Protein AF-0000000084932615 (afdb_homodimer)

Sequence (498 aa):
MKTPKVAQALVSPRYFAGPGDPAWVTAALHAGAGWSHGQDPLMPRVILTSPDHKSMLRLEPALNEPWWHLSHRDGRTGAWQASFDGATPVELISAVTDALSHPDYNAAAMAEPYRVLTRAGWDVASTSDFRSPDSRVRGERHNYSGSTDWRITANLYTDDPVWKARFSGATPRVLVAAFLAALADPEPVRRSSEQTHGLSLHRVTLQWQEQPAESVARVLPERIEQLAARRASPPPAPPTPPPPRRHTRMKTPKVAQALVSPRYFAGPGDPAWVTAALHAGAGWSHGQDPLMPRVILTSPDHKSMLRLEPALNEPWWHLSHRDGRTGAWQASFDGATPVELISAVTDALSHPDYNAAAMAEPYRVLTRAGWDVASTSDFRSPDSRVRGERHNYSGSTDWRITANLYTDDPVWKARFSGATPRVLVAAFLAALADPEPVRRSSEQTHGLSLHRVTLQWQEQPAESVARVLPERIEQLAARRASPPPAPPTPPPPRRHTR

Organism: Streptomyces venezuelae (strain ATCC 10712 / CBS 650.69 / DSM 40230 / JCM 4526 / NBRC 13096 / PD 04745) (NCBI:txid953739)

Nearest PDB structures (foldseek):
  7kiw-assembly1_A  TM=3.439E-01  e=6.979E-01  Pseudomonas aeruginosa PAO1
  7au0-assembly1_A  TM=3.526E-01  e=1.311E+00  Pseudomonas aeruginosa PAO1
  7dru-assembly4_D  TM=2.322E-01  e=1.556E+00  Canis lupus familiaris
  4ewf-assembly2_B  TM=1.765E-01  e=1.104E+00  Sphaerobacter thermophilus DSM 20745
  4bjp-assembly1_A-2  TM=3.087E-01  e=3.471E+00  Escherichia coli

Solvent-accessible surface area (backbone atoms only — not comparable to full-atom values): 26703 Å² total; per-residue (Å²): 129,85,74,60,67,40,66,34,28,38,22,29,51,37,81,66,47,40,26,73,58,64,42,70,37,43,43,27,37,31,77,14,61,53,25,45,69,57,87,53,68,54,41,45,36,26,43,35,30,37,77,86,67,37,34,38,40,35,40,42,72,51,85,98,43,58,15,35,38,38,38,37,51,40,97,85,84,42,62,33,40,35,37,29,23,64,45,39,25,35,66,38,55,31,32,28,52,50,47,69,60,35,80,81,52,51,69,80,44,86,54,69,44,56,58,55,32,49,75,63,56,26,48,69,48,97,78,62,30,34,30,38,77,86,64,37,34,40,34,38,61,42,76,51,98,87,36,48,23,42,41,35,38,35,30,80,48,90,93,36,73,61,29,44,36,38,32,37,49,65,43,39,43,49,39,56,22,32,28,42,44,46,62,53,39,74,65,55,40,81,36,46,68,75,58,51,62,85,54,56,68,90,71,37,47,76,49,76,42,77,38,49,44,66,61,62,66,41,50,62,59,49,50,21,50,54,48,29,50,57,64,69,51,66,72,78,72,72,77,74,75,76,78,81,79,79,78,81,128,129,84,75,59,65,41,67,34,28,37,21,29,52,36,80,64,46,40,25,74,60,63,43,69,38,44,43,27,37,33,76,14,60,52,25,44,68,58,88,52,68,54,42,46,37,25,41,34,31,38,76,85,66,38,35,40,41,35,39,41,70,52,87,97,45,58,14,36,38,39,38,37,51,39,98,86,85,42,62,32,40,33,36,28,22,65,46,42,26,35,67,37,54,31,34,27,52,50,47,69,60,35,80,80,55,51,68,80,44,87,56,69,43,57,57,56,33,48,76,62,55,27,48,70,47,94,78,62,30,33,30,38,78,86,64,36,34,41,34,38,60,41,76,51,97,87,36,49,23,42,41,34,38,35,30,80,48,91,94,37,72,62,28,45,36,40,32,38,50,66,43,39,42,49,40,54,22,33,28,43,45,45,62,53,40,78,65,57,41,82,37,47,68,76,56,50,62,85,55,57,68,90,72,36,48,77,48,76,42,79,37,49,43,66,63,63,66,40,50,62,58,50,51,21,49,54,48,29,51,58,65,70,52,66,73,77,71,73,78,73,77,77,77,80,78,79,76,80,126

Foldseek 3Di:
DDQDKAKKKFKPPAQQLWAPDLCLAQVLCCLQLPWDWDDDPPAPKIWTAHPVRQKIWIQHDDPPDFRIKIKGADPPLGIKIKTKHRGGHVLLVNLLVLLVSFPPRDLPDDDDQCPLVVVLPWDADPQRWIAHPVRQKIWHFDDDPNKTKIKIFGAPDVVRTPMIMIITRSGRVSSSSSSSNSSSDGGTDMDHPVSNPPRDCVRMDIDMDMDRPVVVVCPSVVSSVVSNVSVPDPDPDPPDPDPPPPPDD/DDQDKAKKKFKPPAQQLWAADLCLAQVLCCLQLPWDWDDDPPAPKIWTAHPVRFKIWIQHDDPPDFRIKIKGADPPLGIKIKTKHRGGHVLLVNLLVLLVSFPPRDLPDDDDQCPLVVVLPWDADPQRWIAHPVRQKIWHFDDDPNKTKIKIFGAPDDVRTPMIMIITRSGRVSSSSSSSNSSSDGGTDMDHPVSNPPRDCVRMDIDMDMDRPVVVVCPSVVSSVVSNVSVPDPDPDPPDPDPPPPPDD

Radius of gyration: 27.83 Å; Cα contacts (8 Å, |Δi|>4): 966; chains: 2; bounding box: 74×130×86 Å

pLDDT: mean 91.05, std 11.7, range [43.84, 98.94]

Secondary structure (DSSP, 8-state):
----EEEEEEEESGGGS----THHHHHIIIIIH--EE---TTSS-EEEE-TTSSEEEEE---TTS-SEEEEEEETTTEEEEEEE-TTS-HHHHHHHHHHHT-TT--TT----TTHHHHHTT-EE-TTS-EE-TTS-EEEEEEEETTEEEEEEEEESSTT-EEEEEEE-TTS-HHHHHHHHHHHH----EEEETGGGTT--TTT-EEEEEEEEHHHHHHHHHHHHHHHHHHHHS--------PPP-----/----EEEEEEEESGGGS----THHHHHIIIIIH--EE---TTSS-EEEE-TTSSEEEEE---TTS-SEEEEEEETTTEEEEEEE-TTS-HHHHHHHHHHHT-TT--TT----TTHHHHHTT-EE-TTS-EE-TTS-EEEEEEEETTEEEEEEEEESSTT-EEEEEEE-TTS-HHHHHHHHHHHH----EEEETGGGTT--TTT-EEEEEEEEHHHHHHHHHHHHHHHHHHHHS--------PPP-----

Structure (mmCIF, N/CA/C/O backbone):
data_AF-0000000084932615-model_v1
#
loop_
_entity.id
_entity.type
_entity.pdbx_description
1 polymer 'DUF317 domain-containing protein'
#
loop_
_atom_site.group_PDB
_atom_site.id
_atom_site.type_symbol
_atom_site.label_atom_id
_atom_site.label_alt_id
_atom_site.label_comp_id
_atom_site.label_asym_id
_atom_site.label_entity_id
_atom_site.label_seq_id
_atom_site.pdbx_PDB_ins_code
_atom_site.Cartn_x
_atom_site.Cartn_y
_atom_site.Cartn_z
_atom_site.occupancy
_atom_site.B_iso_or_equiv
_atom_site.auth_seq_id
_atom_site.auth_comp_id
_atom_site.auth_asym_id
_atom_site.auth_atom_id
_atom_site.pdbx_PDB_model_num
ATOM 1 N N . MET A 1 1 ? 39.281 -0.411 12.031 1 53.78 1 MET A N 1
ATOM 2 C CA . MET A 1 1 ? 38.281 -0.959 11.117 1 53.78 1 MET A CA 1
ATOM 3 C C . MET A 1 1 ? 37.438 0.154 10.492 1 53.78 1 MET A C 1
ATOM 5 O O . MET A 1 1 ? 36.938 1.027 11.203 1 53.78 1 MET A O 1
ATOM 9 N N . LYS A 1 2 ? 37.531 0.354 9.227 1 70.62 2 LYS A N 1
ATOM 10 C CA . LYS A 1 2 ? 36.906 1.468 8.531 1 70.62 2 LYS A CA 1
ATOM 11 C C . LYS A 1 2 ? 35.375 1.439 8.734 1 70.62 2 LYS A C 1
ATOM 13 O O . LYS A 1 2 ? 34.75 0.383 8.625 1 70.62 2 LYS A O 1
ATOM 18 N N . THR A 1 3 ? 34.844 2.434 9.383 1 83.31 3 THR A N 1
ATOM 19 C CA . THR A 1 3 ? 33.406 2.549 9.609 1 83.31 3 THR A CA 1
ATOM 20 C C . THR A 1 3 ? 32.656 2.51 8.289 1 83.31 3 THR A C 1
ATOM 22 O O . THR A 1 3 ? 32.938 3.299 7.383 1 83.31 3 THR A O 1
ATOM 25 N N . PRO A 1 4 ? 31.891 1.517 8.039 1 92.38 4 PRO A N 1
ATOM 26 C CA . PRO A 1 4 ? 31.156 1.42 6.777 1 92.38 4 PRO A CA 1
ATOM 27 C C . PRO A 1 4 ? 30.344 2.684 6.461 1 92.38 4 PRO A C 1
ATOM 29 O O . PRO A 1 4 ? 29.797 3.305 7.367 1 92.38 4 PRO A O 1
ATOM 32 N N . LYS A 1 5 ? 30.594 3.199 5.305 1 94.75 5 LYS A N 1
ATOM 33 C CA . LYS A 1 5 ? 29.844 4.367 4.836 1 94.75 5 LYS A CA 1
ATOM 34 C C . LYS A 1 5 ? 28.719 3.965 3.883 1 94.75 5 LYS A C 1
ATOM 36 O O . LYS A 1 5 ? 28.844 2.965 3.17 1 94.75 5 LYS A O 1
ATOM 41 N N . VAL A 1 6 ? 27.547 4.715 3.908 1 96.06 6 VAL A N 1
ATOM 42 C CA . VAL A 1 6 ? 26.422 4.477 3.004 1 96.06 6 VAL A CA 1
ATOM 43 C C . VAL A 1 6 ? 26.031 5.777 2.303 1 96.06 6 VAL A C 1
ATOM 45 O O . VAL A 1 6 ? 26.094 6.852 2.902 1 96.06 6 VAL A O 1
ATOM 48 N N . ALA A 1 7 ? 25.641 5.664 1.125 1 96.44 7 ALA A N 1
ATOM 49 C CA . ALA A 1 7 ? 25.25 6.828 0.333 1 96.44 7 ALA A CA 1
ATOM 50 C C . ALA A 1 7 ? 23.859 7.305 0.716 1 96.44 7 ALA A C 1
ATOM 52 O O . ALA A 1 7 ? 22.938 6.496 0.859 1 96.44 7 ALA A O 1
ATOM 53 N N . GLN A 1 8 ? 23.719 8.625 0.949 1 96.69 8 GLN A N 1
ATOM 54 C CA . GLN A 1 8 ? 22.438 9.289 1.194 1 96.69 8 GLN A CA 1
ATOM 55 C C . GLN A 1 8 ? 22.25 10.477 0.257 1 96.69 8 GLN A C 1
ATOM 57 O O . GLN A 1 8 ? 23.203 11.164 -0.086 1 96.69 8 GLN A O 1
ATOM 62 N N . ALA A 1 9 ? 21.062 10.672 -0.111 1 97.44 9 ALA A N 1
ATOM 63 C CA . ALA A 1 9 ? 20.719 11.82 -0.947 1 97.44 9 ALA A CA 1
ATOM 64 C C . ALA A 1 9 ? 19.938 12.867 -0.158 1 97.44 9 ALA A C 1
ATOM 66 O O . ALA A 1 9 ? 19.062 12.516 0.635 1 97.44 9 ALA A O 1
ATOM 67 N N . LEU A 1 10 ? 20.312 14.078 -0.322 1 97.25 10 LEU A N 1
ATOM 68 C CA . LEU A 1 10 ? 19.469 15.203 0.095 1 97.25 10 LEU A CA 1
ATOM 69 C C . LEU A 1 10 ? 18.609 15.703 -1.062 1 97.25 10 LEU A C 1
ATOM 71 O O . LEU A 1 10 ? 19.141 16.141 -2.09 1 97.25 10 LEU A O 1
ATOM 75 N N . VAL A 1 11 ? 17.312 15.594 -0.889 1 97.81 11 VAL A N 1
ATOM 76 C CA . VAL A 1 11 ? 16.406 15.836 -2 1 97.81 11 VAL A CA 1
ATOM 77 C C . VAL A 1 11 ? 15.648 17.141 -1.778 1 97.81 11 VAL A C 1
ATOM 79 O O . VAL A 1 11 ? 15.117 17.391 -0.691 1 97.81 11 VAL A O 1
ATOM 82 N N . SER A 1 12 ? 15.547 18 -2.744 1 96.75 12 SER A N 1
ATOM 83 C CA . SER A 1 12 ? 14.789 19.25 -2.771 1 96.75 12 SER A CA 1
ATOM 84 C C . SER A 1 12 ? 14.094 19.438 -4.117 1 96.75 12 SER A C 1
ATOM 86 O O . SER A 1 12 ? 14.641 19.062 -5.16 1 96.75 12 SER A O 1
ATOM 88 N N . PRO A 1 13 ? 12.984 20.047 -4.082 1 96.38 13 PRO A N 1
ATOM 89 C CA . PRO A 1 13 ? 12.133 20.391 -2.939 1 96.38 13 PRO A CA 1
ATOM 90 C C . PRO A 1 13 ? 11.57 19.156 -2.23 1 96.38 13 PRO A C 1
ATOM 92 O O . PRO A 1 13 ? 11.438 18.094 -2.844 1 96.38 13 PRO A O 1
ATOM 95 N N . ARG A 1 14 ? 11.203 19.312 -0.978 1 96.38 14 ARG A N 1
ATOM 96 C CA . ARG A 1 14 ? 10.82 18.172 -0.153 1 96.38 14 ARG A CA 1
ATOM 97 C C . ARG A 1 14 ? 9.492 17.562 -0.624 1 96.38 14 ARG A C 1
ATOM 99 O O . ARG A 1 14 ? 9.258 16.375 -0.477 1 96.38 14 ARG A O 1
ATOM 106 N N . TYR A 1 15 ? 8.633 18.422 -1.205 1 96.88 15 TYR A N 1
ATOM 107 C CA . TYR A 1 15 ? 7.312 17.922 -1.562 1 96.88 15 TYR A CA 1
ATOM 108 C C . TYR A 1 15 ? 7.391 17.016 -2.783 1 96.88 15 TYR A C 1
ATOM 110 O O . TYR A 1 15 ? 6.398 16.375 -3.164 1 96.88 15 TYR A O 1
ATOM 118 N N . PHE A 1 16 ? 8.562 16.812 -3.406 1 96.5 16 PHE A N 1
ATOM 119 C CA . PHE A 1 16 ? 8.75 15.867 -4.5 1 96.5 16 PHE A CA 1
ATOM 120 C C . PHE A 1 16 ? 9.805 14.82 -4.129 1 96.5 16 PHE A C 1
ATOM 122 O O . PHE A 1 16 ? 10.367 14.164 -5.008 1 96.5 16 PHE A O 1
ATOM 129 N N . ALA A 1 17 ? 10.062 14.656 -2.869 1 97.06 17 ALA A N 1
ATOM 130 C CA . ALA A 1 17 ? 11.156 13.797 -2.424 1 97.06 17 ALA A CA 1
ATOM 131 C C . ALA A 1 17 ? 10.688 12.344 -2.279 1 97.06 17 ALA A C 1
ATOM 133 O O . ALA A 1 17 ? 11.422 11.5 -1.765 1 97.06 17 ALA A O 1
ATOM 134 N N . GLY A 1 18 ? 9.438 11.984 -2.715 1 96.38 18 GLY A N 1
ATOM 135 C CA . GLY A 1 18 ? 8.906 10.648 -2.492 1 96.38 18 GLY A CA 1
ATOM 136 C C . GLY A 1 18 ? 8.367 10.453 -1.09 1 96.38 18 GLY A C 1
ATOM 137 O O . GLY A 1 18 ? 8.477 11.336 -0.242 1 96.38 18 GLY A O 1
ATOM 138 N N . PRO A 1 19 ? 7.793 9.359 -0.824 1 97 19 PRO A N 1
ATOM 139 C CA . PRO A 1 19 ? 7.059 9.156 0.426 1 97 19 PRO A CA 1
ATOM 140 C C . PRO A 1 19 ? 7.977 9.055 1.643 1 97 19 PRO A C 1
ATOM 142 O O . PRO A 1 19 ? 7.586 9.445 2.746 1 97 19 PRO A O 1
ATOM 145 N N . GLY A 1 20 ? 9.227 8.453 1.432 1 96.88 20 GLY A N 1
ATOM 146 C CA . GLY A 1 20 ? 10.094 8.188 2.562 1 96.88 20 GLY A CA 1
ATOM 147 C C . GLY A 1 20 ? 9.672 6.973 3.369 1 96.88 20 GLY A C 1
ATOM 148 O O . GLY A 1 20 ? 8.922 6.125 2.881 1 96.88 20 GLY A O 1
ATOM 149 N N . ASP A 1 21 ? 10.242 6.859 4.559 1 96.69 21 ASP A N 1
ATOM 150 C CA . ASP A 1 21 ? 9.992 5.738 5.465 1 96.69 21 ASP A CA 1
ATOM 151 C C . ASP A 1 21 ? 8.773 6.004 6.344 1 96.69 21 ASP A C 1
ATOM 153 O O . ASP A 1 21 ? 8.789 6.914 7.172 1 96.69 21 ASP A O 1
ATOM 157 N N . PRO A 1 22 ? 7.73 5.145 6.234 1 97.94 22 PRO A N 1
ATOM 158 C CA . PRO A 1 22 ? 6.531 5.375 7.043 1 97.94 22 PRO A CA 1
ATOM 159 C C . PRO A 1 22 ? 6.824 5.395 8.539 1 97.94 22 PRO A C 1
ATOM 161 O O . PRO A 1 22 ? 6.098 6.035 9.305 1 97.94 22 PRO A O 1
ATOM 164 N N . ALA A 1 23 ? 7.863 4.762 8.938 1 97.69 23 ALA A N 1
ATOM 165 C CA . ALA A 1 23 ? 8.211 4.691 10.352 1 97.69 23 ALA A CA 1
ATOM 166 C C . ALA A 1 23 ? 8.492 6.082 10.922 1 97.69 23 ALA A C 1
ATOM 168 O O . ALA A 1 23 ? 8.383 6.301 12.125 1 97.69 23 ALA A O 1
ATOM 169 N N . TRP A 1 24 ? 8.867 6.984 10 1 98.38 24 TRP A N 1
ATOM 170 C CA . TRP A 1 24 ? 9.094 8.367 10.414 1 98.38 24 TRP A CA 1
ATOM 171 C C . TRP A 1 24 ? 7.863 8.93 11.109 1 98.38 24 TRP A C 1
ATOM 173 O O . TRP A 1 24 ? 7.98 9.789 11.992 1 98.38 24 TRP A O 1
ATOM 183 N N . VAL A 1 25 ? 6.688 8.469 10.734 1 98.75 25 VAL A N 1
ATOM 184 C CA . VAL A 1 25 ? 5.43 8.891 11.336 1 98.75 25 VAL A CA 1
ATOM 185 C C . VAL A 1 25 ? 4.996 7.879 12.391 1 98.75 25 VAL A C 1
ATOM 187 O O . VAL A 1 25 ? 4.789 8.234 13.555 1 98.75 25 VAL A O 1
ATOM 190 N N . THR A 1 26 ? 4.91 6.562 12.016 1 98.56 26 THR A N 1
ATOM 191 C CA . THR A 1 26 ? 4.262 5.547 12.844 1 98.56 26 THR A CA 1
ATOM 192 C C . THR A 1 26 ? 5.105 5.234 14.078 1 98.56 26 THR A C 1
ATOM 194 O O . THR A 1 26 ? 4.598 5.258 15.203 1 98.56 26 THR A O 1
ATOM 197 N N . ALA A 1 27 ? 6.355 4.965 13.867 1 97.81 27 ALA A N 1
ATOM 198 C CA . ALA A 1 27 ? 7.215 4.641 15 1 97.81 27 ALA A CA 1
ATOM 199 C C . ALA A 1 27 ? 7.375 5.84 15.938 1 97.81 27 ALA A C 1
ATOM 201 O O . ALA A 1 27 ? 7.395 5.684 17.156 1 97.81 27 ALA A O 1
ATOM 202 N N . ALA A 1 28 ? 7.539 7.039 15.305 1 98 28 ALA A N 1
ATOM 203 C CA . ALA A 1 28 ? 7.672 8.25 16.109 1 98 28 ALA A CA 1
ATOM 204 C C . ALA A 1 28 ? 6.441 8.453 16.984 1 98 28 ALA A C 1
ATOM 206 O O . ALA A 1 28 ? 6.562 8.773 18.172 1 98 28 ALA A O 1
ATOM 207 N N . LEU A 1 29 ? 5.273 8.289 16.438 1 98.12 29 LEU A N 1
ATOM 208 C CA . LEU A 1 29 ? 4.043 8.469 17.203 1 98.12 29 LEU A CA 1
ATOM 209 C C . LEU A 1 29 ? 3.943 7.441 18.328 1 98.12 29 LEU A C 1
ATOM 211 O O . LEU A 1 29 ? 3.584 7.781 19.453 1 98.12 29 LEU A O 1
ATOM 215 N N . HIS A 1 30 ? 4.266 6.203 18.016 1 97.62 30 HIS A N 1
ATOM 216 C CA . HIS A 1 30 ? 4.133 5.133 19 1 97.62 30 HIS A CA 1
ATOM 217 C C . HIS A 1 30 ? 5.152 5.293 20.125 1 97.62 30 HIS A C 1
ATOM 219 O O . HIS A 1 30 ? 4.781 5.426 21.281 1 97.62 30 HIS A O 1
ATOM 225 N N . ALA A 1 31 ? 6.375 5.359 19.766 1 97.19 31 ALA A N 1
ATOM 226 C CA . ALA A 1 31 ? 7.445 5.328 20.75 1 97.19 31 ALA A CA 1
ATOM 227 C C . ALA A 1 31 ? 7.695 6.719 21.328 1 97.19 31 ALA A C 1
ATOM 229 O O . ALA A 1 31 ? 8.102 6.855 22.484 1 97.19 31 ALA A O 1
ATOM 230 N N . GLY A 1 32 ? 7.445 7.742 20.562 1 97.19 32 GLY A N 1
ATOM 231 C CA . GLY A 1 32 ? 7.734 9.102 20.984 1 97.19 32 GLY A CA 1
ATOM 232 C C . GLY A 1 32 ? 6.547 9.789 21.641 1 97.19 32 GLY A C 1
ATOM 233 O O . GLY A 1 32 ? 6.699 10.508 22.625 1 97.19 32 GLY A O 1
ATOM 234 N N . ALA A 1 33 ? 5.379 9.578 21.078 1 97.19 33 ALA A N 1
ATOM 235 C CA . ALA A 1 33 ? 4.219 10.344 21.531 1 97.19 33 ALA A CA 1
ATOM 236 C C . ALA A 1 33 ? 3.23 9.453 22.281 1 97.19 33 ALA A C 1
ATOM 238 O O . ALA A 1 33 ? 2.178 9.914 22.719 1 97.19 33 ALA A O 1
ATOM 239 N N . GLY A 1 34 ? 3.504 8.172 22.344 1 96.75 34 GLY A N 1
ATOM 240 C CA . GLY A 1 34 ? 2.752 7.281 23.203 1 96.75 34 GLY A CA 1
ATOM 241 C C . GLY A 1 34 ? 1.492 6.738 22.562 1 96.75 34 GLY A C 1
ATOM 242 O O . GLY A 1 34 ? 0.607 6.227 23.25 1 96.75 34 GLY A O 1
ATOM 243 N N . TRP A 1 35 ? 1.364 6.859 21.266 1 97.62 35 TRP A N 1
ATOM 244 C CA . TRP A 1 35 ? 0.207 6.293 20.578 1 97.62 35 TRP A CA 1
ATOM 245 C C . TRP A 1 35 ? 0.238 4.77 20.625 1 97.62 35 TRP A C 1
ATOM 247 O O . TRP A 1 35 ? 1.307 4.16 20.531 1 97.62 35 TRP A O 1
ATOM 257 N N . SER A 1 36 ? -0.933 4.16 20.75 1 97.31 36 SER A N 1
ATOM 258 C CA . SER A 1 36 ? -1.027 2.707 20.797 1 97.31 36 SER A CA 1
ATOM 259 C C . SER A 1 36 ? -1.357 2.123 19.438 1 97.31 36 SER A C 1
ATOM 261 O O . SER A 1 36 ? -2.031 2.768 18.625 1 97.31 36 SER A O 1
ATOM 263 N N . HIS A 1 37 ? -0.852 0.988 19.172 1 93.12 37 HIS A N 1
ATOM 264 C CA . HIS A 1 37 ? -1.108 0.377 17.859 1 93.12 37 HIS A CA 1
ATOM 265 C C . HIS A 1 37 ? -2.115 -0.762 17.984 1 93.12 37 HIS A C 1
ATOM 267 O O . HIS A 1 37 ? -2.156 -1.459 19 1 93.12 37 HIS A O 1
ATOM 273 N N . GLY A 1 38 ? -2.939 -0.88 17.016 1 85.44 38 GLY A N 1
ATOM 274 C CA . GLY A 1 38 ? -3.783 -2.059 16.875 1 85.44 38 GLY A CA 1
ATOM 275 C C . GLY A 1 38 ? -3.037 -3.27 16.344 1 85.44 38 GLY A C 1
ATOM 276 O O . GLY A 1 38 ? -1.833 -3.203 16.094 1 85.44 38 GLY A O 1
ATOM 277 N N . GLN A 1 39 ? -3.744 -4.363 16.406 1 79.5 39 GLN A N 1
ATOM 278 C CA . GLN A 1 39 ? -3.098 -5.586 15.945 1 79.5 39 GLN A CA 1
ATOM 279 C C . GLN A 1 39 ? -3.857 -6.199 14.773 1 79.5 39 GLN A C 1
ATOM 281 O O . GLN A 1 39 ? -5 -6.633 14.922 1 79.5 39 GLN A O 1
ATOM 286 N N . ASP A 1 40 ? -3.258 -6.152 13.633 1 85.44 40 ASP A N 1
ATOM 287 C CA . ASP A 1 40 ? -3.756 -6.855 12.453 1 85.44 40 ASP A CA 1
ATOM 288 C C . ASP A 1 40 ? -2.605 -7.41 11.617 1 85.44 40 ASP A C 1
ATOM 290 O O . ASP A 1 40 ? -2.34 -6.918 10.516 1 85.44 40 ASP A O 1
ATOM 294 N N . PRO A 1 41 ? -1.99 -8.438 12.125 1 88.06 41 PRO A N 1
ATOM 295 C CA . PRO A 1 41 ? -0.734 -8.883 11.516 1 88.06 41 PRO A CA 1
ATOM 296 C C . PRO A 1 41 ? -0.926 -9.445 10.109 1 88.06 41 PRO A C 1
ATOM 298 O O . PRO A 1 41 ? 0.05 -9.641 9.383 1 88.06 41 PRO A O 1
ATOM 301 N N . LEU A 1 42 ? -2.127 -9.688 9.688 1 94.06 42 LEU A N 1
ATOM 302 C CA . LEU A 1 42 ? -2.328 -10.352 8.406 1 94.06 42 LEU A CA 1
ATOM 303 C C . LEU A 1 42 ? -2.848 -9.359 7.359 1 94.06 42 LEU A C 1
ATOM 305 O O . LEU A 1 42 ? -3.215 -9.758 6.254 1 94.06 42 LEU A O 1
ATOM 309 N N . MET A 1 43 ? -2.945 -8.148 7.723 1 95.19 43 MET A N 1
ATOM 310 C CA . MET A 1 43 ? -3.285 -7.059 6.812 1 95.19 43 MET A CA 1
ATOM 311 C C . MET A 1 43 ? -2.156 -6.035 6.738 1 95.19 43 MET A C 1
ATOM 313 O O . MET A 1 43 ? -1.539 -5.711 7.754 1 95.19 43 MET A O 1
ATOM 317 N N . PRO A 1 44 ? -1.865 -5.559 5.527 1 95.88 44 PRO A N 1
ATOM 318 C CA . PRO A 1 44 ? -0.798 -4.562 5.391 1 95.88 44 PRO A CA 1
ATOM 319 C C . PRO A 1 44 ? -1.247 -3.158 5.785 1 95.88 44 PRO A C 1
ATOM 321 O O . PRO A 1 44 ? -1.332 -2.271 4.93 1 95.88 44 PRO A O 1
ATOM 324 N N . ARG A 1 45 ? -1.474 -2.963 7.098 1 96.44 45 ARG A N 1
ATOM 325 C CA . ARG A 1 45 ? -1.93 -1.664 7.582 1 96.44 45 ARG A CA 1
ATOM 326 C C . ARG A 1 45 ? -1.394 -1.383 8.977 1 96.44 45 ARG A C 1
ATOM 328 O O . ARG A 1 45 ? -0.946 -2.297 9.672 1 96.44 45 ARG A O 1
ATOM 335 N N . VAL A 1 46 ? -1.355 -0.144 9.32 1 97.31 46 VAL A N 1
ATOM 336 C CA . VAL A 1 46 ? -0.995 0.324 10.656 1 97.31 46 VAL A CA 1
ATOM 337 C C . VAL A 1 46 ? -2.127 1.176 11.227 1 97.31 46 VAL A C 1
ATOM 339 O O . VAL A 1 46 ? -2.613 2.096 10.57 1 97.31 46 VAL A O 1
ATOM 342 N N . ILE A 1 47 ? -2.584 0.819 12.375 1 97.31 47 ILE A N 1
ATOM 343 C CA . ILE A 1 47 ? -3.6 1.6 13.07 1 97.31 47 ILE A CA 1
ATOM 344 C C . ILE A 1 47 ? -3.039 2.105 14.398 1 97.31 47 ILE A C 1
ATOM 346 O O . ILE A 1 47 ? -2.625 1.312 15.25 1 97.31 47 ILE A O 1
ATOM 350 N N . LEU A 1 48 ? -2.998 3.383 14.555 1 98.12 48 LEU A N 1
ATOM 351 C CA . LEU A 1 48 ? -2.531 4 15.789 1 98.12 48 LEU A CA 1
ATOM 352 C C . LEU A 1 48 ? -3.639 4.824 16.438 1 98.12 48 LEU A C 1
ATOM 354 O O . LEU A 1 48 ? -4.395 5.508 15.75 1 98.12 48 LEU A O 1
ATOM 358 N N . THR A 1 49 ? -3.742 4.758 17.688 1 97.94 49 THR A N 1
ATOM 359 C CA . THR A 1 49 ? -4.715 5.512 18.469 1 97.94 49 THR A CA 1
ATOM 360 C C . THR A 1 49 ? -4.008 6.406 19.484 1 97.94 49 THR A C 1
ATOM 362 O O . THR A 1 49 ? -3.072 5.973 20.156 1 97.94 49 THR A O 1
ATOM 365 N N . SER A 1 50 ? -4.434 7.641 19.516 1 97.69 50 SER A N 1
ATOM 366 C CA . SER A 1 50 ? -3.814 8.586 20.438 1 97.69 50 SER A CA 1
ATOM 367 C C . SER A 1 50 ? -4.039 8.18 21.891 1 97.69 50 SER A C 1
ATOM 369 O O . SER A 1 50 ? -4.965 7.422 22.188 1 97.69 50 SER A O 1
ATOM 371 N N . PRO A 1 51 ? -3.166 8.672 22.812 1 95.62 51 PRO A N 1
ATOM 372 C CA . PRO A 1 51 ? -3.295 8.305 24.234 1 95.62 51 PRO A CA 1
ATOM 373 C C . PRO A 1 51 ? -4.652 8.68 24.812 1 95.62 51 PRO A C 1
ATOM 375 O O . PRO A 1 51 ? -5.16 7.984 25.703 1 95.62 51 PRO A O 1
ATOM 378 N N . ASP A 1 52 ? -5.23 9.766 24.391 1 93.88 52 ASP A N 1
ATOM 379 C CA . ASP A 1 52 ? -6.516 10.195 24.922 1 93.88 52 ASP A CA 1
ATOM 380 C C . ASP A 1 52 ? -7.672 9.555 24.156 1 93.88 52 ASP A C 1
ATOM 382 O O . ASP A 1 52 ? -8.844 9.844 24.438 1 93.88 52 ASP A O 1
ATOM 386 N N . HIS A 1 53 ? -7.383 8.75 23.125 1 95.75 53 HIS A N 1
ATOM 387 C CA . HIS A 1 53 ? -8.312 7.941 22.359 1 95.75 53 HIS A CA 1
ATOM 388 C C . HIS A 1 53 ? -9.242 8.812 21.531 1 95.75 53 HIS A C 1
ATOM 390 O O . HIS A 1 53 ? -10.289 8.344 21.062 1 95.75 53 HIS A O 1
ATOM 396 N N . LYS A 1 54 ? -8.852 10.039 21.297 1 96.5 54 LYS A N 1
ATOM 397 C CA . LYS A 1 54 ? -9.703 10.945 20.531 1 96.5 54 LYS A CA 1
ATOM 398 C C . LYS A 1 54 ? -9.266 10.992 19.078 1 96.5 54 LYS A C 1
ATOM 400 O O . LYS A 1 54 ? -10.023 11.461 18.219 1 96.5 54 LYS A O 1
ATOM 405 N N . SER A 1 55 ? -8.039 10.617 18.812 1 97.75 55 SER A N 1
ATOM 406 C CA . SER A 1 55 ? -7.504 10.648 17.453 1 97.75 55 SER A CA 1
ATOM 407 C C . SER A 1 55 ? -7.027 9.273 17.016 1 97.75 55 SER A C 1
ATOM 409 O O . SER A 1 55 ? -6.562 8.477 17.828 1 97.75 55 SER A O 1
ATOM 411 N N . MET A 1 56 ? -7.191 8.977 15.766 1 98.12 56 MET A N 1
ATOM 412 C CA . MET A 1 56 ? -6.742 7.727 15.156 1 98.12 56 MET A CA 1
ATOM 413 C C . MET A 1 56 ? -6.016 7.992 13.844 1 98.12 56 MET A C 1
ATOM 415 O O . MET A 1 56 ? -6.461 8.812 13.039 1 98.12 56 MET A O 1
ATOM 419 N N . LEU A 1 57 ? -4.871 7.406 13.672 1 98.69 57 LEU A N 1
ATOM 420 C CA . LEU A 1 57 ? -4.141 7.406 12.406 1 98.69 57 LEU A CA 1
ATOM 421 C C . LEU A 1 57 ? -4.145 6.02 11.781 1 98.69 57 LEU A C 1
ATOM 423 O O . LEU A 1 57 ? -3.74 5.043 12.414 1 98.69 57 LEU A O 1
ATOM 427 N N . ARG A 1 58 ? -4.625 5.934 10.578 1 98.12 58 ARG A N 1
ATOM 428 C CA . ARG A 1 58 ? -4.602 4.688 9.82 1 98.12 58 ARG A CA 1
ATOM 429 C C . ARG A 1 58 ? -3.713 4.812 8.586 1 98.12 58 ARG A C 1
ATOM 431 O O . ARG A 1 58 ? -3.883 5.73 7.781 1 98.12 58 ARG A O 1
ATOM 438 N N . LEU A 1 59 ? -2.701 4.047 8.492 1 98.31 59 LEU A N 1
ATOM 439 C CA . LEU A 1 59 ? -1.939 3.828 7.27 1 98.31 59 LEU A CA 1
ATOM 440 C C . LEU A 1 59 ? -2.396 2.555 6.566 1 98.31 59 LEU A C 1
ATOM 442 O O . LEU A 1 59 ? -2.107 1.447 7.023 1 98.31 59 LEU A O 1
ATOM 446 N N . GLU A 1 60 ? -3.137 2.725 5.488 1 97.25 60 GLU A N 1
ATOM 447 C CA . GLU A 1 60 ? -3.756 1.632 4.742 1 97.25 60 GLU A CA 1
ATOM 448 C C . GLU A 1 60 ? -3.498 1.771 3.246 1 97.25 60 GLU A C 1
ATOM 450 O O . GLU A 1 60 ? -4.359 2.242 2.502 1 97.25 60 GLU A O 1
ATOM 455 N N . PRO A 1 61 ? -2.318 1.245 2.812 1 97.12 61 PRO A N 1
ATOM 456 C CA . PRO A 1 61 ? -2.012 1.355 1.385 1 97.12 61 PRO A CA 1
ATOM 457 C C . PRO A 1 61 ? -3.105 0.764 0.498 1 97.12 61 PRO A C 1
ATOM 459 O O . PRO A 1 61 ? -3.643 -0.303 0.804 1 97.12 61 PRO A O 1
ATOM 462 N N . ALA A 1 62 ? -3.477 1.501 -0.539 1 94.25 62 ALA A N 1
ATOM 463 C CA . ALA A 1 62 ? -4.508 1.132 -1.506 1 94.25 62 ALA A CA 1
ATOM 464 C C . ALA A 1 62 ? -4.227 1.75 -2.871 1 94.25 62 ALA A C 1
ATOM 466 O O . ALA A 1 62 ? -3.518 2.754 -2.971 1 94.25 62 ALA A O 1
ATOM 467 N N . LEU A 1 63 ? -4.734 1.098 -3.908 1 91.62 63 LEU A N 1
ATOM 468 C CA . LEU A 1 63 ? -4.539 1.629 -5.254 1 91.62 63 LEU A CA 1
ATOM 469 C C . LEU A 1 63 ? -5.48 2.799 -5.516 1 91.62 63 LEU A C 1
ATOM 471 O O . LEU A 1 63 ? -6.684 2.701 -5.266 1 91.62 63 LEU A O 1
ATOM 475 N N . ASN A 1 64 ? -5 3.883 -5.93 1 88.31 64 ASN A N 1
ATOM 476 C CA . ASN A 1 64 ? -5.746 5.055 -6.375 1 88.31 64 ASN A CA 1
ATOM 477 C C . ASN A 1 64 ? -6.562 5.664 -5.238 1 88.31 64 ASN A C 1
ATOM 479 O O . ASN A 1 64 ? -7.645 6.211 -5.469 1 88.31 64 ASN A O 1
ATOM 483 N N . GLU A 1 65 ? -6.254 5.438 -4.004 1 94.5 65 GLU A N 1
ATOM 484 C CA . GLU A 1 65 ? -6.875 5.984 -2.801 1 94.5 65 GLU A CA 1
ATOM 485 C C . GLU A 1 65 ? -5.824 6.527 -1.836 1 94.5 65 GLU A C 1
ATOM 487 O O . GLU A 1 65 ? -4.66 6.125 -1.889 1 94.5 65 GLU A O 1
ATOM 492 N N . PRO A 1 66 ? -6.246 7.504 -0.96 1 97.56 66 PRO A N 1
ATOM 493 C CA . PRO A 1 66 ? -5.293 7.93 0.065 1 97.56 66 PRO A CA 1
ATOM 494 C C . PRO A 1 66 ? -4.824 6.781 0.954 1 97.56 66 PRO A C 1
ATOM 496 O O . PRO A 1 66 ? -5.602 5.871 1.251 1 97.56 66 PRO A O 1
ATOM 499 N N . TRP A 1 67 ? -3.584 6.871 1.326 1 98.62 67 TRP A N 1
ATOM 500 C CA . TRP A 1 67 ? -3.021 5.84 2.193 1 98.62 67 TRP A CA 1
ATOM 501 C C . TRP A 1 67 ? -3.17 6.223 3.662 1 98.62 67 TRP A C 1
ATOM 503 O O . TRP A 1 67 ? -3.391 5.359 4.516 1 98.62 67 TRP A O 1
ATOM 513 N N . TRP A 1 68 ? -2.992 7.488 3.941 1 98.88 68 TRP A N 1
ATOM 514 C CA . TRP A 1 68 ? -2.99 7.977 5.316 1 98.88 68 TRP A CA 1
ATOM 515 C C . TRP A 1 68 ? -4.32 8.633 5.664 1 98.88 68 TRP A C 1
ATOM 517 O O . TRP A 1 68 ? -4.805 9.492 4.93 1 98.88 68 TRP A O 1
ATOM 527 N N . HIS A 1 69 ? -4.902 8.203 6.785 1 98.75 69 HIS A N 1
ATOM 528 C CA . HIS A 1 69 ? -6.145 8.781 7.289 1 98.75 69 HIS A CA 1
ATOM 529 C C . HIS A 1 69 ? -6.012 9.188 8.75 1 98.75 69 HIS A C 1
ATOM 531 O O . HIS A 1 69 ? -5.738 8.352 9.609 1 98.75 69 HIS A O 1
ATOM 537 N N . LEU A 1 70 ? -6.09 10.414 8.992 1 98.81 70 LEU A N 1
ATOM 538 C CA . LEU A 1 70 ? -6.102 10.961 10.352 1 98.81 70 LEU A CA 1
ATOM 539 C C . LEU A 1 70 ? -7.5 11.438 10.727 1 98.81 70 LEU A C 1
ATOM 541 O O . LEU A 1 70 ? -8.117 12.211 9.992 1 98.81 70 LEU A O 1
ATOM 545 N N . SER A 1 71 ? -7.984 10.922 11.812 1 98.19 71 SER A N 1
ATOM 546 C CA . SER A 1 71 ? -9.32 11.32 12.242 1 98.19 71 SER A CA 1
ATOM 547 C C . SER A 1 71 ? -9.328 11.727 13.711 1 98.19 71 SER A C 1
ATOM 549 O O . SER A 1 71 ? -8.484 11.273 14.492 1 98.19 71 SER A O 1
ATOM 551 N N . HIS A 1 72 ? -10.133 12.594 14.016 1 97.31 72 HIS A N 1
ATOM 552 C CA . HIS A 1 72 ? -10.344 13.078 15.367 1 97.31 72 HIS A CA 1
ATOM 553 C C . HIS A 1 72 ? -11.828 13.195 15.688 1 97.31 72 HIS A C 1
ATOM 555 O O . HIS A 1 72 ? -12.617 13.641 14.852 1 97.31 72 HIS A O 1
ATOM 561 N N . ARG A 1 73 ? -12.148 12.68 16.781 1 95.94 73 ARG A N 1
ATOM 562 C CA . ARG A 1 73 ? -13.5 12.82 17.312 1 95.94 73 ARG A CA 1
ATOM 563 C C . ARG A 1 73 ? -13.477 13.164 18.797 1 95.94 73 ARG A C 1
ATOM 565 O O . ARG A 1 73 ? -12.859 12.445 19.594 1 95.94 73 ARG A O 1
ATOM 572 N N . ASP A 1 74 ? -14.055 14.242 19.047 1 88.5 74 ASP A N 1
ATOM 573 C CA . ASP A 1 74 ? -14.195 14.711 20.422 1 88.5 74 ASP A CA 1
ATOM 574 C C . ASP A 1 74 ? -15.609 15.234 20.672 1 88.5 74 ASP A C 1
ATOM 576 O O . ASP A 1 74 ? -16.125 16.062 19.922 1 88.5 74 ASP A O 1
ATOM 580 N N . GLY A 1 75 ? -16.344 14.688 21.594 1 79.31 75 GLY A N 1
ATOM 581 C CA . GLY A 1 75 ? -17.688 15.109 21.938 1 79.31 75 GLY A CA 1
ATOM 582 C C . GLY A 1 75 ? -17.812 16.609 22.125 1 79.31 75 GLY A C 1
ATOM 583 O O . GLY A 1 75 ? -18.859 17.203 21.828 1 79.31 75 GLY A O 1
ATOM 584 N N . ARG A 1 76 ? -16.938 17.359 22.453 1 74.25 76 ARG A N 1
ATOM 585 C CA . ARG A 1 76 ? -16.984 18.781 22.781 1 74.25 76 ARG A CA 1
ATOM 586 C C . ARG A 1 76 ? -16.609 19.641 21.578 1 74.25 76 ARG A C 1
ATOM 588 O O . ARG A 1 76 ? -17.297 20.625 21.281 1 74.25 76 ARG A O 1
ATOM 595 N N . THR A 1 77 ? -15.586 19.297 20.859 1 71 77 THR A N 1
ATOM 596 C CA . THR A 1 77 ? -15.016 20.141 19.812 1 71 77 THR A CA 1
ATOM 597 C C . THR A 1 77 ? -15.43 19.656 18.438 1 71 77 THR A C 1
ATOM 599 O O . THR A 1 77 ? -15.242 20.344 17.438 1 71 77 THR A O 1
ATOM 602 N N . GLY A 1 78 ? -16.062 18.484 18.406 1 86.06 78 GLY A N 1
ATOM 603 C CA . GLY A 1 78 ? -16.531 18.016 17.125 1 86.06 78 GLY A CA 1
ATOM 604 C C . GLY A 1 78 ? -15.602 17.016 16.484 1 86.06 78 GLY A C 1
ATOM 605 O O . GLY A 1 78 ? -14.859 16.312 17.172 1 86.06 78 GLY A O 1
ATOM 606 N N . ALA A 1 79 ? -15.797 16.828 15.141 1 94.19 79 ALA A N 1
ATOM 607 C CA . ALA A 1 79 ? -15.039 15.805 14.414 1 94.19 79 ALA A CA 1
ATOM 608 C C . ALA A 1 79 ? -14.375 16.406 13.172 1 94.19 79 ALA A C 1
ATOM 610 O O . ALA A 1 79 ? -14.914 17.312 12.547 1 94.19 79 ALA A O 1
ATOM 611 N N . TRP A 1 80 ? -13.18 15.977 12.906 1 95.81 80 TRP A N 1
ATOM 612 C CA . TRP A 1 80 ? -12.5 16.344 11.672 1 95.81 80 TRP A CA 1
ATOM 613 C C . TRP A 1 80 ? -11.664 15.188 11.133 1 95.81 80 TRP A C 1
ATOM 615 O O . TRP A 1 80 ? -11.461 14.195 11.836 1 95.81 80 TRP A O 1
ATOM 625 N N . GLN A 1 81 ? -11.266 15.289 9.867 1 97.75 81 GLN A N 1
ATOM 626 C CA . GLN A 1 81 ? -10.445 14.266 9.234 1 97.75 81 GLN A CA 1
ATOM 627 C C . GLN A 1 81 ? -9.461 14.891 8.242 1 97.75 81 GLN A C 1
ATOM 629 O O . GLN A 1 81 ? -9.703 15.977 7.719 1 97.75 81 GLN A O 1
ATOM 634 N N . ALA A 1 82 ? -8.422 14.234 8.062 1 98.38 82 ALA A N 1
ATOM 635 C CA . ALA A 1 82 ? -7.418 14.539 7.043 1 98.38 82 ALA A CA 1
ATOM 636 C C . ALA A 1 82 ? -6.934 13.273 6.355 1 98.38 82 ALA A C 1
ATOM 638 O O . ALA A 1 82 ? -6.957 12.188 6.949 1 98.38 82 ALA A O 1
ATOM 639 N N . SER A 1 83 ? -6.566 13.375 5.102 1 98.81 83 SER A N 1
ATOM 640 C CA . SER A 1 83 ? -6.051 12.227 4.363 1 98.81 83 SER A CA 1
ATOM 641 C C . SER A 1 83 ? -4.898 12.633 3.449 1 98.81 83 SER A C 1
ATOM 643 O O . SER A 1 83 ? -4.84 13.766 2.982 1 98.81 83 SER A O 1
ATOM 645 N N . PHE A 1 84 ? -3.982 11.758 3.229 1 98.81 84 PHE A N 1
ATOM 646 C CA . PHE A 1 84 ? -2.797 11.961 2.406 1 98.81 84 PHE A CA 1
ATOM 647 C C . PHE A 1 84 ? -2.545 10.766 1.501 1 98.81 84 PHE A C 1
ATOM 649 O O . PHE A 1 84 ? -2.682 9.617 1.932 1 98.81 84 PHE A O 1
ATOM 656 N N . ASP A 1 85 ? -2.203 11.039 0.273 1 98.44 85 ASP A N 1
ATOM 657 C CA . ASP A 1 85 ? -1.864 9.969 -0.661 1 98.44 85 ASP A CA 1
ATOM 658 C C . ASP A 1 85 ? -0.562 9.281 -0.26 1 98.44 85 ASP A C 1
ATOM 660 O O . ASP A 1 85 ? 0.191 9.797 0.568 1 98.44 85 ASP A O 1
ATOM 664 N N . GLY A 1 86 ? -0.343 8.18 -0.878 1 97.75 86 GLY A N 1
ATOM 665 C CA . GLY A 1 86 ? 0.818 7.359 -0.56 1 97.75 86 GLY A CA 1
ATOM 666 C C . GLY A 1 86 ? 2.133 8.039 -0.899 1 97.75 86 GLY A C 1
ATOM 667 O O . GLY A 1 86 ? 3.15 7.793 -0.246 1 97.75 86 GLY A O 1
ATOM 668 N N . ALA A 1 87 ? 2.107 8.875 -1.901 1 97.06 87 ALA A N 1
ATOM 669 C CA . ALA A 1 87 ? 3.334 9.508 -2.375 1 97.06 87 ALA A CA 1
ATOM 670 C C . ALA A 1 87 ? 3.641 10.773 -1.581 1 97.06 87 ALA A C 1
ATOM 672 O O . ALA A 1 87 ? 4.656 11.438 -1.818 1 97.06 87 ALA A O 1
ATOM 673 N N . THR A 1 88 ? 2.762 11.133 -0.612 1 98.38 88 THR A N 1
ATOM 674 C CA . THR A 1 88 ? 3.004 12.297 0.227 1 98.38 88 THR A CA 1
ATOM 675 C C . THR A 1 88 ? 4.223 12.078 1.119 1 98.38 88 THR A C 1
ATOM 677 O O . THR A 1 88 ? 4.297 11.086 1.841 1 98.38 88 THR A O 1
ATOM 680 N N . PRO A 1 89 ? 5.16 12.992 1.048 1 98.5 89 PRO A N 1
ATOM 681 C CA . PRO A 1 89 ? 6.328 12.82 1.912 1 98.5 89 PRO A CA 1
ATOM 682 C C . PRO A 1 89 ? 5.961 12.719 3.391 1 98.5 89 PRO A C 1
ATOM 684 O O . PRO A 1 89 ? 5.117 13.484 3.875 1 98.5 89 PRO A O 1
ATOM 687 N N . VAL A 1 90 ? 6.566 11.82 4.098 1 98.69 90 VAL A N 1
ATOM 688 C CA . VAL A 1 90 ? 6.254 11.555 5.496 1 98.69 90 VAL A CA 1
ATOM 689 C C . VAL A 1 90 ? 6.582 12.781 6.344 1 98.69 90 VAL A C 1
ATOM 691 O O . VAL A 1 90 ? 5.973 13.008 7.391 1 98.69 90 VAL A O 1
ATOM 694 N N . GLU A 1 91 ? 7.492 13.648 5.891 1 98.69 91 GLU A N 1
ATOM 695 C CA . GLU A 1 91 ? 7.852 14.867 6.621 1 98.69 91 GLU A CA 1
ATOM 696 C C . GLU A 1 91 ? 6.676 15.828 6.703 1 98.69 91 GLU A C 1
ATOM 698 O O . GLU A 1 91 ? 6.523 16.547 7.691 1 98.69 91 GLU A O 1
ATOM 703 N N . LEU A 1 92 ? 5.859 15.836 5.641 1 98.81 92 LEU A N 1
ATOM 704 C CA . LEU A 1 92 ? 4.668 16.688 5.66 1 98.81 92 LEU A CA 1
ATOM 705 C C . LEU A 1 92 ? 3.621 16.125 6.617 1 98.81 92 LEU A C 1
ATOM 707 O O . LEU A 1 92 ? 3.025 16.875 7.395 1 98.81 92 LEU A O 1
ATOM 711 N N . ILE A 1 93 ? 3.457 14.828 6.59 1 98.94 93 ILE A N 1
ATOM 712 C CA . ILE A 1 93 ? 2.48 14.148 7.43 1 98.94 93 ILE A CA 1
ATOM 713 C C . ILE A 1 93 ? 2.906 14.242 8.898 1 98.94 93 ILE A C 1
ATOM 715 O O . ILE A 1 93 ? 2.086 14.531 9.766 1 98.94 93 ILE A O 1
ATOM 719 N N . SER A 1 94 ? 4.215 14.023 9.156 1 98.75 94 SER A N 1
ATOM 720 C CA . SER A 1 94 ? 4.711 14.047 10.523 1 98.75 94 SER A CA 1
ATOM 721 C C . SER A 1 94 ? 4.586 15.43 11.141 1 98.75 94 SER A C 1
ATOM 723 O O . SER A 1 94 ? 4.375 15.57 12.344 1 98.75 94 SER A O 1
ATOM 725 N N . ALA A 1 95 ? 4.688 16.469 10.289 1 98.56 95 ALA A N 1
ATOM 726 C CA . ALA A 1 95 ? 4.488 17.812 10.812 1 98.56 95 ALA A CA 1
ATOM 727 C C . ALA A 1 95 ? 3.105 17.969 11.445 1 98.56 95 ALA A C 1
ATOM 729 O O . ALA A 1 95 ? 2.963 18.562 12.508 1 98.56 95 ALA A O 1
ATOM 730 N N . VAL A 1 96 ? 2.129 17.406 10.812 1 98.69 96 VAL A N 1
ATOM 731 C CA . VAL A 1 96 ? 0.753 17.453 11.297 1 98.69 96 VAL A CA 1
ATOM 732 C C . VAL A 1 96 ? 0.618 16.625 12.57 1 98.69 96 VAL A C 1
ATOM 734 O O . VAL A 1 96 ? 0.092 17.109 13.578 1 98.69 96 VAL A O 1
ATOM 737 N N . THR A 1 97 ? 1.158 15.43 12.57 1 98.69 97 THR A N 1
ATOM 738 C CA . THR A 1 97 ? 0.982 14.531 13.711 1 98.69 97 THR A CA 1
ATOM 739 C C . THR A 1 97 ? 1.805 15.008 14.898 1 98.69 97 THR A C 1
ATOM 741 O O . THR A 1 97 ? 1.389 14.852 16.047 1 98.69 97 THR A O 1
ATOM 744 N N . ASP A 1 98 ? 2.941 15.562 14.641 1 98 98 ASP A N 1
ATOM 745 C CA . ASP A 1 98 ? 3.744 16.141 15.719 1 98 98 ASP A CA 1
ATOM 746 C C . ASP A 1 98 ? 3.01 17.297 16.391 1 98 98 ASP A C 1
ATOM 748 O O . ASP A 1 98 ? 3.031 17.406 17.625 1 98 98 ASP A O 1
ATOM 752 N N . ALA A 1 99 ? 2.418 18.156 15.555 1 97.19 99 ALA A N 1
ATOM 753 C CA . ALA A 1 99 ? 1.646 19.266 16.109 1 97.19 99 ALA A CA 1
ATOM 754 C C . ALA A 1 99 ? 0.483 18.75 16.953 1 97.19 99 ALA A C 1
ATOM 756 O O . ALA A 1 99 ? 0.24 19.25 18.062 1 97.19 99 ALA A O 1
ATOM 757 N N . LEU A 1 100 ? -0.218 17.75 16.453 1 97.06 100 LEU A N 1
ATOM 758 C CA . LEU A 1 100 ? -1.372 17.156 17.125 1 97.06 100 LEU A CA 1
ATOM 759 C C . LEU A 1 100 ? -0.962 16.531 18.453 1 97.06 100 LEU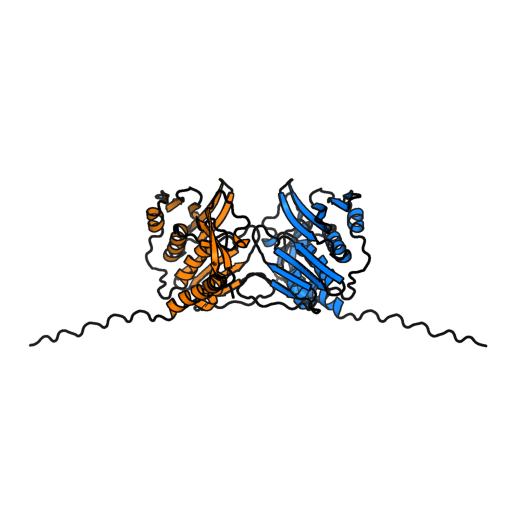 A C 1
ATOM 761 O O . LEU A 1 100 ? -1.721 16.562 19.422 1 97.06 100 LEU A O 1
ATOM 765 N N . SER A 1 101 ? 0.268 16.031 18.484 1 96.69 101 SER A N 1
ATOM 766 C CA . SER A 1 101 ? 0.721 15.273 19.641 1 96.69 101 SER A CA 1
ATOM 767 C C . SER A 1 101 ? 1.494 16.156 20.609 1 96.69 101 SER A C 1
ATOM 769 O O . SER A 1 101 ? 1.981 15.688 21.641 1 96.69 101 SER A O 1
ATOM 771 N N . HIS A 1 102 ? 1.632 17.391 20.234 1 95 102 HIS A N 1
ATOM 772 C CA . HIS A 1 102 ? 2.369 18.312 21.109 1 95 102 HIS A CA 1
ATOM 773 C C . HIS A 1 102 ? 1.644 18.516 22.438 1 95 102 HIS A C 1
ATOM 775 O O . HIS A 1 102 ? 0.42 18.672 22.453 1 95 102 HIS A O 1
ATOM 781 N N . PRO A 1 103 ? 2.359 18.578 23.516 1 92.31 103 PRO A N 1
ATOM 782 C CA . PRO A 1 103 ? 1.726 18.766 24.828 1 92.31 103 PRO A CA 1
ATOM 783 C C . PRO A 1 103 ? 0.953 20.078 24.922 1 92.31 103 PRO A C 1
ATOM 785 O O . PRO A 1 103 ? -0.053 20.156 25.625 1 92.31 103 PRO A O 1
ATOM 788 N N . ASP A 1 104 ? 1.374 21.047 24.172 1 92 104 ASP A N 1
ATOM 789 C CA . ASP A 1 104 ? 0.742 22.375 24.203 1 92 104 ASP A CA 1
ATOM 790 C C . ASP A 1 104 ? -0.294 22.516 23.094 1 92 104 ASP A C 1
ATOM 792 O O . ASP A 1 104 ? -0.708 23.625 22.766 1 92 104 ASP A O 1
ATOM 796 N N . TYR A 1 105 ? -0.61 21.406 22.531 1 92.56 105 TYR A N 1
ATOM 797 C CA . TYR A 1 105 ? -1.589 21.469 21.453 1 92.56 105 TYR A CA 1
ATOM 798 C C . TYR A 1 105 ? -2.891 22.094 21.922 1 92.56 105 TYR A C 1
ATOM 800 O O . TYR A 1 105 ? -3.436 21.703 22.953 1 92.56 105 TYR A O 1
ATOM 808 N N . ASN A 1 106 ? -3.318 23.047 21.172 1 90.56 106 ASN A N 1
ATOM 809 C CA . ASN A 1 106 ? -4.582 23.75 21.391 1 90.56 106 ASN A CA 1
ATOM 810 C C . ASN A 1 106 ? -5.34 23.938 20.078 1 90.56 106 ASN A C 1
ATOM 812 O O . ASN A 1 106 ? -4.961 24.781 19.266 1 90.56 106 ASN A O 1
ATOM 816 N N . ALA A 1 107 ? -6.426 23.25 19.953 1 89.88 107 ALA A N 1
ATOM 817 C CA . ALA A 1 107 ? -7.207 23.266 18.719 1 89.88 107 ALA A CA 1
ATOM 818 C C . ALA A 1 107 ? -7.793 24.641 18.438 1 89.88 107 ALA A C 1
ATOM 820 O O . ALA A 1 107 ? -8.016 25.016 17.281 1 89.88 107 ALA A O 1
ATOM 821 N N . ALA A 1 108 ? -7.992 25.328 19.453 1 87.25 108 ALA A N 1
ATOM 822 C CA . ALA A 1 108 ? -8.648 26.625 19.328 1 87.25 108 ALA A CA 1
ATOM 823 C C . ALA A 1 108 ? -7.629 27.734 19.125 1 87.25 108 ALA A C 1
ATOM 825 O O . ALA A 1 108 ? -8 28.891 18.906 1 87.25 108 ALA A O 1
ATOM 826 N N . ALA A 1 109 ? -6.371 27.312 19.141 1 87.75 109 ALA A N 1
ATOM 827 C CA . ALA A 1 109 ? -5.336 28.328 18.984 1 87.75 109 ALA A CA 1
ATOM 828 C C . ALA A 1 109 ? -5.453 29.016 17.625 1 87.75 109 ALA A C 1
ATOM 830 O O . ALA A 1 109 ? -5.742 28.375 16.609 1 87.75 109 ALA A O 1
ATOM 831 N N . MET A 1 110 ? -5.363 30.25 17.766 1 85.25 110 MET A N 1
ATOM 832 C CA . MET A 1 110 ? -5.355 31.016 16.516 1 85.25 110 MET A CA 1
ATOM 833 C C . MET A 1 110 ? -4.086 30.75 15.719 1 85.25 110 MET A C 1
ATOM 835 O O . MET A 1 110 ? -3 30.625 16.297 1 85.25 110 MET A O 1
ATOM 839 N N . ALA A 1 111 ? -4.258 30.453 14.508 1 87.38 111 ALA A N 1
ATOM 840 C CA . ALA A 1 111 ? -3.141 30.25 13.594 1 87.38 111 ALA A CA 1
ATOM 841 C C . ALA A 1 111 ? -3.43 30.891 12.227 1 87.38 111 ALA A C 1
ATOM 843 O O . ALA A 1 111 ? -4.59 30.984 11.82 1 87.38 111 ALA A O 1
ATOM 844 N N . GLU A 1 112 ? -2.396 31.5 11.688 1 88.25 112 GLU A N 1
ATOM 845 C CA . GLU A 1 112 ? -2.441 32 10.32 1 88.25 112 GLU A CA 1
ATOM 846 C C . GLU A 1 112 ? -1.693 31.078 9.359 1 88.25 112 GLU A C 1
ATOM 848 O O . GLU A 1 112 ? -0.492 31.234 9.141 1 88.25 112 GLU A O 1
ATOM 853 N N . PRO A 1 113 ? -2.354 30.188 8.773 1 88.94 113 PRO A N 1
ATOM 854 C CA . PRO A 1 113 ? -1.678 29.125 8.023 1 88.94 113 PRO A CA 1
ATOM 855 C C . PRO A 1 113 ? -0.959 29.641 6.781 1 88.94 113 PRO A C 1
ATOM 857 O O . PRO A 1 113 ? 0.031 29.047 6.348 1 88.94 113 PRO A O 1
ATOM 860 N N . TYR A 1 114 ? -1.285 30.812 6.281 1 93.06 114 TYR A N 1
ATOM 861 C CA . TYR A 1 114 ? -0.8 31.188 4.957 1 93.06 114 TYR A CA 1
ATOM 862 C C . TYR A 1 114 ? 0.405 32.125 5.066 1 93.06 114 TYR A C 1
ATOM 864 O O . TYR A 1 114 ? 1.119 32.344 4.082 1 93.06 114 TYR A O 1
ATOM 872 N N . ARG A 1 115 ? 0.621 32.656 6.227 1 93.12 115 ARG A N 1
ATOM 873 C CA . ARG A 1 115 ? 1.721 33.594 6.383 1 93.12 115 ARG A CA 1
ATOM 874 C C . ARG A 1 115 ? 3.055 32.938 6.023 1 93.12 115 ARG A C 1
ATOM 876 O O . ARG A 1 115 ? 3.908 33.594 5.395 1 93.12 115 ARG A O 1
ATOM 883 N N . VAL A 1 116 ? 3.229 31.734 6.457 1 95.31 116 VAL A N 1
ATOM 884 C CA . VAL A 1 116 ? 4.477 31.016 6.195 1 95.31 116 VAL A CA 1
ATOM 885 C C . VAL A 1 116 ? 4.664 30.844 4.691 1 95.31 116 VAL A C 1
ATOM 887 O O . VAL A 1 116 ? 5.793 30.891 4.191 1 95.31 116 VAL A O 1
ATOM 890 N N . LEU A 1 117 ? 3.607 30.656 3.932 1 96.81 117 LEU A N 1
ATOM 891 C CA . LEU A 1 117 ? 3.668 30.5 2.482 1 96.81 117 LEU A CA 1
ATOM 892 C C . LEU A 1 117 ? 4.102 31.797 1.812 1 96.81 117 LEU A C 1
ATOM 894 O O . LEU A 1 117 ? 4.996 31.797 0.961 1 96.81 117 LEU A O 1
ATOM 898 N N . THR A 1 118 ? 3.471 32.875 2.289 1 95.62 118 THR A N 1
ATOM 899 C CA . THR A 1 118 ? 3.799 34.188 1.721 1 95.62 118 THR A CA 1
ATOM 900 C C . THR A 1 118 ? 5.27 34.531 1.945 1 95.62 118 THR A C 1
ATOM 902 O O . THR A 1 118 ? 5.957 34.969 1.028 1 95.62 118 THR A O 1
ATOM 905 N N . ARG A 1 119 ? 5.715 34.219 3.115 1 96 119 ARG A N 1
ATOM 906 C CA . ARG A 1 119 ? 7.109 34.5 3.459 1 96 119 ARG A CA 1
ATOM 907 C C . ARG A 1 119 ? 8.055 33.656 2.609 1 96 119 ARG A C 1
ATOM 909 O O . ARG A 1 119 ? 9.172 34.094 2.299 1 96 119 ARG A O 1
ATOM 916 N N . ALA A 1 120 ? 7.605 32.531 2.191 1 96.38 120 ALA A N 1
ATOM 917 C CA . ALA A 1 120 ? 8.43 31.625 1.414 1 96.38 120 ALA A CA 1
ATOM 918 C C . ALA A 1 120 ? 8.273 31.875 -0.082 1 96.38 120 ALA A C 1
ATOM 920 O O . ALA A 1 120 ? 8.797 31.125 -0.905 1 96.38 120 ALA A O 1
ATOM 921 N N . GLY A 1 121 ? 7.445 32.875 -0.468 1 96.69 121 GLY A N 1
ATOM 922 C CA . GLY A 1 121 ? 7.344 33.281 -1.858 1 96.69 121 GLY A CA 1
ATOM 923 C C . GLY A 1 121 ? 6.199 32.625 -2.596 1 96.69 121 GLY A C 1
ATOM 924 O O . GLY A 1 121 ? 6.113 32.688 -3.822 1 96.69 121 GLY A O 1
ATOM 925 N N . TRP A 1 122 ? 5.391 31.938 -1.86 1 97.25 122 TRP A N 1
ATOM 926 C CA . TRP A 1 122 ? 4.215 31.328 -2.486 1 97.25 122 TRP A CA 1
ATOM 927 C C . TRP A 1 122 ? 3.18 32.406 -2.828 1 97.25 122 TRP A C 1
ATOM 929 O O . TRP A 1 122 ? 3.125 33.438 -2.184 1 97.25 122 TRP A O 1
ATOM 939 N N . ASP A 1 123 ? 2.398 32.062 -3.912 1 96.62 123 ASP A N 1
ATOM 940 C CA . ASP A 1 123 ? 1.267 32.938 -4.262 1 96.62 123 ASP A CA 1
ATOM 941 C C . ASP A 1 123 ? 0.024 32.562 -3.461 1 96.62 123 ASP A C 1
ATOM 943 O O . ASP A 1 123 ? -0.445 31.406 -3.533 1 96.62 123 ASP A O 1
ATOM 947 N N . VAL A 1 124 ? -0.428 33.5 -2.721 1 95 124 VAL A N 1
ATOM 948 C CA . VAL A 1 124 ? -1.638 33.281 -1.937 1 95 124 VAL A CA 1
ATOM 949 C C . VAL A 1 124 ? -2.723 34.25 -2.371 1 95 124 VAL A C 1
ATOM 951 O O . VAL A 1 124 ? -2.555 35.469 -2.244 1 95 124 VAL A O 1
ATOM 954 N N . ALA A 1 125 ? -3.812 33.719 -2.844 1 92.81 125 ALA A N 1
ATOM 955 C CA . ALA A 1 125 ? -4.914 34.531 -3.336 1 92.81 125 ALA A CA 1
ATOM 956 C C . ALA A 1 125 ? -5.836 34.938 -2.193 1 92.81 125 ALA A C 1
ATOM 958 O O . ALA A 1 125 ? -5.723 34.438 -1.076 1 92.81 125 ALA A O 1
ATOM 959 N N . SER A 1 126 ? -6.75 35.844 -2.49 1 87.88 126 SER A N 1
ATOM 960 C CA . SER A 1 126 ? -7.73 36.312 -1.518 1 87.88 126 SER A CA 1
ATOM 961 C C . SER A 1 126 ? -8.703 35.188 -1.131 1 87.88 126 SER A C 1
ATOM 963 O O . SER A 1 126 ? -9.258 35.219 -0.027 1 87.88 126 SER A O 1
ATOM 965 N N . THR A 1 127 ? -8.922 34.219 -1.979 1 83.75 127 THR A N 1
ATOM 966 C CA . THR A 1 127 ? -9.812 33.094 -1.74 1 83.75 127 THR A CA 1
ATOM 967 C C . THR A 1 127 ? -9.125 32.031 -0.896 1 83.75 127 THR A C 1
ATOM 969 O O . THR A 1 127 ? -9.688 30.953 -0.642 1 83.75 127 THR A O 1
ATOM 972 N N . SER A 1 128 ? -7.879 32.312 -0.596 1 85.88 128 SER A N 1
ATOM 973 C CA . SER A 1 128 ? -7.07 31.406 0.218 1 85.88 128 SER A CA 1
ATOM 974 C C . SER A 1 128 ? -6.527 30.25 -0.613 1 85.88 128 SER A C 1
ATOM 976 O O . SER A 1 128 ? -6.066 29.25 -0.065 1 85.88 128 SER A O 1
ATOM 978 N N . ASP A 1 129 ? -6.656 30.422 -1.952 1 92.88 129 ASP A N 1
ATOM 979 C CA . ASP A 1 129 ? -5.941 29.531 -2.85 1 92.88 129 ASP A CA 1
ATOM 980 C C . ASP A 1 129 ? -4.449 29.859 -2.881 1 92.88 129 ASP A C 1
ATOM 982 O O . ASP A 1 129 ? -4.062 31.016 -2.766 1 92.88 129 ASP A O 1
ATOM 986 N N . PHE A 1 130 ? -3.66 28.844 -2.957 1 95.88 130 PHE A N 1
ATOM 987 C CA . PHE A 1 130 ? -2.236 29.156 -3.006 1 95.88 130 PHE A CA 1
ATOM 988 C C . PHE A 1 130 ? -1.521 28.266 -4.012 1 95.88 130 PHE A C 1
ATOM 990 O O . PHE A 1 130 ? -2.041 27.219 -4.395 1 95.88 130 PHE A O 1
ATOM 997 N N . ARG A 1 131 ? -0.383 28.719 -4.438 1 96.81 131 ARG A N 1
ATOM 998 C CA . ARG A 1 131 ? 0.454 28.031 -5.414 1 96.81 131 ARG A CA 1
ATOM 999 C C . ARG A 1 131 ? 1.933 28.188 -5.074 1 96.81 131 ARG A C 1
ATOM 1001 O O . ARG A 1 131 ? 2.371 29.266 -4.66 1 96.81 131 ARG A O 1
ATOM 1008 N N . SER A 1 132 ? 2.623 27.062 -5.234 1 96.69 132 SER A N 1
ATOM 1009 C CA . SER A 1 132 ? 4.062 27.125 -5.004 1 96.69 132 SER A CA 1
ATOM 1010 C C . SER A 1 132 ? 4.75 28 -6.047 1 96.69 132 SER A C 1
ATOM 1012 O O . SER A 1 132 ? 4.207 28.234 -7.129 1 96.69 132 SER A O 1
ATOM 1014 N N . PRO A 1 133 ? 5.953 28.531 -5.691 1 94.38 133 PRO A N 1
ATOM 1015 C CA . PRO A 1 133 ? 6.66 29.406 -6.641 1 94.38 133 PRO A CA 1
ATOM 1016 C C . PRO A 1 133 ? 6.891 28.719 -7.992 1 94.38 133 PRO A C 1
ATOM 1018 O O . PRO A 1 133 ? 6.879 29.391 -9.031 1 94.38 133 PRO A O 1
ATOM 1021 N N . ASP A 1 134 ? 7.145 27.438 -8.008 1 92.75 134 ASP A N 1
ATOM 1022 C CA . ASP A 1 134 ? 7.371 26.703 -9.258 1 92.75 134 ASP A CA 1
ATOM 1023 C C . ASP A 1 134 ? 6.051 26.25 -9.867 1 92.75 134 ASP A C 1
ATOM 1025 O O . ASP A 1 134 ? 6.043 25.531 -10.875 1 92.75 134 ASP A O 1
ATOM 1029 N N . SER A 1 135 ? 4.945 26.516 -9.195 1 94.38 135 SER A N 1
ATOM 1030 C CA . SER A 1 135 ? 3.578 26.297 -9.664 1 94.38 135 SER A CA 1
ATOM 1031 C C . SER A 1 135 ? 3.229 24.812 -9.688 1 94.38 135 SER A C 1
ATOM 1033 O O . SER A 1 135 ? 2.299 24.406 -10.391 1 94.38 135 SER A O 1
ATOM 1035 N N . ARG A 1 136 ? 3.996 24.031 -8.922 1 95.62 136 ARG A N 1
ATOM 1036 C CA . ARG A 1 136 ? 3.773 22.594 -8.969 1 95.62 136 ARG A CA 1
ATOM 1037 C C . ARG A 1 136 ? 2.85 22.141 -7.848 1 95.62 136 ARG A C 1
ATOM 1039 O O . ARG A 1 136 ? 2.264 21.062 -7.914 1 95.62 136 ARG A O 1
ATOM 1046 N N . VAL A 1 137 ? 2.768 22.891 -6.836 1 97.19 137 VAL A N 1
ATOM 1047 C CA . VAL A 1 137 ? 1.858 22.578 -5.738 1 97.19 137 VAL A CA 1
ATOM 1048 C C . VAL A 1 137 ? 0.737 23.609 -5.691 1 97.19 137 VAL A C 1
ATOM 1050 O O . VAL A 1 137 ? 0.992 24.812 -5.766 1 97.19 137 VAL A O 1
ATOM 1053 N N . ARG A 1 138 ? -0.469 23.094 -5.602 1 96.69 138 ARG A N 1
ATOM 1054 C CA . ARG A 1 138 ? -1.643 23.969 -5.531 1 96.69 138 ARG A CA 1
ATOM 1055 C C . ARG A 1 138 ? -2.525 23.594 -4.344 1 96.69 138 ARG A C 1
ATOM 1057 O O . ARG A 1 138 ? -2.703 22.422 -4.035 1 96.69 138 ARG A O 1
ATOM 1064 N N . GLY A 1 139 ? -2.994 24.609 -3.705 1 96 139 GLY A N 1
ATOM 1065 C CA . GLY A 1 139 ? -3.967 24.438 -2.639 1 96 139 GLY A CA 1
ATOM 1066 C C . GLY A 1 139 ? -5.238 25.234 -2.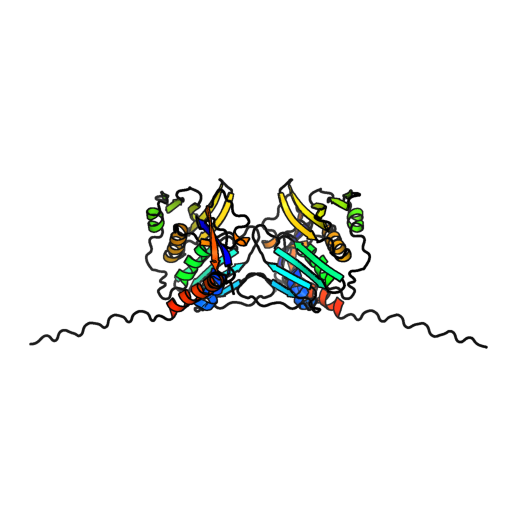863 1 96 139 GLY A C 1
ATOM 1067 O O . GLY A 1 139 ? -5.191 26.375 -3.344 1 96 139 GLY A O 1
ATOM 1068 N N . GLU A 1 140 ? -6.305 24.578 -2.584 1 94 140 GLU A N 1
ATOM 1069 C CA . GLU A 1 140 ? -7.598 25.219 -2.76 1 94 140 GLU A CA 1
ATOM 1070 C C . GLU A 1 140 ? -8.523 24.938 -1.582 1 94 140 GLU A C 1
ATOM 1072 O O . GLU A 1 140 ? -8.398 23.906 -0.923 1 94 140 GLU A O 1
ATOM 1077 N N . ARG A 1 141 ? -9.312 25.938 -1.334 1 89 141 ARG A N 1
ATOM 1078 C CA . ARG A 1 141 ? -10.422 25.75 -0.409 1 89 141 ARG A CA 1
ATOM 1079 C C . ARG A 1 141 ? -11.703 25.391 -1.158 1 89 141 ARG A C 1
ATOM 1081 O O . ARG A 1 141 ? -12.094 26.078 -2.102 1 89 141 ARG A O 1
ATOM 1088 N N . HIS A 1 142 ? -12.094 24.25 -0.866 1 80.88 142 HIS A N 1
ATOM 1089 C CA . HIS A 1 142 ? -13.266 23.75 -1.578 1 80.88 142 HIS A CA 1
ATOM 1090 C C . HIS A 1 142 ? -14.492 23.75 -0.677 1 80.88 142 HIS A C 1
ATOM 1092 O O . HIS A 1 142 ? -14.469 23.156 0.407 1 80.88 142 HIS A O 1
ATOM 1098 N N . ASN A 1 143 ? -15.414 24.531 -1.1 1 75.81 143 ASN A N 1
ATOM 1099 C CA . ASN A 1 143 ? -16.672 24.547 -0.375 1 75.81 143 ASN A CA 1
ATOM 1100 C C . ASN A 1 143 ? -17.609 23.438 -0.833 1 75.81 143 ASN A C 1
ATOM 1102 O O . ASN A 1 143 ? -17.922 23.328 -2.02 1 75.81 143 ASN A O 1
ATOM 1106 N N . TYR A 1 144 ? -17.672 22.469 -0.081 1 62.69 144 TYR A N 1
ATOM 1107 C CA . TYR A 1 144 ? -18.641 21.406 -0.376 1 62.69 144 TYR A CA 1
ATOM 1108 C C . TYR A 1 144 ? -19.688 21.297 0.727 1 62.69 144 TYR A C 1
ATOM 1110 O O . TYR A 1 144 ? -19.344 20.984 1.874 1 62.69 144 TYR A O 1
ATOM 1118 N N . SER A 1 145 ? -20.922 21.344 0.332 1 62.09 145 SER A N 1
ATOM 1119 C CA . SER A 1 145 ? -22.109 21.203 1.176 1 62.09 145 SER A CA 1
ATOM 1120 C C . SER A 1 145 ? -21.953 21.969 2.479 1 62.09 145 SER A C 1
ATOM 1122 O O . SER A 1 145 ? -22.297 21.469 3.551 1 62.09 145 SER A O 1
ATOM 1124 N N . GLY A 1 146 ? -21.359 23.109 2.477 1 67.19 146 GLY A N 1
ATOM 1125 C CA . GLY A 1 146 ? -21.281 23.953 3.666 1 67.19 146 GLY A CA 1
ATOM 1126 C C . GLY A 1 146 ? -19.969 23.812 4.402 1 67.19 146 GLY A C 1
ATOM 1127 O O . GLY A 1 146 ? -19.688 24.562 5.34 1 67.19 146 GLY A O 1
ATOM 1128 N N . SER A 1 147 ? -19.266 22.766 4.039 1 71.56 147 SER A N 1
ATOM 1129 C CA . SER A 1 147 ? -17.953 22.656 4.668 1 71.56 147 SER A CA 1
ATOM 1130 C C . SER A 1 147 ? -16.844 23 3.682 1 71.56 147 SER A C 1
ATOM 1132 O O . SER A 1 147 ? -16.922 22.656 2.5 1 71.56 147 SER A O 1
ATOM 1134 N N . THR A 1 148 ? -15.977 23.812 4.207 1 84.06 148 THR A N 1
ATOM 1135 C CA . THR A 1 148 ? -14.875 24.234 3.357 1 84.06 148 THR A CA 1
ATOM 1136 C C . THR A 1 148 ? -13.625 23.406 3.637 1 84.06 148 THR A C 1
ATOM 1138 O O . THR A 1 148 ? -12.992 23.562 4.684 1 84.06 148 THR A O 1
ATOM 1141 N N . ASP A 1 149 ? -13.312 22.484 2.77 1 91.69 149 ASP A N 1
ATOM 1142 C CA . ASP A 1 149 ? -12.172 21.594 2.91 1 91.69 149 ASP A CA 1
ATOM 1143 C C . ASP A 1 149 ? -10.93 22.172 2.248 1 91.69 149 ASP A C 1
ATOM 1145 O O . ASP A 1 149 ? -11.031 23.016 1.358 1 91.69 149 ASP A O 1
ATOM 1149 N N . TRP A 1 150 ? -9.789 21.875 2.82 1 94.12 150 TRP A N 1
ATOM 1150 C CA . TRP A 1 150 ? -8.531 22.125 2.137 1 94.12 150 TRP A CA 1
ATOM 1151 C C . TRP A 1 150 ? -8.172 20.969 1.205 1 94.12 150 TRP A C 1
ATOM 1153 O O . TRP A 1 150 ? -8.242 19.812 1.597 1 94.12 150 TRP A O 1
ATOM 1163 N N . ARG A 1 151 ? -7.836 21.312 -0.037 1 96.19 151 ARG A N 1
ATOM 1164 C CA . ARG A 1 151 ? -7.293 20.359 -0.988 1 96.19 151 ARG A CA 1
ATOM 1165 C C . ARG A 1 151 ? -5.941 20.812 -1.525 1 96.19 151 ARG A C 1
ATOM 1167 O O . ARG A 1 151 ? -5.84 21.891 -2.117 1 96.19 151 ARG A O 1
ATOM 1174 N N . ILE A 1 152 ? -4.953 20.062 -1.276 1 97.38 152 ILE A N 1
ATOM 1175 C CA . ILE A 1 152 ? -3.607 20.391 -1.728 1 97.38 152 ILE A CA 1
ATOM 1176 C C . ILE A 1 152 ? -3.109 19.328 -2.695 1 97.38 152 ILE A C 1
ATOM 1178 O O . ILE A 1 152 ? -3.182 18.125 -2.4 1 97.38 152 ILE A O 1
ATOM 1182 N N . THR A 1 153 ? -2.639 19.734 -3.84 1 97.75 153 THR A N 1
ATOM 1183 C CA . THR A 1 153 ? -2.199 18.797 -4.875 1 97.75 153 THR A CA 1
ATOM 1184 C C . THR A 1 153 ? -0.798 19.156 -5.363 1 97.75 153 THR A C 1
ATOM 1186 O O . THR A 1 153 ? -0.519 20.312 -5.668 1 97.75 153 THR A O 1
ATOM 1189 N N . ALA A 1 154 ? 0.094 18.219 -5.336 1 97.5 154 ALA A N 1
ATOM 1190 C CA . ALA A 1 154 ? 1.394 18.344 -5.992 1 97.5 154 ALA A CA 1
ATOM 1191 C C . ALA A 1 154 ? 1.385 17.672 -7.359 1 97.5 154 ALA A C 1
ATOM 1193 O O . ALA A 1 154 ? 1.079 16.484 -7.473 1 97.5 154 ALA A O 1
ATOM 1194 N N . ASN A 1 155 ? 1.781 18.406 -8.352 1 96.19 155 ASN A N 1
ATOM 1195 C CA . ASN A 1 155 ? 1.755 17.922 -9.727 1 96.19 155 ASN A CA 1
ATOM 1196 C C . ASN A 1 155 ? 3.156 17.875 -10.328 1 96.19 155 ASN A C 1
ATOM 1198 O O . ASN A 1 155 ? 3.928 18.828 -10.195 1 96.19 155 ASN A O 1
ATOM 1202 N N . LEU A 1 156 ? 3.439 16.766 -10.961 1 90.81 156 LEU A N 1
ATOM 1203 C CA . LEU A 1 156 ? 4.688 16.719 -11.719 1 90.81 156 LEU A CA 1
ATOM 1204 C C . LEU A 1 156 ? 4.605 17.594 -12.961 1 90.81 156 LEU A C 1
ATOM 1206 O O . LEU A 1 156 ? 5.523 18.375 -13.234 1 90.81 156 LEU A O 1
ATOM 1210 N N . TYR A 1 157 ? 3.574 17.375 -13.758 1 87.56 157 TYR A N 1
ATOM 1211 C CA . TYR A 1 157 ? 3.186 18.203 -14.898 1 87.56 157 TYR A CA 1
ATOM 1212 C C . TYR A 1 157 ? 1.722 18.609 -14.797 1 87.56 157 TYR A C 1
ATOM 1214 O O . TYR A 1 157 ? 1.044 18.297 -13.82 1 87.56 157 TYR A O 1
ATOM 1222 N N . THR A 1 158 ? 1.358 19.328 -15.812 1 83.56 158 THR A N 1
ATOM 1223 C CA . THR A 1 158 ? -0.054 19.688 -15.844 1 83.56 158 THR A CA 1
ATOM 1224 C C . THR A 1 158 ? -0.935 18.438 -15.883 1 83.56 158 THR A C 1
ATOM 1226 O O . THR A 1 158 ? -0.704 17.531 -16.688 1 83.56 158 THR A O 1
ATOM 1229 N N . ASP A 1 159 ? -1.774 18.234 -14.93 1 83.44 159 ASP A N 1
ATOM 1230 C CA . ASP A 1 159 ? -2.738 17.141 -14.859 1 83.44 159 ASP A CA 1
ATOM 1231 C C . ASP A 1 159 ? -2.049 15.812 -14.516 1 83.44 159 ASP A C 1
ATOM 1233 O O . ASP A 1 159 ? -2.404 14.766 -15.055 1 83.44 159 ASP A O 1
ATOM 1237 N N . ASP A 1 160 ? -0.92 15.828 -13.977 1 90.88 160 ASP A N 1
ATOM 1238 C CA . ASP A 1 160 ? -0.17 14.656 -13.531 1 90.88 160 ASP A CA 1
ATOM 1239 C C . ASP A 1 160 ? 0.083 14.711 -12.023 1 90.88 160 ASP A C 1
ATOM 1241 O O . ASP A 1 160 ? 1.208 14.953 -11.586 1 90.88 160 ASP A O 1
ATOM 1245 N N . PRO A 1 161 ? -0.979 14.469 -11.289 1 93.75 161 PRO A N 1
ATOM 1246 C CA . PRO A 1 161 ? -0.831 14.562 -9.836 1 93.75 161 PRO A CA 1
ATOM 1247 C C . PRO A 1 161 ? 0.078 13.477 -9.266 1 93.75 161 PRO A C 1
ATOM 1249 O O . PRO A 1 161 ? -0.022 12.312 -9.664 1 93.75 161 PRO A O 1
ATOM 1252 N N . VAL A 1 162 ? 0.968 13.953 -8.398 1 95.06 162 VAL A N 1
ATOM 1253 C CA . VAL A 1 162 ? 1.851 13.039 -7.68 1 95.06 162 VAL A CA 1
ATOM 1254 C C . VAL A 1 162 ? 1.205 12.625 -6.359 1 95.06 162 VAL A C 1
ATOM 1256 O O . VAL A 1 162 ? 1.151 11.438 -6.031 1 95.06 162 VAL A O 1
ATOM 1259 N N . TRP A 1 163 ? 0.72 13.562 -5.66 1 97.19 163 TRP A N 1
ATOM 1260 C CA . TRP A 1 163 ? -0.009 13.273 -4.43 1 97.19 163 TRP A CA 1
ATOM 1261 C C . TRP A 1 163 ? -1.024 14.367 -4.129 1 97.19 163 TRP A C 1
ATOM 1263 O O . TRP A 1 163 ? -0.914 15.484 -4.641 1 97.19 163 TRP A O 1
ATOM 1273 N N . LYS A 1 164 ? -1.997 14.008 -3.307 1 97.88 164 LYS A N 1
ATOM 1274 C CA . LYS A 1 164 ? -3.041 14.891 -2.795 1 97.88 164 LYS A CA 1
ATOM 1275 C C . LYS A 1 164 ? -3.168 14.773 -1.279 1 97.88 164 LYS A C 1
ATOM 1277 O O . LYS A 1 164 ? -2.943 13.703 -0.714 1 97.88 164 LYS A O 1
ATOM 1282 N N . ALA A 1 165 ? -3.443 15.852 -0.71 1 98.44 165 ALA A N 1
ATOM 1283 C CA . ALA A 1 165 ? -3.768 15.945 0.711 1 98.44 165 ALA A CA 1
ATOM 1284 C C . ALA A 1 165 ? -5.078 16.688 0.928 1 98.44 165 ALA A C 1
ATOM 1286 O O . ALA A 1 165 ? -5.375 17.656 0.22 1 98.44 165 ALA A O 1
ATOM 1287 N N . ARG A 1 166 ? -5.805 16.234 1.9 1 97.5 166 ARG A N 1
ATOM 1288 C CA . ARG A 1 166 ? -7.098 16.859 2.191 1 97.5 166 ARG A CA 1
ATOM 1289 C C . ARG A 1 166 ? -7.277 17.062 3.689 1 97.5 166 ARG A C 1
ATOM 1291 O O . ARG A 1 166 ? -6.898 16.203 4.492 1 97.5 166 ARG A O 1
ATOM 1298 N N . PHE A 1 167 ? -7.812 18.203 4.023 1 96.88 167 PHE A N 1
ATOM 1299 C CA . PHE A 1 167 ? -8.25 18.516 5.379 1 96.88 167 PHE A CA 1
ATOM 1300 C C . PHE A 1 167 ? -9.719 18.906 5.398 1 96.88 167 PHE A C 1
ATOM 1302 O O . PHE A 1 167 ? -10.141 19.781 4.633 1 96.88 167 PHE A O 1
ATOM 1309 N N . SER A 1 168 ? -10.445 18.234 6.25 1 94.69 168 SER A N 1
ATOM 1310 C CA . SER A 1 168 ? -11.836 18.641 6.387 1 94.69 168 SER A CA 1
ATOM 1311 C C . SER A 1 168 ? -11.945 20.062 6.938 1 94.69 168 SER A C 1
ATOM 1313 O O . SER A 1 168 ? -10.977 20.594 7.48 1 94.69 168 SER A O 1
ATOM 1315 N N . GLY A 1 169 ? -13.078 20.672 6.801 1 90.5 169 GLY A N 1
ATOM 1316 C CA . GLY A 1 169 ? -13.289 22.062 7.16 1 90.5 169 GLY A CA 1
ATOM 1317 C C . GLY A 1 169 ? -13.102 22.328 8.641 1 90.5 169 GLY A C 1
ATOM 1318 O O . GLY A 1 169 ? -12.648 23.406 9.031 1 90.5 169 GLY A O 1
ATOM 1319 N N . ALA A 1 170 ? -13.359 21.359 9.43 1 90.62 170 ALA A N 1
ATOM 1320 C CA . ALA A 1 170 ? -13.312 21.547 10.883 1 90.62 170 ALA A CA 1
ATOM 1321 C C . ALA A 1 170 ? -11.914 21.281 11.43 1 90.62 170 ALA A C 1
ATOM 1323 O O . ALA A 1 170 ? -11.68 21.391 12.633 1 90.62 170 ALA A O 1
ATOM 1324 N N . THR A 1 171 ? -10.992 20.969 10.539 1 94.5 171 THR A N 1
ATOM 1325 C CA . THR A 1 171 ? -9.633 20.703 10.992 1 94.5 171 THR A CA 1
ATOM 1326 C C . THR A 1 171 ? -9.031 21.953 11.641 1 94.5 171 THR A C 1
ATOM 1328 O O . THR A 1 171 ? -9.078 23.031 11.07 1 94.5 171 THR A O 1
ATOM 1331 N N . PRO A 1 172 ? -8.5 21.781 12.883 1 94.69 172 PRO A N 1
ATOM 1332 C CA . PRO A 1 172 ? -7.871 22.938 13.531 1 94.69 172 PRO A CA 1
ATOM 1333 C C . PRO A 1 172 ? -6.816 23.609 12.656 1 94.69 172 PRO A C 1
ATOM 1335 O O . PRO A 1 172 ? -5.984 22.938 12.055 1 94.69 172 PRO A O 1
ATOM 1338 N N . ARG A 1 173 ? -6.828 24.891 12.609 1 93.69 173 ARG A N 1
ATOM 1339 C CA . ARG A 1 173 ? -5.957 25.672 11.742 1 93.69 173 ARG A CA 1
ATOM 1340 C C . ARG A 1 173 ? -4.488 25.438 12.078 1 93.69 173 ARG A C 1
ATOM 1342 O O . ARG A 1 173 ? -3.625 25.5 11.203 1 93.69 173 ARG A O 1
ATOM 1349 N N . VAL A 1 174 ? -4.195 25.156 13.367 1 96.5 174 VAL A N 1
ATOM 1350 C CA . VAL A 1 174 ? -2.816 24.922 13.789 1 96.5 174 VAL A CA 1
ATOM 1351 C C . VAL A 1 174 ? -2.25 23.703 13.062 1 96.5 174 VAL A C 1
ATOM 1353 O O . VAL A 1 174 ? -1.062 23.672 12.742 1 96.5 174 VAL A O 1
ATOM 1356 N N . LEU A 1 175 ? -3.07 22.734 12.766 1 97.69 175 LEU A N 1
ATOM 1357 C CA . LEU A 1 175 ? -2.615 21.531 12.078 1 97.69 175 LEU A CA 1
ATOM 1358 C C . LEU A 1 175 ? -2.373 21.797 10.602 1 97.69 175 LEU A C 1
ATOM 1360 O O . LEU A 1 175 ? -1.375 21.344 10.031 1 97.69 175 LEU A O 1
ATOM 1364 N N . VAL A 1 176 ? -3.295 22.578 9.992 1 96.56 176 VAL A N 1
ATOM 1365 C CA . VAL A 1 176 ? -3.111 22.969 8.602 1 96.56 176 VAL A CA 1
ATOM 1366 C C . VAL A 1 176 ? -1.847 23.828 8.469 1 96.56 176 VAL A C 1
ATOM 1368 O O . VAL A 1 176 ? -1.061 23.641 7.539 1 96.56 176 VAL A O 1
ATOM 1371 N N . ALA A 1 177 ? -1.653 24.688 9.445 1 97.06 177 ALA A N 1
ATOM 1372 C CA . ALA A 1 177 ? -0.472 25.547 9.453 1 97.06 177 ALA A CA 1
ATOM 1373 C C . ALA A 1 177 ? 0.808 24.719 9.531 1 97.06 177 ALA A C 1
ATOM 1375 O O . ALA A 1 177 ? 1.8 25.031 8.867 1 97.06 177 ALA A O 1
ATOM 1376 N N . ALA A 1 178 ? 0.793 23.688 10.352 1 98 178 ALA A N 1
ATOM 1377 C CA . ALA A 1 178 ? 1.952 22.797 10.469 1 98 178 ALA A CA 1
ATOM 1378 C C . ALA A 1 178 ? 2.279 22.141 9.133 1 98 178 ALA A C 1
ATOM 1380 O O . ALA A 1 178 ? 3.447 22.047 8.75 1 98 178 ALA A O 1
ATOM 1381 N N . PHE A 1 179 ? 1.263 21.703 8.438 1 98.56 179 PHE A N 1
ATOM 1382 C CA . PHE A 1 179 ? 1.44 21.094 7.129 1 98.56 179 PHE A CA 1
ATOM 1383 C C . PHE A 1 179 ? 2.037 22.078 6.141 1 98.56 179 PHE A C 1
ATOM 1385 O O . PHE A 1 179 ? 3 21.766 5.438 1 98.56 179 PHE A O 1
ATOM 1392 N N . LEU A 1 180 ? 1.485 23.25 6.102 1 98.06 180 LEU A N 1
ATOM 1393 C CA . LEU A 1 180 ? 1.917 24.266 5.145 1 98.06 180 LEU A CA 1
ATOM 1394 C C . LEU A 1 180 ? 3.336 24.734 5.453 1 98.06 180 LEU A C 1
ATOM 1396 O O . LEU A 1 180 ? 4.109 25.016 4.535 1 98.06 180 LEU A O 1
ATOM 1400 N N . ALA A 1 181 ? 3.676 24.844 6.738 1 97.94 181 ALA A N 1
ATOM 1401 C CA . ALA A 1 181 ? 5.043 25.203 7.113 1 97.94 181 ALA A CA 1
ATOM 1402 C C . ALA A 1 181 ? 6.035 24.156 6.605 1 97.94 181 ALA A C 1
ATOM 1404 O O . ALA A 1 181 ? 7.105 24.5 6.098 1 97.94 181 ALA A O 1
ATOM 1405 N N . ALA A 1 182 ? 5.68 22.891 6.746 1 98.25 182 ALA A N 1
ATOM 1406 C CA . ALA A 1 182 ? 6.527 21.812 6.238 1 98.25 182 ALA A CA 1
ATOM 1407 C C . ALA A 1 182 ? 6.625 21.859 4.719 1 98.25 182 ALA A C 1
ATOM 1409 O O . ALA A 1 182 ? 7.691 21.609 4.152 1 98.25 182 ALA A O 1
ATOM 1410 N N . LEU A 1 183 ? 5.562 22.156 4.062 1 97.94 183 LEU A N 1
ATOM 1411 C CA . LEU A 1 183 ? 5.477 22.25 2.609 1 97.94 183 LEU A CA 1
ATOM 1412 C C . LEU A 1 183 ? 6.398 23.328 2.07 1 97.94 183 LEU A C 1
ATOM 1414 O O . LEU A 1 183 ? 7.062 23.141 1.048 1 97.94 183 LEU A O 1
ATOM 1418 N N . ALA A 1 184 ? 6.461 24.422 2.807 1 97.38 184 ALA A N 1
ATOM 1419 C CA . ALA A 1 184 ? 7.203 25.594 2.35 1 97.38 184 ALA A CA 1
ATOM 1420 C C . ALA A 1 184 ? 8.656 25.531 2.805 1 97.38 184 ALA A C 1
ATOM 1422 O O . ALA A 1 184 ? 9.477 26.344 2.391 1 97.38 184 ALA A O 1
ATOM 1423 N N . ASP A 1 185 ? 8.969 24.594 3.711 1 97.06 185 ASP A N 1
ATOM 1424 C CA . ASP A 1 185 ? 10.32 24.469 4.25 1 97.06 185 ASP A CA 1
ATOM 1425 C C . ASP A 1 185 ? 11.32 24.125 3.152 1 97.06 185 ASP A C 1
ATOM 1427 O O . ASP A 1 185 ? 11.203 23.078 2.506 1 97.06 185 ASP A O 1
ATOM 1431 N N . PRO A 1 186 ? 12.281 24.906 2.895 1 95.56 186 PRO A N 1
ATOM 1432 C CA . PRO A 1 186 ? 13.25 24.656 1.821 1 95.56 186 PRO A CA 1
ATOM 1433 C C . PRO A 1 186 ? 14.297 23.609 2.203 1 95.56 186 PRO A C 1
ATOM 1435 O O . PRO A 1 186 ? 15.062 23.156 1.35 1 95.56 186 PRO A O 1
ATOM 1438 N N . GLU A 1 187 ? 14.305 23.25 3.453 1 96.69 187 GLU A N 1
ATOM 1439 C CA . GLU A 1 187 ? 15.312 22.297 3.9 1 96.69 187 GLU A CA 1
ATOM 1440 C C . GLU A 1 187 ? 15.156 20.953 3.182 1 96.69 187 GLU A C 1
ATOM 1442 O O . GLU A 1 187 ? 14.07 20.375 3.158 1 96.69 187 GLU A O 1
ATOM 1447 N N . PRO A 1 188 ? 16.219 20.422 2.596 1 97.25 188 PRO A N 1
ATOM 1448 C CA . PRO A 1 188 ? 16.109 19.125 1.915 1 97.25 188 PRO A CA 1
ATOM 1449 C C . PRO A 1 188 ? 15.852 17.969 2.879 1 97.25 188 PRO A C 1
ATOM 1451 O O . PRO A 1 188 ? 16.062 18.109 4.086 1 97.25 188 PRO A O 1
ATOM 1454 N N . VAL A 1 189 ? 15.375 16.922 2.357 1 97.56 189 VAL A N 1
ATOM 1455 C CA . VAL A 1 189 ? 15.125 15.734 3.166 1 97.56 189 VAL A CA 1
ATOM 1456 C C . VAL A 1 189 ? 16.047 14.602 2.715 1 97.56 189 VAL A C 1
ATOM 1458 O O . VAL A 1 189 ? 16.438 14.531 1.546 1 97.56 189 VAL A O 1
ATOM 1461 N N . ARG A 1 190 ? 16.359 13.758 3.645 1 96.62 190 ARG A N 1
ATOM 1462 C CA . ARG A 1 190 ? 17.281 12.648 3.387 1 96.62 190 ARG A CA 1
ATOM 1463 C C . ARG A 1 190 ? 16.531 11.453 2.805 1 96.62 190 ARG A C 1
ATOM 1465 O O . ARG A 1 190 ? 15.438 11.117 3.258 1 96.62 190 ARG A O 1
ATOM 1472 N N . ARG A 1 191 ? 17.109 10.844 1.782 1 97.44 191 ARG A N 1
ATOM 1473 C CA . ARG A 1 191 ? 16.609 9.609 1.183 1 97.44 191 ARG A CA 1
ATOM 1474 C C . ARG A 1 191 ? 17.75 8.641 0.894 1 97.44 191 ARG A C 1
ATOM 1476 O O . ARG A 1 191 ? 18.828 9.055 0.482 1 97.44 191 ARG A O 1
ATOM 1483 N N . SER A 1 192 ? 17.5 7.352 1.121 1 96.38 192 SER A N 1
ATOM 1484 C CA . SER A 1 192 ? 18.438 6.316 0.681 1 96.38 192 SER A CA 1
ATOM 1485 C C . SER A 1 192 ? 18.438 6.184 -0.838 1 96.38 192 SER A C 1
ATOM 1487 O O . SER A 1 192 ? 17.562 6.742 -1.516 1 96.38 192 SER A O 1
ATOM 1489 N N . SER A 1 193 ? 19.406 5.48 -1.296 1 94.44 193 SER A N 1
ATOM 1490 C CA . SER A 1 193 ? 19.484 5.23 -2.732 1 94.44 193 SER A CA 1
ATOM 1491 C C . SER A 1 193 ? 18.219 4.551 -3.242 1 94.44 193 SER A C 1
ATOM 1493 O O . SER A 1 193 ? 17.688 4.93 -4.285 1 94.44 193 SER A O 1
ATOM 1495 N N . GLU A 1 194 ? 17.719 3.605 -2.49 1 93.12 194 GLU A N 1
ATOM 1496 C CA . GLU A 1 194 ? 16.516 2.873 -2.883 1 93.12 194 GLU A CA 1
ATOM 1497 C C . GLU A 1 194 ? 15.297 3.793 -2.93 1 93.12 194 GLU A C 1
ATOM 1499 O O . GLU A 1 194 ? 14.445 3.654 -3.807 1 93.12 194 GLU A O 1
ATOM 1504 N N . GLN A 1 195 ? 15.305 4.723 -2.07 1 94.56 195 GLN A N 1
ATOM 1505 C CA . GLN A 1 195 ? 14.156 5.613 -1.958 1 94.56 195 GLN A CA 1
ATOM 1506 C C . GLN A 1 195 ? 14.156 6.664 -3.066 1 94.56 195 GLN A C 1
ATOM 1508 O O . GLN A 1 195 ? 13.164 7.352 -3.281 1 94.56 195 GLN A O 1
ATOM 1513 N N . THR A 1 196 ? 15.18 6.809 -3.748 1 94.44 196 THR A N 1
ATOM 1514 C CA . THR A 1 196 ? 15.258 7.805 -4.812 1 94.44 196 THR A CA 1
ATOM 1515 C C . THR A 1 196 ? 14.82 7.199 -6.148 1 94.44 196 THR A C 1
ATOM 1517 O O . THR A 1 196 ? 14.641 7.922 -7.129 1 94.44 196 THR A O 1
ATOM 1520 N N . HIS A 1 197 ? 14.656 5.875 -6.035 1 88.88 197 HIS A N 1
ATOM 1521 C CA . HIS A 1 197 ? 14.219 5.23 -7.27 1 88.88 197 HIS A CA 1
ATOM 1522 C C . HIS A 1 197 ? 12.844 5.73 -7.691 1 88.88 197 HIS A C 1
ATOM 1524 O O . HIS A 1 197 ? 11.906 5.746 -6.883 1 88.88 197 HIS A O 1
ATOM 1530 N N . GLY A 1 198 ? 12.695 6.207 -8.867 1 85.88 198 GLY A N 1
ATOM 1531 C CA . GLY A 1 198 ? 11.406 6.613 -9.398 1 85.88 198 GLY A CA 1
ATOM 1532 C C . GLY A 1 198 ? 11.172 8.109 -9.328 1 85.88 198 GLY A C 1
ATOM 1533 O O . GLY A 1 198 ? 10.156 8.609 -9.812 1 85.88 198 GLY A O 1
ATOM 1534 N N . LEU A 1 199 ? 12.07 8.758 -8.602 1 90.44 199 LEU A N 1
ATOM 1535 C CA . LEU A 1 199 ? 11.922 10.203 -8.539 1 90.44 199 LEU A CA 1
ATOM 1536 C C . LEU A 1 199 ? 12.125 10.828 -9.914 1 90.44 199 LEU A C 1
ATOM 1538 O O . LEU A 1 199 ? 12.914 10.328 -10.719 1 90.44 199 LEU A O 1
ATOM 1542 N N . SER A 1 200 ? 11.375 11.789 -10.109 1 87.62 200 SER A N 1
ATOM 1543 C CA . SER A 1 200 ? 11.578 12.547 -11.344 1 87.62 200 SER A CA 1
ATOM 1544 C C . SER A 1 200 ? 12.773 13.492 -11.219 1 87.62 200 SER A C 1
ATOM 1546 O O . SER A 1 200 ? 12.656 14.57 -10.641 1 87.62 200 SER A O 1
ATOM 1548 N N . LEU A 1 201 ? 13.758 13.234 -11.859 1 84.94 201 LEU A N 1
ATOM 1549 C CA . LEU A 1 201 ? 15.023 13.938 -11.688 1 84.94 201 LEU A CA 1
ATOM 1550 C C . LEU A 1 201 ? 14.961 15.328 -12.305 1 84.94 201 LEU A C 1
ATOM 1552 O O . LEU A 1 201 ? 15.805 16.188 -12.008 1 84.94 201 LEU A O 1
ATOM 1556 N N . HIS A 1 202 ? 13.969 15.555 -13.062 1 87.12 202 HIS A N 1
ATOM 1557 C CA . HIS A 1 202 ? 13.828 16.891 -13.633 1 87.12 202 HIS A CA 1
ATOM 1558 C C . HIS A 1 202 ? 13.125 17.828 -12.664 1 87.12 202 HIS A C 1
ATOM 1560 O O . HIS A 1 202 ? 13.125 19.047 -12.867 1 87.12 202 HIS A O 1
ATOM 1566 N N . ARG A 1 203 ? 12.641 17.25 -11.609 1 90 203 ARG A N 1
ATOM 1567 C CA . ARG A 1 203 ? 11.859 18.078 -10.688 1 90 203 ARG A CA 1
ATOM 1568 C C . ARG A 1 203 ? 12.555 18.172 -9.328 1 90 203 ARG A C 1
ATOM 1570 O O . ARG A 1 203 ? 12.156 18.969 -8.477 1 90 203 ARG A O 1
ATOM 1577 N N . VAL A 1 204 ? 13.586 17.312 -9.234 1 94 204 VAL A N 1
ATOM 1578 C CA . VAL A 1 204 ? 14.242 17.328 -7.934 1 94 204 VAL A CA 1
ATOM 1579 C C . VAL A 1 204 ? 15.75 17.5 -8.117 1 94 204 VAL A C 1
ATOM 1581 O O . VAL A 1 204 ? 16.297 17.203 -9.188 1 94 204 VAL A O 1
ATOM 1584 N N . THR A 1 205 ? 16.312 18.109 -7.133 1 94.62 205 THR A N 1
ATOM 1585 C CA . THR A 1 205 ? 17.766 18.125 -6.984 1 94.62 205 THR A CA 1
ATOM 1586 C C . THR A 1 205 ? 18.219 17.109 -5.949 1 94.62 205 THR A C 1
ATOM 1588 O O . THR A 1 205 ? 17.672 17.047 -4.848 1 94.62 205 THR A O 1
ATOM 1591 N N . LEU A 1 206 ? 19.156 16.312 -6.422 1 95.25 206 LEU A N 1
ATOM 1592 C CA . LEU A 1 206 ? 19.719 15.297 -5.543 1 95.25 206 LEU A CA 1
ATOM 1593 C C . LEU A 1 206 ? 21.172 15.625 -5.203 1 95.25 206 LEU A C 1
ATOM 1595 O O . LEU A 1 206 ? 22 15.797 -6.102 1 95.25 206 LEU A O 1
ATOM 1599 N N . GLN A 1 207 ? 21.453 15.805 -3.953 1 96.38 207 GLN A N 1
ATOM 1600 C CA . GLN A 1 207 ? 22.828 15.945 -3.482 1 96.38 207 GLN A CA 1
ATOM 1601 C C . GLN A 1 207 ? 23.266 14.719 -2.695 1 96.38 207 GLN A C 1
ATOM 1603 O O . GLN A 1 207 ? 22.875 14.539 -1.539 1 96.38 207 GLN A O 1
ATOM 1608 N N . TRP A 1 208 ? 24.141 13.969 -3.322 1 96.19 208 TRP A N 1
ATOM 1609 C CA . TRP A 1 208 ? 24.578 12.719 -2.705 1 96.19 208 TRP A CA 1
ATOM 1610 C C . TRP A 1 208 ? 25.719 12.969 -1.715 1 96.19 208 TRP A C 1
ATOM 1612 O O . TRP A 1 208 ? 26.609 13.766 -1.981 1 96.19 208 TRP A O 1
ATOM 1622 N N . GLN A 1 209 ? 25.609 12.328 -0.609 1 95.88 209 GLN A N 1
ATOM 1623 C CA . GLN A 1 209 ? 26.656 12.398 0.411 1 95.88 209 GLN A CA 1
ATOM 1624 C C . GLN A 1 209 ? 26.906 11.023 1.029 1 95.88 209 GLN A C 1
ATOM 1626 O O . GLN A 1 209 ? 26 10.211 1.156 1 95.88 209 GLN A O 1
ATOM 1631 N N . GLU A 1 210 ? 28.109 10.812 1.328 1 95.31 210 GLU A N 1
ATOM 1632 C CA . GLU A 1 210 ? 28.469 9.617 2.08 1 95.31 210 GLU A CA 1
ATOM 1633 C C . GLU A 1 210 ? 28.422 9.875 3.584 1 95.31 210 GLU A C 1
ATOM 1635 O O . GLU A 1 210 ? 29 10.836 4.074 1 95.31 210 GLU A O 1
ATOM 1640 N N . GLN A 1 211 ? 27.672 9.055 4.23 1 94.69 211 GLN A N 1
ATOM 1641 C CA . GLN A 1 211 ? 27.547 9.18 5.68 1 94.69 211 GLN A CA 1
ATOM 1642 C C . GLN A 1 211 ? 27.859 7.855 6.375 1 94.69 211 GLN A C 1
ATOM 1644 O O . GLN A 1 211 ? 27.609 6.781 5.824 1 94.69 211 GLN A O 1
ATOM 1649 N N . PRO A 1 212 ? 28.531 7.973 7.551 1 95.25 212 PRO A N 1
ATOM 1650 C CA . PRO A 1 212 ? 28.703 6.73 8.305 1 95.25 212 PRO A CA 1
ATOM 1651 C C . PRO A 1 212 ? 27.391 5.98 8.523 1 95.25 212 PRO A C 1
ATOM 1653 O O . PRO A 1 212 ? 26.375 6.598 8.836 1 95.25 212 PRO A O 1
ATOM 1656 N N . ALA A 1 213 ? 27.391 4.723 8.32 1 95.56 213 ALA A N 1
ATOM 1657 C CA . ALA A 1 213 ? 26.203 3.889 8.453 1 95.56 213 ALA A CA 1
ATOM 1658 C C . ALA A 1 213 ? 25.547 4.078 9.828 1 95.56 213 ALA A C 1
ATOM 1660 O O . ALA A 1 213 ? 24.328 4.078 9.945 1 95.56 213 ALA A O 1
ATOM 1661 N N . GLU A 1 214 ? 26.344 4.23 10.781 1 94.81 214 GLU A N 1
ATOM 1662 C CA . GLU A 1 214 ? 25.844 4.398 12.141 1 94.81 214 GLU A CA 1
ATOM 1663 C C . GLU A 1 214 ? 25.031 5.688 12.281 1 94.81 214 GLU A C 1
ATOM 1665 O O . GLU A 1 214 ? 24.016 5.723 12.969 1 94.81 214 GLU A O 1
ATOM 1670 N N . SER A 1 215 ? 25.531 6.703 11.656 1 94.81 215 SER A N 1
ATOM 1671 C CA . SER A 1 215 ? 24.828 7.98 11.688 1 94.81 215 SER A CA 1
ATOM 1672 C C . SER A 1 215 ? 23.469 7.879 11.016 1 94.81 215 SER A C 1
ATOM 1674 O O . SER A 1 215 ? 22.469 8.422 11.516 1 94.81 215 SER A O 1
ATOM 1676 N N . VAL A 1 216 ? 23.438 7.156 9.953 1 95.31 216 VAL A N 1
ATOM 1677 C CA . VAL A 1 216 ? 22.188 6.973 9.227 1 95.31 216 VAL A CA 1
ATOM 1678 C C . VAL A 1 216 ? 21.219 6.145 10.062 1 95.31 216 VAL A C 1
ATOM 1680 O O . VAL A 1 216 ? 20.016 6.449 10.133 1 95.31 216 VAL A O 1
ATOM 1683 N N . ALA A 1 217 ? 21.703 5.18 10.766 1 95.31 217 ALA A N 1
ATOM 1684 C CA . ALA A 1 217 ? 20.875 4.289 11.578 1 95.31 217 ALA A CA 1
ATOM 1685 C C . ALA A 1 217 ? 20.297 5.023 12.789 1 95.31 217 ALA A C 1
ATOM 1687 O O . ALA A 1 217 ? 19.281 4.605 13.352 1 95.31 217 ALA A O 1
ATOM 1688 N N . ARG A 1 218 ? 20.906 6.152 13.133 1 96.12 218 ARG A N 1
ATOM 1689 C CA . ARG A 1 218 ? 20.516 6.844 14.359 1 96.12 218 ARG A CA 1
ATOM 1690 C C . ARG A 1 218 ? 19.469 7.91 14.078 1 96.12 218 ARG A C 1
ATOM 1692 O O . ARG A 1 218 ? 18.859 8.453 15.008 1 96.12 218 ARG A O 1
ATOM 1699 N N . VAL A 1 219 ? 19.172 8.156 12.867 1 96.5 219 VAL A N 1
ATOM 1700 C CA . VAL A 1 219 ? 18.312 9.273 12.492 1 96.5 219 VAL A CA 1
ATOM 1701 C C . VAL A 1 219 ? 16.906 9.047 13.062 1 96.5 219 VAL A C 1
ATOM 1703 O O . VAL A 1 219 ? 16.344 9.938 13.711 1 96.5 219 VAL A O 1
ATOM 1706 N N . LEU A 1 220 ? 16.359 7.832 12.867 1 96.94 220 LEU A N 1
ATOM 1707 C CA . LEU A 1 220 ? 15 7.555 13.328 1 96.94 220 LEU A CA 1
ATOM 1708 C C . LEU A 1 220 ? 14.945 7.488 14.844 1 96.94 220 LEU A C 1
ATOM 1710 O O . LEU A 1 220 ? 14.086 8.117 15.469 1 96.94 220 LEU A O 1
ATOM 1714 N N . PRO A 1 221 ? 15.852 6.797 15.5 1 97.75 221 PRO A N 1
ATOM 1715 C CA . PRO A 1 221 ? 15.859 6.812 16.969 1 97.75 221 PRO A CA 1
ATOM 1716 C C . PRO A 1 221 ? 15.984 8.227 17.531 1 97.75 221 PRO A C 1
ATOM 1718 O O . PRO A 1 221 ? 15.336 8.547 18.531 1 97.75 221 PRO A O 1
ATOM 1721 N N . GLU A 1 222 ? 16.781 9.055 16.906 1 97.5 222 GLU A N 1
ATOM 1722 C CA . GLU A 1 222 ? 16.938 10.43 17.375 1 97.5 222 GLU A CA 1
ATOM 1723 C C . GLU A 1 222 ? 15.617 11.195 17.25 1 97.5 222 GLU A C 1
ATOM 1725 O O . GLU A 1 222 ? 15.25 11.953 18.141 1 97.5 222 GLU A O 1
ATOM 1730 N N . ARG A 1 223 ? 14.977 11.008 16.125 1 97.12 223 ARG A N 1
ATOM 1731 C CA . ARG A 1 223 ? 13.672 11.625 15.938 1 97.12 223 ARG A CA 1
ATOM 1732 C C . ARG A 1 223 ? 12.703 11.203 17.031 1 97.12 223 ARG A C 1
ATOM 1734 O O . ARG A 1 223 ? 11.984 12.039 17.594 1 97.12 223 ARG A O 1
ATOM 1741 N N . ILE A 1 224 ? 12.648 9.953 17.328 1 97.81 224 ILE A N 1
ATOM 1742 C CA . ILE A 1 224 ? 11.766 9.406 18.359 1 97.81 224 ILE A CA 1
ATOM 1743 C C . ILE A 1 224 ? 12.109 10.016 19.719 1 97.81 224 ILE A C 1
ATOM 1745 O O . ILE A 1 224 ? 11.211 10.445 20.453 1 97.81 224 ILE A O 1
ATOM 1749 N N . GLU A 1 225 ? 13.375 10.094 19.984 1 97.31 225 GLU A N 1
ATOM 1750 C CA . GLU A 1 225 ? 13.836 10.68 21.234 1 97.31 225 GLU A CA 1
ATOM 1751 C C . GLU A 1 225 ? 13.43 12.141 21.344 1 97.31 225 GLU A C 1
ATOM 1753 O O . GLU A 1 225 ? 13.023 12.602 22.422 1 97.31 225 GLU A O 1
ATOM 1758 N N . GLN A 1 226 ? 13.57 12.852 20.266 1 96.12 226 GLN A N 1
ATOM 1759 C CA . GLN A 1 226 ? 13.188 14.258 20.234 1 96.12 226 GLN A CA 1
ATOM 1760 C C . GLN A 1 226 ? 11.703 14.43 20.516 1 96.12 226 GLN A C 1
ATOM 1762 O O . GLN A 1 226 ? 11.305 15.312 21.281 1 96.12 226 GLN A O 1
ATOM 1767 N N . LEU A 1 227 ? 10.898 13.602 19.906 1 95.75 227 LEU A N 1
ATOM 1768 C CA . LEU A 1 227 ? 9.461 13.68 20.125 1 95.75 227 LEU A CA 1
ATOM 1769 C C . LEU A 1 227 ? 9.102 13.32 21.562 1 95.75 227 LEU A C 1
ATOM 1771 O O . LEU A 1 227 ? 8.258 13.969 22.172 1 95.75 227 LEU A O 1
ATOM 1775 N N . ALA A 1 228 ? 9.773 12.359 22.094 1 95.81 228 ALA A N 1
ATOM 1776 C CA . ALA A 1 228 ? 9.523 11.922 23.469 1 95.81 228 ALA A CA 1
ATOM 1777 C C . ALA A 1 228 ? 9.93 13 24.469 1 95.81 228 ALA A C 1
ATOM 1779 O O . ALA A 1 228 ? 9.273 13.172 25.5 1 95.81 228 ALA A O 1
ATOM 1780 N N . ALA A 1 229 ? 10.977 13.688 24.203 1 94.44 229 ALA A N 1
ATOM 1781 C CA . ALA A 1 229 ? 11.484 14.727 25.094 1 94.44 229 ALA A CA 1
ATOM 1782 C C . ALA A 1 229 ? 10.484 15.867 25.234 1 94.44 229 ALA A C 1
ATOM 1784 O O . ALA A 1 229 ? 10.43 16.516 26.266 1 94.44 229 ALA A O 1
ATOM 1785 N N . ARG A 1 230 ? 9.734 16.094 24.234 1 90.12 230 ARG A N 1
ATOM 1786 C CA . ARG A 1 230 ? 8.719 17.141 24.281 1 90.12 230 ARG A CA 1
ATOM 1787 C C . ARG A 1 230 ? 7.668 16.828 25.344 1 90.12 230 ARG A C 1
ATOM 1789 O O . ARG A 1 230 ? 7.078 17.75 25.938 1 90.12 230 ARG A O 1
ATOM 1796 N N . ARG A 1 231 ? 7.352 15.656 25.547 1 82.38 231 ARG A N 1
ATOM 1797 C CA . ARG A 1 231 ? 6.32 15.227 26.484 1 82.38 231 ARG A CA 1
ATOM 1798 C C . ARG A 1 231 ? 6.84 15.242 27.922 1 82.38 231 ARG A C 1
ATOM 1800 O O . ARG A 1 231 ? 6.074 15.453 28.859 1 82.38 231 ARG A O 1
ATOM 1807 N N . ALA A 1 232 ? 8.102 14.805 28.172 1 73.62 232 ALA A N 1
ATOM 1808 C CA . ALA A 1 232 ? 8.688 14.742 29.5 1 73.62 232 ALA A CA 1
ATOM 1809 C C . ALA A 1 232 ? 8.883 16.141 30.078 1 73.62 232 ALA A C 1
ATOM 1811 O O . ALA A 1 232 ? 8.961 16.312 31.297 1 73.62 232 ALA A O 1
ATOM 1812 N N . SER A 1 233 ? 9.031 17.125 29.297 1 63.84 233 SER A N 1
ATOM 1813 C CA . SER A 1 233 ? 9.32 18.438 29.828 1 63.84 233 SER A CA 1
ATOM 1814 C C . SER A 1 233 ? 8.07 19.094 30.406 1 63.84 233 SER A C 1
ATOM 1816 O O . SER A 1 233 ? 7.066 19.25 29.719 1 63.84 233 SER A O 1
ATOM 1818 N N . PRO A 1 234 ? 7.914 18.984 31.688 1 53.97 234 PRO A N 1
ATOM 1819 C CA . PRO A 1 234 ? 6.824 19.641 32.406 1 53.97 234 PRO A CA 1
ATOM 1820 C C . PRO A 1 234 ? 6.543 21.047 31.891 1 53.97 234 PRO A C 1
ATOM 1822 O O . PRO A 1 234 ? 7.449 21.719 31.391 1 53.97 234 PRO A O 1
ATOM 1825 N N . PRO A 1 235 ? 5.266 21.312 31.531 1 52.81 235 PRO A N 1
ATOM 1826 C CA . PRO A 1 235 ? 5.016 22.703 31.203 1 52.81 235 PRO A CA 1
ATOM 1827 C C . PRO A 1 235 ? 5.766 23.672 32.094 1 52.81 235 PRO A C 1
ATOM 1829 O O . PRO A 1 235 ? 6.02 23.359 33.281 1 52.81 235 PRO A O 1
ATOM 1832 N N . PRO A 1 236 ? 6.473 24.547 31.547 1 52.34 236 PRO A N 1
ATOM 1833 C CA . PRO A 1 236 ? 7.117 25.469 32.469 1 52.34 236 PRO A CA 1
ATOM 1834 C C . PRO A 1 236 ? 6.184 25.938 33.594 1 52.34 236 PRO A C 1
ATOM 1836 O O . PRO A 1 236 ? 4.977 26.062 33.375 1 52.34 236 PRO A O 1
ATOM 1839 N N . ALA A 1 237 ? 6.508 25.719 34.781 1 52.47 237 ALA A N 1
ATOM 1840 C CA . ALA A 1 237 ? 5.766 26.156 35.969 1 52.47 237 ALA A CA 1
ATOM 1841 C C . ALA A 1 237 ? 5.293 27.609 35.812 1 52.47 237 ALA A C 1
ATOM 1843 O O . ALA A 1 237 ? 6.004 28.438 35.25 1 52.47 237 ALA A O 1
ATOM 1844 N N . PRO A 1 238 ? 3.988 27.781 35.812 1 53.75 238 PRO A N 1
ATOM 1845 C CA . PRO A 1 238 ? 3.561 29.172 35.75 1 53.75 238 PRO A CA 1
ATOM 1846 C C . PRO A 1 238 ? 4.41 30.094 36.625 1 53.75 238 PRO A C 1
ATOM 1848 O O . PRO A 1 238 ? 4.949 29.656 37.656 1 53.75 238 PRO A O 1
ATOM 1851 N N . PRO A 1 239 ? 4.82 31.156 36.094 1 54.59 239 PRO A N 1
ATOM 1852 C CA . PRO A 1 239 ? 5.641 32.031 36.938 1 54.59 239 PRO A CA 1
ATOM 1853 C C . PRO A 1 239 ? 5.023 32.281 38.312 1 54.59 239 PRO A C 1
ATOM 1855 O O . PRO A 1 239 ? 3.797 32.281 38.469 1 54.59 239 PRO A O 1
ATOM 1858 N N . THR A 1 240 ? 5.633 31.938 39.312 1 58.12 240 THR A N 1
ATOM 1859 C CA . THR A 1 240 ? 5.211 32.219 40.688 1 58.12 240 THR A CA 1
ATOM 1860 C C . THR A 1 240 ? 4.73 33.656 40.812 1 58.12 240 THR A C 1
ATOM 1862 O O . THR A 1 240 ? 5.43 34.594 40.438 1 58.12 240 THR A O 1
ATOM 1865 N N . PRO A 1 241 ? 3.443 33.844 41.062 1 59.41 241 PRO A N 1
ATOM 1866 C CA . PRO A 1 241 ? 2.982 35.219 41.25 1 59.41 241 PRO A CA 1
ATOM 1867 C C . PRO A 1 241 ? 3.9 36.031 42.156 1 59.41 241 PRO A C 1
ATOM 1869 O O . PRO A 1 241 ? 4.508 35.5 43.062 1 59.41 241 PRO A O 1
ATOM 1872 N N . PRO A 1 242 ? 4.371 37.188 41.719 1 60.66 242 PRO A N 1
ATOM 1873 C CA . PRO A 1 242 ? 5.242 38.031 42.562 1 60.66 242 PRO A CA 1
ATOM 1874 C C . PRO A 1 242 ? 4.652 38.281 43.938 1 60.66 242 PRO A C 1
ATOM 1876 O O . PRO A 1 242 ? 3.432 38.281 44.094 1 60.66 242 PRO A O 1
ATOM 1879 N N . PRO A 1 243 ? 5.379 38.188 45.062 1 61.28 243 PRO A N 1
ATOM 1880 C CA . PRO A 1 243 ? 4.879 38.375 46.406 1 61.28 243 PRO A CA 1
ATOM 1881 C C . PRO A 1 243 ? 4.164 39.719 46.562 1 61.28 243 PRO A C 1
ATOM 1883 O O . PRO A 1 243 ? 4.484 40.688 45.875 1 61.28 243 PRO A O 1
ATOM 1886 N N . PRO A 1 244 ? 2.984 39.781 47.188 1 60.31 244 PRO A N 1
ATOM 1887 C CA . PRO A 1 244 ? 2.229 41.031 47.375 1 60.31 244 PRO A CA 1
ATOM 1888 C C . PRO A 1 244 ? 3.066 42.125 48.031 1 60.31 244 PRO A C 1
ATOM 1890 O O . PRO A 1 244 ? 3.941 41.844 48.844 1 60.31 244 PRO A O 1
ATOM 1893 N N . ARG A 1 245 ? 3.24 43.312 47.406 1 61.38 245 ARG A N 1
ATOM 1894 C CA . ARG A 1 245 ? 3.926 44.5 47.938 1 61.38 245 ARG A CA 1
ATOM 1895 C C . ARG A 1 245 ? 3.359 44.906 49.281 1 61.38 245 ARG A C 1
ATOM 1897 O O . ARG A 1 245 ? 2.145 45.062 49.438 1 61.38 245 ARG A O 1
ATOM 1904 N N . ARG A 1 246 ? 4.062 44.625 50.344 1 56.47 246 ARG A N 1
ATOM 1905 C CA . ARG A 1 246 ? 3.697 45.094 51.688 1 56.47 246 ARG A CA 1
ATOM 1906 C C . ARG A 1 246 ? 3.49 46.625 51.656 1 56.47 246 ARG A C 1
ATOM 1908 O O . ARG A 1 246 ? 4.395 47.375 51.281 1 56.47 246 ARG A O 1
ATOM 1915 N N . HIS A 1 247 ? 2.268 47.094 51.5 1 50.19 247 HIS A N 1
ATOM 1916 C CA . HIS A 1 247 ? 1.979 48.5 51.75 1 50.19 247 HIS A CA 1
ATOM 1917 C C . HIS A 1 247 ? 2.383 48.906 53.156 1 50.19 247 HIS A C 1
ATOM 1919 O O . HIS A 1 247 ? 1.949 48.281 54.125 1 50.19 247 HIS A O 1
ATOM 1925 N N . THR A 1 248 ? 3.594 49.344 53.375 1 49.88 248 THR A N 1
ATOM 1926 C CA . THR A 1 248 ? 3.932 50.062 54.594 1 49.88 248 THR A CA 1
ATOM 1927 C C . THR A 1 248 ? 2.914 51.156 54.906 1 49.88 248 THR A C 1
ATOM 1929 O O . THR A 1 248 ? 2.674 52.031 54.062 1 49.88 248 THR A O 1
ATOM 1932 N N . ARG A 1 249 ? 1.972 50.938 55.875 1 43.84 249 ARG A N 1
ATOM 1933 C CA . ARG A 1 249 ? 1.363 52.094 56.5 1 43.84 249 ARG A CA 1
ATOM 1934 C C . ARG A 1 249 ? 2.416 52.969 57.188 1 43.84 249 ARG A C 1
ATOM 1936 O O . ARG A 1 249 ? 3.32 52.438 57.844 1 43.84 249 ARG A O 1
ATOM 1943 N N . MET B 1 1 ? -37.094 -11.359 11.789 1 53.59 1 MET B N 1
ATOM 1944 C CA . MET B 1 1 ? -36.188 -10.258 11.523 1 53.59 1 MET B CA 1
ATOM 1945 C C . MET B 1 1 ? -35.469 -10.453 10.195 1 53.59 1 MET B C 1
ATOM 1947 O O . MET B 1 1 ? -34.906 -11.531 9.93 1 53.59 1 MET B O 1
ATOM 1951 N N . LYS B 1 2 ? -35.688 -9.625 9.25 1 70.81 2 LYS B N 1
ATOM 1952 C CA . LYS B 1 2 ? -35.188 -9.781 7.895 1 70.81 2 LYS B CA 1
ATOM 1953 C C . LYS B 1 2 ? -33.656 -9.836 7.898 1 70.81 2 LYS B C 1
ATOM 1955 O O . LYS B 1 2 ? -33 -9.047 8.578 1 70.81 2 LYS B O 1
ATOM 1960 N N . THR B 1 3 ? -33.094 -10.938 7.508 1 83.81 3 THR B N 1
ATOM 1961 C CA . THR B 1 3 ? -31.656 -11.117 7.418 1 83.81 3 THR B CA 1
ATOM 1962 C C . THR B 1 3 ? -31.031 -10.031 6.547 1 83.81 3 THR B C 1
ATOM 1964 O O . THR B 1 3 ? -31.438 -9.836 5.398 1 83.81 3 THR B O 1
ATOM 1967 N N . PRO B 1 4 ? -30.234 -9.188 7.082 1 92.38 4 PRO B N 1
ATOM 1968 C CA . PRO B 1 4 ? -29.625 -8.109 6.297 1 92.38 4 PRO B CA 1
ATOM 1969 C C . PRO B 1 4 ? -28.922 -8.625 5.039 1 92.38 4 PRO B C 1
ATOM 1971 O O . PRO B 1 4 ? -28.312 -9.695 5.066 1 92.38 4 PRO B O 1
ATOM 1974 N N . LYS B 1 5 ? -29.297 -8.062 3.945 1 94.62 5 LYS B N 1
ATOM 1975 C CA . LYS B 1 5 ? -28.672 -8.398 2.67 1 94.62 5 LYS B CA 1
ATOM 1976 C C . LYS B 1 5 ? -27.641 -7.352 2.266 1 94.62 5 LYS B C 1
ATOM 1978 O O . LYS B 1 5 ? -27.781 -6.172 2.607 1 94.62 5 LYS B O 1
ATOM 1983 N N . VAL B 1 6 ? -26.5 -7.777 1.568 1 96.12 6 VAL B N 1
ATOM 1984 C CA . VAL B 1 6 ? -25.469 -6.867 1.064 1 96.12 6 VAL B CA 1
ATOM 1985 C C . VAL B 1 6 ? -25.234 -7.133 -0.42 1 96.12 6 VAL B C 1
ATOM 1987 O O . VAL B 1 6 ? -25.281 -8.281 -0.869 1 96.12 6 VAL B O 1
ATOM 1990 N N . ALA B 1 7 ? -24.969 -6.141 -1.116 1 96.44 7 ALA B N 1
ATOM 1991 C CA . ALA B 1 7 ? -24.719 -6.246 -2.553 1 96.44 7 ALA B CA 1
ATOM 1992 C C . ALA B 1 7 ? -23.312 -6.773 -2.832 1 96.44 7 ALA B 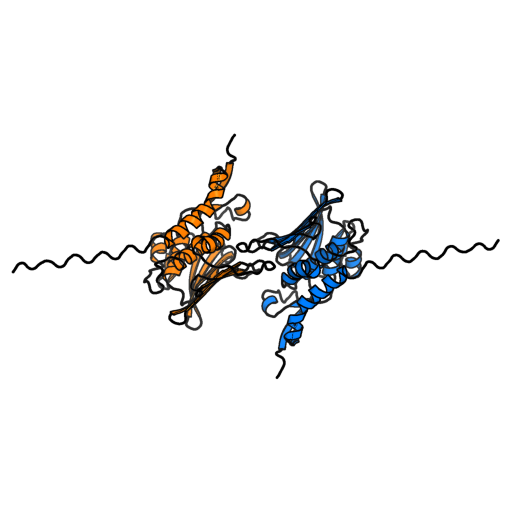C 1
ATOM 1994 O O . ALA B 1 7 ? -22.344 -6.324 -2.217 1 96.44 7 ALA B O 1
ATOM 1995 N N . GLN B 1 8 ? -23.219 -7.785 -3.719 1 96.69 8 GLN B N 1
ATOM 1996 C CA . GLN B 1 8 ? -21.953 -8.328 -4.211 1 96.69 8 GLN B CA 1
ATOM 1997 C C . GLN B 1 8 ? -21.922 -8.344 -5.738 1 96.69 8 GLN B C 1
ATOM 1999 O O . GLN B 1 8 ? -22.953 -8.578 -6.383 1 96.69 8 GLN B O 1
ATOM 2004 N N . ALA B 1 9 ? -20.797 -8.117 -6.246 1 97.44 9 ALA B N 1
ATOM 2005 C CA . ALA B 1 9 ? -20.609 -8.188 -7.691 1 97.44 9 ALA B CA 1
ATOM 2006 C C . ALA B 1 9 ? -19.797 -9.414 -8.086 1 97.44 9 ALA B C 1
ATOM 2008 O O . ALA B 1 9 ? -18.828 -9.766 -7.41 1 97.44 9 ALA B O 1
ATOM 2009 N N . LEU B 1 10 ? -20.25 -10.086 -9.086 1 97.25 10 LEU B N 1
ATOM 2010 C CA . LEU B 1 10 ? -19.438 -11.086 -9.773 1 97.25 10 LEU B CA 1
ATOM 2011 C C . LEU B 1 10 ? -18.734 -10.469 -10.984 1 97.25 10 LEU B C 1
ATOM 2013 O O . LEU B 1 10 ? -19.391 -9.969 -11.906 1 97.25 10 LEU B O 1
ATOM 2017 N N . VAL B 1 11 ? -17.422 -10.461 -10.922 1 97.81 11 VAL B N 1
ATOM 2018 C CA . VAL B 1 11 ? -16.656 -9.711 -11.906 1 97.81 11 VAL B CA 1
ATOM 2019 C C . VAL B 1 11 ? -15.945 -10.672 -12.852 1 97.81 11 VAL B C 1
ATOM 2021 O O . VAL B 1 11 ? -15.312 -11.633 -12.414 1 97.81 11 VAL B O 1
ATOM 2024 N N . SER B 1 12 ? -16 -10.469 -14.133 1 96.75 12 SER B N 1
ATOM 2025 C CA . SER B 1 12 ? -15.312 -11.195 -15.188 1 96.75 12 SER B CA 1
ATOM 2026 C C . SER B 1 12 ? -14.781 -10.25 -16.266 1 96.75 12 SER B C 1
ATOM 2028 O O . SER B 1 12 ? -15.414 -9.242 -16.578 1 96.75 12 SER B O 1
ATOM 2030 N N . PRO B 1 13 ? -13.688 -10.602 -16.844 1 96.44 13 PRO B N 1
ATOM 2031 C CA . PRO B 1 13 ? -12.742 -11.664 -16.484 1 96.44 13 PRO B CA 1
ATOM 2032 C C . PRO B 1 13 ? -12.047 -11.398 -15.148 1 96.44 13 PRO B C 1
ATOM 2034 O O . PRO B 1 13 ? -11.938 -10.242 -14.719 1 96.44 13 PRO B O 1
ATOM 2037 N N . ARG B 1 14 ? -11.555 -12.438 -14.5 1 96.38 14 ARG B N 1
ATOM 2038 C CA . ARG B 1 14 ? -11.031 -12.328 -13.141 1 96.38 14 ARG B CA 1
ATOM 2039 C C . ARG B 1 14 ? -9.734 -11.516 -13.117 1 96.38 14 ARG B C 1
ATOM 2041 O O . ARG B 1 14 ? -9.43 -10.859 -12.125 1 96.38 14 ARG B O 1
ATOM 2048 N N . TYR B 1 15 ? -8.984 -11.57 -14.242 1 96.94 15 TYR B N 1
ATOM 2049 C CA . TYR B 1 15 ? -7.688 -10.906 -14.219 1 96.94 15 TYR B CA 1
ATOM 2050 C C . TYR B 1 15 ? -7.852 -9.391 -14.281 1 96.94 15 TYR B C 1
ATOM 2052 O O . TYR B 1 15 ? -6.875 -8.648 -14.148 1 96.94 15 TYR B O 1
ATOM 2060 N N . PHE B 1 16 ? -9.07 -8.844 -14.383 1 96.5 16 PHE B N 1
ATOM 2061 C CA . PHE B 1 16 ? -9.336 -7.406 -14.32 1 96.5 16 PHE B CA 1
ATOM 2062 C C . PHE B 1 16 ? -10.281 -7.082 -13.172 1 96.5 16 PHE B C 1
ATOM 2064 O O . PHE B 1 16 ? -10.906 -6.02 -13.156 1 96.5 16 PHE B O 1
ATOM 2071 N N . ALA B 1 17 ? -10.398 -7.965 -12.219 1 97.06 17 ALA B N 1
ATOM 2072 C CA . ALA B 1 17 ? -11.391 -7.82 -11.156 1 97.06 17 ALA B CA 1
ATOM 2073 C C . ALA B 1 17 ? -10.836 -6.988 -10 1 97.06 17 ALA B C 1
ATOM 2075 O O . ALA B 1 17 ? -11.461 -6.898 -8.938 1 97.06 17 ALA B O 1
ATOM 2076 N N . GLY B 1 18 ? -9.617 -6.355 -10.141 1 96.38 18 GLY B N 1
ATOM 2077 C CA . GLY B 1 18 ? -9 -5.652 -9.023 1 96.38 18 GLY B CA 1
ATOM 2078 C C . GLY B 1 18 ? -8.305 -6.582 -8.055 1 96.38 18 GLY B C 1
ATOM 2079 O O . GLY B 1 18 ? -8.375 -7.805 -8.188 1 96.38 18 GLY B O 1
ATOM 2080 N N . PRO B 1 19 ? -7.648 -6.062 -7.102 1 97 19 PRO B N 1
ATOM 2081 C CA . PRO B 1 19 ? -6.77 -6.863 -6.242 1 97 19 PRO B CA 1
ATOM 2082 C C . PRO B 1 19 ? -7.547 -7.785 -5.305 1 97 19 PRO B C 1
ATOM 2084 O O . PRO B 1 19 ? -7.059 -8.867 -4.957 1 97 19 PRO B O 1
ATOM 2087 N N . GLY B 1 20 ? -8.781 -7.301 -4.836 1 96.81 20 GLY B N 1
ATOM 2088 C CA . GLY B 1 20 ? -9.508 -8.047 -3.826 1 96.81 20 GLY B CA 1
ATOM 2089 C C . GLY B 1 20 ? -8.938 -7.883 -2.43 1 96.81 20 GLY B C 1
ATOM 2090 O O . GLY B 1 20 ? -8.203 -6.934 -2.168 1 96.81 20 GLY B O 1
ATOM 2091 N N . ASP B 1 21 ? -9.367 -8.75 -1.526 1 96.69 21 ASP B N 1
ATOM 2092 C CA . ASP B 1 21 ? -8.969 -8.727 -0.123 1 96.69 21 ASP B CA 1
ATOM 2093 C C . ASP B 1 21 ? -7.676 -9.516 0.093 1 96.69 21 ASP B C 1
ATOM 2095 O O . ASP B 1 21 ? -7.648 -10.734 -0.082 1 96.69 21 ASP B O 1
ATOM 2099 N N . PRO B 1 22 ? -6.609 -8.836 0.57 1 97.94 22 PRO B N 1
ATOM 2100 C CA . PRO B 1 22 ? -5.344 -9.547 0.767 1 97.94 22 PRO B CA 1
ATOM 2101 C C . PRO B 1 22 ? -5.473 -10.727 1.728 1 97.94 22 PRO B C 1
ATOM 2103 O O . PRO B 1 22 ? -4.695 -11.68 1.646 1 97.94 22 PRO B O 1
ATOM 2106 N N . ALA B 1 23 ? -6.43 -10.68 2.582 1 97.75 23 ALA B N 1
ATOM 2107 C CA . ALA B 1 23 ? -6.617 -11.75 3.562 1 97.75 23 ALA B CA 1
ATOM 2108 C C . ALA B 1 23 ? -6.906 -13.078 2.877 1 97.75 23 ALA B C 1
ATOM 2110 O O . ALA B 1 23 ? -6.68 -14.148 3.455 1 97.75 23 ALA B O 1
ATOM 2111 N N . TRP B 1 24 ? -7.426 -12.961 1.642 1 98.44 24 TRP B N 1
ATOM 2112 C CA . TRP B 1 24 ? -7.68 -14.164 0.863 1 98.44 24 TRP B CA 1
ATOM 2113 C C . TRP B 1 24 ? -6.414 -15.008 0.731 1 98.44 24 TRP B C 1
ATOM 2115 O O . TRP B 1 24 ? -6.48 -16.234 0.639 1 98.44 24 TRP B O 1
ATOM 2125 N N . VAL B 1 25 ? -5.266 -14.359 0.727 1 98.75 25 VAL B N 1
ATOM 2126 C CA . VAL B 1 25 ? -3.977 -15.031 0.642 1 98.75 25 VAL B CA 1
ATOM 2127 C C . VAL B 1 25 ? -3.375 -15.172 2.039 1 98.75 25 VAL B C 1
ATOM 2129 O O . VAL B 1 25 ? -3.059 -16.281 2.475 1 98.75 25 VAL B O 1
ATOM 2132 N N . THR B 1 26 ? -3.26 -14.047 2.812 1 98.56 26 THR B N 1
ATOM 2133 C CA . THR B 1 26 ? -2.479 -14 4.043 1 98.56 26 THR B CA 1
ATOM 2134 C C . THR B 1 26 ? -3.164 -14.797 5.148 1 98.56 26 THR B C 1
ATOM 2136 O O . THR B 1 26 ? -2.543 -15.648 5.785 1 98.56 26 THR B O 1
ATOM 2139 N N . ALA B 1 27 ? -4.414 -14.531 5.359 1 97.88 27 ALA B N 1
ATOM 2140 C CA . ALA B 1 27 ? -5.133 -15.242 6.418 1 97.88 27 ALA B CA 1
ATOM 2141 C C . ALA B 1 27 ? -5.246 -16.734 6.098 1 97.88 27 ALA B C 1
ATOM 2143 O O . ALA B 1 27 ? -5.129 -17.562 6.992 1 97.88 27 ALA B O 1
ATOM 2144 N N . ALA B 1 28 ? -5.539 -17.016 4.789 1 98 28 ALA B N 1
ATOM 2145 C CA . ALA B 1 28 ? -5.645 -18.422 4.383 1 98 28 ALA B CA 1
ATOM 2146 C C . ALA B 1 28 ? -4.34 -19.156 4.637 1 98 28 ALA B C 1
ATOM 2148 O O . ALA B 1 28 ? -4.348 -20.281 5.156 1 98 28 ALA B O 1
ATOM 2149 N N . LEU B 1 29 ? -3.232 -18.578 4.289 1 98.12 29 LEU B N 1
ATOM 2150 C CA . LEU B 1 29 ? -1.938 -19.219 4.496 1 98.12 29 LEU B CA 1
ATOM 2151 C C . LEU B 1 29 ? -1.662 -19.422 5.98 1 98.12 29 LEU B C 1
ATOM 2153 O O . LEU B 1 29 ? -1.198 -20.484 6.391 1 98.12 29 LEU B O 1
ATOM 2157 N N . HIS B 1 30 ? -1.95 -18.406 6.781 1 97.69 30 HIS B N 1
ATOM 2158 C CA . HIS B 1 30 ? -1.659 -18.469 8.211 1 97.69 30 HIS B CA 1
ATOM 2159 C C . HIS B 1 30 ? -2.559 -19.5 8.898 1 97.69 30 HIS B C 1
ATOM 2161 O O . HIS B 1 30 ? -2.07 -20.453 9.492 1 97.69 30 HIS B O 1
ATOM 2167 N N . ALA B 1 31 ? -3.812 -19.328 8.75 1 97.19 31 ALA B N 1
ATOM 2168 C CA . ALA B 1 31 ? -4.766 -20.125 9.516 1 97.19 31 ALA B CA 1
ATOM 2169 C C . ALA B 1 31 ? -5.023 -21.469 8.836 1 97.19 31 ALA B C 1
ATOM 2171 O O . ALA B 1 31 ? -5.309 -22.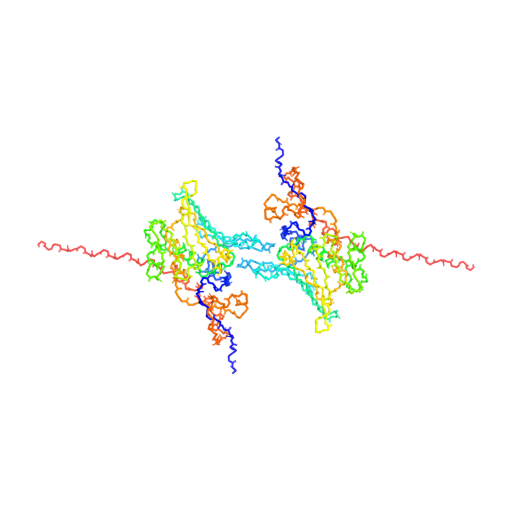469 9.5 1 97.19 31 ALA B O 1
ATOM 2172 N N . GLY B 1 32 ? -4.906 -21.5 7.535 1 97.19 32 GLY B N 1
ATOM 2173 C CA . GLY B 1 32 ? -5.219 -22.719 6.797 1 97.19 32 GLY B CA 1
ATOM 2174 C C . GLY B 1 32 ? -4.004 -23.594 6.539 1 97.19 32 GLY B C 1
ATOM 2175 O O . GLY B 1 32 ? -4.082 -24.812 6.629 1 97.19 32 GLY B O 1
ATOM 2176 N N . ALA B 1 33 ? -2.898 -22.969 6.219 1 97.19 33 ALA B N 1
ATOM 2177 C CA . ALA B 1 33 ? -1.736 -23.75 5.793 1 97.19 33 ALA B CA 1
ATOM 2178 C C . ALA B 1 33 ? -0.631 -23.703 6.844 1 97.19 33 ALA B C 1
ATOM 2180 O O . ALA B 1 33 ? 0.437 -24.297 6.656 1 97.19 33 ALA B O 1
ATOM 2181 N N . GLY B 1 34 ? -0.838 -22.953 7.902 1 96.69 34 GLY B N 1
ATOM 2182 C CA . GLY B 1 34 ? 0.048 -23.031 9.055 1 96.69 34 GLY B CA 1
ATOM 2183 C C . GLY B 1 34 ? 1.258 -22.109 8.93 1 96.69 34 GLY B C 1
ATOM 2184 O O . GLY B 1 34 ? 2.238 -22.281 9.664 1 96.69 34 GLY B O 1
ATOM 2185 N N . TRP B 1 35 ? 1.247 -21.188 8.008 1 97.62 35 TRP B N 1
ATOM 2186 C CA . TRP B 1 35 ? 2.35 -20.234 7.895 1 97.62 35 TRP B CA 1
ATOM 2187 C C . TRP B 1 35 ? 2.402 -19.312 9.102 1 97.62 35 TRP B C 1
ATOM 2189 O O . TRP B 1 35 ? 1.361 -18.906 9.633 1 97.62 35 TRP B O 1
ATOM 2199 N N . SER B 1 36 ? 3.604 -18.953 9.523 1 97.25 36 SER B N 1
ATOM 2200 C CA . SER B 1 36 ? 3.777 -18.062 10.664 1 97.25 36 SER B CA 1
ATOM 2201 C C . SER B 1 36 ? 3.984 -16.609 10.211 1 97.25 36 SER B C 1
ATOM 2203 O O . SER B 1 36 ? 4.52 -16.375 9.133 1 97.25 36 SER B O 1
ATOM 2205 N N . HIS B 1 37 ? 3.527 -15.703 10.977 1 93.19 37 HIS B N 1
ATOM 2206 C CA . HIS B 1 37 ? 3.676 -14.305 10.602 1 93.19 37 HIS B CA 1
ATOM 2207 C C . HIS B 1 37 ? 4.75 -13.617 11.438 1 93.19 37 HIS B C 1
ATOM 2209 O O . HIS B 1 37 ? 4.941 -13.961 12.609 1 93.19 37 HIS B O 1
ATOM 2215 N N . GLY B 1 38 ? 5.477 -12.758 10.836 1 85.31 38 GLY B N 1
ATOM 2216 C CA . GLY B 1 38 ? 6.359 -11.867 11.57 1 85.31 38 GLY B CA 1
ATOM 2217 C C . GLY B 1 38 ? 5.625 -10.727 12.25 1 85.31 38 GLY B C 1
ATOM 2218 O O . GLY B 1 38 ? 4.395 -10.648 12.188 1 85.31 38 GLY B O 1
ATOM 2219 N N . GLN B 1 39 ? 6.395 -10.031 13.039 1 79.5 39 GLN B N 1
ATOM 2220 C CA . GLN B 1 39 ? 5.77 -8.93 13.758 1 79.5 39 GLN B CA 1
ATOM 2221 C C . GLN B 1 39 ? 6.426 -7.598 13.406 1 79.5 39 GLN B C 1
ATOM 2223 O O . GLN B 1 39 ? 7.609 -7.391 13.68 1 79.5 39 GLN B O 1
ATOM 2228 N N . ASP B 1 40 ? 5.699 -6.77 12.734 1 85.44 40 ASP B N 1
ATOM 2229 C CA . ASP B 1 40 ? 6.102 -5.391 12.484 1 85.44 40 ASP B CA 1
ATOM 2230 C C . ASP B 1 40 ? 4.895 -4.453 12.508 1 85.44 40 ASP B C 1
ATOM 2232 O O . ASP B 1 40 ? 4.484 -3.938 11.469 1 85.44 40 ASP B O 1
ATOM 2236 N N . PRO B 1 41 ? 4.395 -4.227 13.688 1 88 41 PRO B N 1
ATOM 2237 C CA . PRO B 1 41 ? 3.104 -3.537 13.781 1 88 41 PRO B CA 1
ATOM 2238 C C . PRO B 1 41 ? 3.172 -2.088 13.312 1 88 41 PRO B C 1
ATOM 2240 O O . PRO B 1 41 ? 2.135 -1.45 13.109 1 88 41 PRO B O 1
ATOM 2243 N N . LEU B 1 42 ? 4.324 -1.544 13.109 1 94.12 42 LEU B N 1
ATOM 2244 C CA . LEU B 1 42 ? 4.418 -0.124 12.789 1 94.12 42 LEU B CA 1
ATOM 2245 C C . LEU B 1 42 ? 4.777 0.081 11.32 1 94.12 42 LEU B C 1
ATOM 2247 O O . LEU B 1 42 ? 5.051 1.206 10.891 1 94.12 42 LEU B O 1
ATOM 2251 N N . MET B 1 43 ? 4.855 -0.973 10.586 1 95.25 43 MET B N 1
ATOM 2252 C CA . MET B 1 43 ? 5.039 -0.943 9.141 1 95.25 43 MET B CA 1
ATOM 2253 C C . MET B 1 43 ? 3.855 -1.596 8.43 1 95.25 43 MET B C 1
ATOM 2255 O O . MET B 1 43 ? 3.336 -2.615 8.891 1 95.25 43 MET B O 1
ATOM 2259 N N . PRO B 1 44 ? 3.404 -0.99 7.328 1 95.88 44 PRO B N 1
ATOM 2260 C CA . PRO B 1 44 ? 2.279 -1.572 6.594 1 95.88 44 PRO B CA 1
ATOM 2261 C C . PRO B 1 44 ? 2.695 -2.748 5.715 1 95.88 44 PRO B C 1
ATOM 2263 O O . PRO B 1 44 ? 2.646 -2.65 4.484 1 95.88 44 PRO B O 1
ATOM 2266 N N . ARG B 1 45 ? 3.039 -3.865 6.367 1 96.44 45 ARG B N 1
ATOM 2267 C CA . ARG B 1 45 ? 3.477 -5.039 5.617 1 96.44 45 ARG B CA 1
ATOM 2268 C C . ARG B 1 45 ? 3.08 -6.324 6.34 1 96.44 45 ARG B C 1
ATOM 2270 O O . ARG B 1 45 ? 2.764 -6.301 7.531 1 96.44 45 ARG B O 1
ATOM 2277 N N . VAL B 1 46 ? 3.014 -7.387 5.605 1 97.31 46 VAL B N 1
ATOM 2278 C CA . VAL B 1 46 ? 2.775 -8.734 6.125 1 97.31 46 VAL B CA 1
ATOM 2279 C C . VAL B 1 46 ? 3.916 -9.656 5.703 1 97.31 46 VAL B C 1
ATOM 2281 O O . VAL B 1 46 ? 4.281 -9.711 4.527 1 97.31 46 VAL B O 1
ATOM 2284 N N . ILE B 1 47 ? 4.512 -10.281 6.652 1 97.31 47 ILE B N 1
ATOM 2285 C CA . ILE B 1 47 ? 5.559 -11.266 6.379 1 97.31 47 ILE B CA 1
ATOM 2286 C C . ILE B 1 47 ? 5.121 -12.633 6.887 1 97.31 47 ILE B C 1
ATOM 2288 O O . ILE B 1 47 ? 4.84 -12.805 8.078 1 97.31 47 ILE B O 1
ATOM 2292 N N . LEU B 1 48 ? 5.027 -13.562 6 1 98.19 48 LEU B N 1
ATOM 2293 C CA . LEU B 1 48 ? 4.664 -14.93 6.348 1 98.19 48 LEU B CA 1
ATOM 2294 C C . LEU B 1 48 ? 5.793 -15.898 6.008 1 98.19 48 LEU B C 1
ATOM 2296 O O . LEU B 1 48 ? 6.438 -15.758 4.969 1 98.19 48 LEU B O 1
ATOM 2300 N N . THR B 1 49 ? 6.027 -16.812 6.836 1 97.94 49 THR B N 1
ATOM 2301 C CA . THR B 1 49 ? 7.035 -17.859 6.641 1 97.94 49 THR B CA 1
ATOM 2302 C C . THR B 1 49 ? 6.402 -19.234 6.668 1 97.94 49 THR B C 1
ATOM 2304 O O . THR B 1 49 ? 5.566 -19.531 7.527 1 97.94 49 THR B O 1
ATOM 2307 N N . SER B 1 50 ? 6.773 -20.031 5.691 1 97.69 50 SER B N 1
ATOM 2308 C CA . SER B 1 50 ? 6.207 -21.375 5.605 1 97.69 50 SER B CA 1
ATOM 2309 C C . SER B 1 50 ? 6.609 -22.219 6.805 1 97.69 50 SER B C 1
ATOM 2311 O O . SER B 1 50 ? 7.598 -21.922 7.48 1 97.69 50 SER B O 1
ATOM 2313 N N . PRO B 1 51 ? 5.828 -23.297 7.105 1 95.62 51 PRO B N 1
ATOM 2314 C CA . PRO B 1 51 ? 6.125 -24.141 8.266 1 95.62 51 PRO B CA 1
ATOM 2315 C C . PRO B 1 51 ? 7.52 -24.766 8.203 1 95.62 51 PRO B C 1
ATOM 2317 O O . PRO B 1 51 ? 8.148 -24.969 9.234 1 95.62 51 PRO B O 1
ATOM 2320 N N . ASP B 1 52 ? 7.988 -25.094 7.027 1 93.94 52 ASP B N 1
ATOM 2321 C CA . ASP B 1 52 ? 9.305 -25.719 6.891 1 93.94 52 ASP B CA 1
ATOM 2322 C C . ASP B 1 52 ? 10.398 -24.656 6.785 1 93.94 52 ASP B C 1
ATOM 2324 O O . ASP B 1 52 ? 11.57 -24.984 6.605 1 93.94 52 ASP B O 1
ATOM 2328 N N . HIS B 1 53 ? 10.039 -23.375 6.781 1 95.75 53 HIS B N 1
ATOM 2329 C CA . HIS B 1 53 ? 10.914 -22.219 6.82 1 95.75 53 HIS B CA 1
ATOM 2330 C C . HIS B 1 53 ? 11.711 -22.078 5.523 1 95.75 53 HIS B C 1
ATOM 2332 O O . HIS B 1 53 ? 12.719 -21.375 5.477 1 95.75 53 HIS B O 1
ATOM 2338 N N . LYS B 1 54 ? 11.234 -22.703 4.484 1 96.56 54 LYS B N 1
ATOM 2339 C CA . LYS B 1 54 ? 11.945 -22.641 3.211 1 96.56 54 LYS B CA 1
ATOM 2340 C C . LYS B 1 54 ? 11.352 -21.562 2.301 1 96.56 54 LYS B C 1
ATOM 2342 O O . LYS B 1 54 ? 11.984 -21.156 1.324 1 96.56 54 LYS B O 1
ATOM 2347 N N . SER B 1 55 ? 10.125 -21.188 2.564 1 97.81 55 SER B N 1
ATOM 2348 C CA . SER B 1 55 ? 9.445 -20.188 1.742 1 97.81 55 SER B CA 1
ATOM 2349 C C . SER B 1 55 ? 8.992 -19 2.578 1 97.81 55 SER B C 1
ATOM 2351 O O . SER B 1 55 ? 8.656 -19.156 3.756 1 97.81 55 SER B O 1
ATOM 2353 N N . MET B 1 56 ? 9.031 -17.844 1.996 1 98.19 56 MET B N 1
ATOM 2354 C CA . MET B 1 56 ? 8.586 -16.609 2.627 1 98.19 56 MET B CA 1
ATOM 2355 C C . MET B 1 56 ? 7.707 -15.797 1.675 1 98.19 56 MET B C 1
ATOM 2357 O O . MET B 1 56 ? 8.023 -15.672 0.489 1 98.19 56 MET B O 1
ATOM 2361 N N . LEU B 1 57 ? 6.586 -15.359 2.148 1 98.69 57 LEU B N 1
ATOM 2362 C CA . LEU B 1 57 ? 5.723 -14.422 1.431 1 98.69 57 LEU B CA 1
ATOM 2363 C C . LEU B 1 57 ? 5.727 -13.055 2.105 1 98.69 57 LEU B C 1
ATOM 2365 O O . LEU B 1 57 ? 5.438 -12.945 3.299 1 98.69 57 LEU B O 1
ATOM 2369 N N . ARG B 1 58 ? 6.078 -12.047 1.366 1 98.19 58 ARG B N 1
ATOM 2370 C CA . ARG B 1 58 ? 6.039 -10.664 1.853 1 98.19 58 ARG B CA 1
ATOM 2371 C C . ARG B 1 58 ? 5.016 -9.844 1.077 1 98.19 58 ARG B C 1
ATOM 2373 O O . ARG B 1 58 ? 5.051 -9.805 -0.155 1 98.19 58 ARG B O 1
ATOM 2380 N N . LEU B 1 59 ? 4.047 -9.336 1.715 1 98.31 59 LEU B N 1
ATOM 2381 C CA . LEU B 1 59 ? 3.17 -8.297 1.194 1 98.31 59 LEU B CA 1
ATOM 2382 C C . LEU B 1 59 ? 3.611 -6.922 1.684 1 98.31 59 LEU B C 1
ATOM 2384 O O . LEU B 1 59 ? 3.432 -6.586 2.857 1 98.31 59 LEU B O 1
ATOM 2388 N N . GLU B 1 60 ? 4.223 -6.156 0.796 1 97.25 60 GLU B N 1
ATOM 2389 C CA . GLU B 1 60 ? 4.812 -4.859 1.105 1 97.25 60 GLU B CA 1
ATOM 2390 C C . GLU B 1 60 ? 4.391 -3.803 0.087 1 97.25 60 GLU B C 1
ATOM 2392 O O . GLU B 1 60 ? 5.141 -3.49 -0.839 1 97.25 60 GLU B O 1
ATOM 2397 N N . PRO B 1 61 ? 3.201 -3.195 0.346 1 97.12 61 PRO B N 1
ATOM 2398 C CA . PRO B 1 61 ? 2.738 -2.178 -0.6 1 97.12 61 PRO B CA 1
ATOM 2399 C C . PRO B 1 61 ? 3.76 -1.063 -0.816 1 97.12 61 PRO B C 1
ATOM 2401 O O . PRO B 1 61 ? 4.379 -0.593 0.142 1 97.12 61 PRO B O 1
ATOM 2404 N N . ALA B 1 62 ? 3.992 -0.718 -2.074 1 94.31 62 ALA B N 1
ATOM 2405 C CA . ALA B 1 62 ? 4.93 0.315 -2.506 1 94.31 62 ALA B CA 1
ATOM 2406 C C . ALA B 1 62 ? 4.473 0.956 -3.814 1 94.31 62 ALA B C 1
ATOM 2408 O O . ALA B 1 62 ? 3.729 0.345 -4.586 1 94.31 62 ALA B O 1
ATOM 2409 N N . LEU B 1 63 ? 4.867 2.199 -4.008 1 91.75 63 LEU B N 1
ATOM 2410 C CA . LEU B 1 63 ? 4.5 2.887 -5.242 1 91.75 63 LEU B CA 1
ATOM 2411 C C . LEU B 1 63 ? 5.348 2.396 -6.41 1 91.75 63 LEU B C 1
ATOM 2413 O O . LEU B 1 63 ? 6.578 2.33 -6.305 1 91.75 63 LEU B O 1
ATOM 2417 N N . ASN B 1 64 ? 4.777 2.012 -7.453 1 88.38 64 ASN B N 1
ATOM 2418 C CA . ASN B 1 64 ? 5.41 1.65 -8.719 1 88.38 64 ASN B CA 1
ATOM 2419 C C . ASN B 1 64 ? 6.312 0.431 -8.562 1 88.38 64 ASN B C 1
ATOM 2421 O O . ASN B 1 64 ? 7.328 0.315 -9.25 1 88.38 64 ASN B O 1
ATOM 2425 N N . GLU B 1 65 ? 6.152 -0.394 -7.59 1 94.44 65 GLU B N 1
ATOM 2426 C CA . GLU B 1 65 ? 6.871 -1.636 -7.324 1 94.44 65 GLU B CA 1
ATOM 2427 C C . GLU B 1 65 ? 5.906 -2.779 -7.023 1 94.44 65 GLU B C 1
ATOM 2429 O O . GLU B 1 65 ? 4.762 -2.545 -6.621 1 94.44 65 GLU B O 1
ATOM 2434 N N . PRO B 1 66 ? 6.375 -4.055 -7.273 1 97.5 66 PRO B N 1
ATOM 2435 C CA . PRO B 1 66 ? 5.52 -5.168 -6.855 1 97.5 66 PRO B CA 1
ATOM 2436 C C . PRO B 1 66 ? 5.211 -5.145 -5.359 1 97.5 66 PRO B C 1
ATOM 2438 O O . PRO B 1 66 ? 6.062 -4.754 -4.555 1 97.5 66 PRO B O 1
ATOM 2441 N N . TRP B 1 67 ? 4.012 -5.559 -5.062 1 98.62 67 TRP B N 1
ATOM 2442 C CA . TRP B 1 67 ? 3.602 -5.602 -3.664 1 98.62 67 TRP B CA 1
ATOM 2443 C C . TRP B 1 67 ? 3.887 -6.969 -3.055 1 98.62 67 TRP B C 1
ATOM 2445 O O . TRP B 1 67 ? 4.242 -7.066 -1.877 1 98.62 67 TRP B O 1
ATOM 2455 N N . TRP B 1 68 ? 3.664 -7.988 -3.826 1 98.88 68 TRP B N 1
ATOM 2456 C CA . TRP B 1 68 ? 3.781 -9.359 -3.338 1 98.88 68 TRP B CA 1
ATOM 2457 C C . TRP B 1 68 ? 5.105 -9.977 -3.768 1 98.88 68 TRP B C 1
ATOM 2459 O O . TRP B 1 68 ? 5.465 -9.938 -4.945 1 98.88 68 TRP B O 1
ATOM 2469 N N . HIS B 1 69 ? 5.832 -10.547 -2.799 1 98.75 69 HIS B N 1
ATOM 2470 C CA . HIS B 1 69 ? 7.09 -11.234 -3.062 1 98.75 69 HIS B CA 1
ATOM 2471 C C . HIS B 1 69 ? 7.094 -12.625 -2.443 1 98.75 69 HIS B C 1
ATOM 2473 O O . HIS B 1 69 ? 6.961 -12.773 -1.227 1 98.75 69 HIS B O 1
ATOM 2479 N N . LEU B 1 70 ? 7.137 -13.594 -3.246 1 98.81 70 LEU B N 1
ATOM 2480 C CA . LEU B 1 70 ? 7.266 -14.984 -2.812 1 98.81 70 LEU B CA 1
ATOM 2481 C C . LEU B 1 70 ? 8.672 -15.508 -3.092 1 98.81 70 LEU B C 1
ATOM 2483 O O . LEU B 1 70 ? 9.164 -15.414 -4.215 1 98.81 70 LEU B O 1
ATOM 2487 N N . SER B 1 71 ? 9.305 -15.984 -2.064 1 98.25 71 SER B N 1
ATOM 2488 C CA . SER B 1 71 ? 10.656 -16.5 -2.244 1 98.25 71 SER B CA 1
ATOM 2489 C C . SER B 1 71 ? 10.797 -17.891 -1.637 1 98.25 71 SER B C 1
ATOM 2491 O O . SER B 1 71 ? 10.062 -18.25 -0.714 1 98.25 71 SER B O 1
ATOM 2493 N N . HIS B 1 72 ? 11.586 -18.641 -2.193 1 97.31 72 HIS B N 1
ATOM 2494 C CA . HIS B 1 72 ? 11.914 -19.984 -1.741 1 97.31 72 HIS B CA 1
ATOM 2495 C C . HIS B 1 72 ? 13.414 -20.234 -1.786 1 97.31 72 HIS B C 1
ATOM 2497 O O . HIS B 1 72 ? 14.086 -19.828 -2.736 1 97.31 72 HIS B O 1
ATOM 2503 N N . ARG B 1 73 ? 13.875 -20.734 -0.735 1 95.94 73 ARG B N 1
ATOM 2504 C CA . ARG B 1 73 ? 15.266 -21.156 -0.657 1 95.94 73 ARG B CA 1
ATOM 2505 C C . ARG B 1 73 ? 15.383 -22.516 0.018 1 95.94 73 ARG B C 1
ATOM 2507 O O . ARG B 1 73 ? 14.891 -22.703 1.132 1 95.94 73 ARG B O 1
ATOM 2514 N N . ASP B 1 74 ? 15.93 -23.375 -0.717 1 88.62 74 ASP B N 1
ATOM 2515 C CA . ASP B 1 74 ? 16.203 -24.719 -0.232 1 88.62 74 ASP B CA 1
ATOM 2516 C C . ASP B 1 74 ? 17.609 -25.172 -0.62 1 88.62 74 ASP B C 1
ATOM 2518 O O . ASP B 1 74 ? 17.984 -25.094 -1.788 1 88.62 74 ASP B O 1
ATOM 2522 N N . GLY B 1 75 ? 18.469 -25.484 0.297 1 79.62 75 GLY B N 1
ATOM 2523 C CA . GLY B 1 75 ? 19.828 -25.938 0.042 1 79.62 75 GLY B CA 1
ATOM 2524 C C . GLY B 1 75 ? 19.891 -27.047 -1.002 1 79.62 75 GLY B C 1
ATOM 2525 O O . GLY B 1 75 ? 20.859 -27.125 -1.754 1 79.62 75 GLY B O 1
ATOM 2526 N N . ARG B 1 76 ? 19.031 -27.828 -1.275 1 74.75 76 ARG B N 1
ATOM 2527 C CA . ARG B 1 76 ? 19.047 -28.984 -2.164 1 74.75 76 ARG B CA 1
ATOM 2528 C C . ARG B 1 76 ? 18.5 -28.625 -3.545 1 74.75 76 ARG B C 1
ATOM 2530 O O . ARG B 1 76 ? 19.109 -28.969 -4.562 1 74.75 76 ARG B O 1
ATOM 2537 N N . THR B 1 77 ? 17.422 -27.891 -3.623 1 71.69 77 THR B N 1
ATOM 2538 C CA . THR B 1 77 ? 16.703 -27.656 -4.871 1 71.69 77 THR B CA 1
ATOM 2539 C C . THR B 1 77 ? 16.984 -26.25 -5.406 1 71.69 77 THR B C 1
ATOM 2541 O O . THR B 1 77 ? 16.656 -25.938 -6.551 1 71.69 77 THR B O 1
ATOM 2544 N N . GLY B 1 78 ? 17.656 -25.469 -4.605 1 86.31 78 GLY B N 1
ATOM 2545 C CA . GLY B 1 78 ? 18.016 -24.156 -5.102 1 86.31 78 GLY B CA 1
ATOM 2546 C C . GLY B 1 78 ? 17.062 -23.062 -4.625 1 86.31 78 GLY B C 1
ATOM 2547 O O . GLY B 1 78 ? 16.438 -23.203 -3.574 1 86.31 78 GLY B O 1
ATOM 2548 N N . ALA B 1 79 ? 17.109 -21.906 -5.359 1 94.25 79 ALA B N 1
ATOM 2549 C CA . ALA B 1 79 ? 16.328 -20.75 -4.949 1 94.25 79 ALA B CA 1
ATOM 2550 C C . ALA B 1 79 ? 15.516 -20.203 -6.117 1 94.25 79 ALA B C 1
ATOM 2552 O O . ALA B 1 79 ? 15.938 -20.281 -7.27 1 94.25 79 ALA B O 1
ATOM 2553 N N . TRP B 1 80 ? 14.32 -19.781 -5.828 1 95.75 80 TRP B N 1
ATOM 2554 C CA . TRP B 1 80 ? 13.492 -19.109 -6.82 1 95.75 80 TRP B CA 1
ATOM 2555 C C . TRP B 1 80 ? 12.664 -18 -6.172 1 95.75 80 TRP B C 1
ATOM 2557 O O . TRP B 1 80 ? 12.586 -17.906 -4.945 1 95.75 80 TRP B O 1
ATOM 2567 N N . GLN B 1 81 ? 12.133 -17.109 -7 1 97.81 81 GLN B N 1
ATOM 2568 C CA . GLN B 1 81 ? 11.305 -16.016 -6.52 1 97.81 81 GLN B CA 1
ATOM 2569 C C . GLN B 1 81 ? 10.188 -15.688 -7.512 1 97.81 81 GLN B C 1
ATOM 2571 O O . GLN B 1 81 ? 10.32 -15.953 -8.711 1 97.81 81 GLN B O 1
ATOM 2576 N N . ALA B 1 82 ? 9.172 -15.18 -7.023 1 98.38 82 ALA B N 1
ATOM 2577 C CA . ALA B 1 82 ? 8.055 -14.641 -7.793 1 98.38 82 ALA B CA 1
ATOM 2578 C C . ALA B 1 82 ? 7.555 -13.328 -7.191 1 98.38 82 ALA B C 1
ATOM 2580 O O . ALA B 1 82 ? 7.688 -13.102 -5.984 1 98.38 82 ALA B O 1
ATOM 2581 N N . SER B 1 83 ? 7.043 -12.453 -8.016 1 98.81 83 SER B N 1
ATOM 2582 C CA . SER B 1 83 ? 6.512 -11.18 -7.539 1 98.81 83 SER B CA 1
ATOM 2583 C C . SER B 1 83 ? 5.246 -10.797 -8.297 1 98.81 83 SER B C 1
ATOM 2585 O O . SER B 1 83 ? 5.078 -11.164 -9.469 1 98.81 83 SER B O 1
ATOM 2587 N N . PHE B 1 84 ? 4.359 -10.117 -7.668 1 98.81 84 PHE B N 1
ATOM 2588 C CA . PHE B 1 84 ? 3.084 -9.672 -8.219 1 98.81 84 PHE B CA 1
ATOM 2589 C C . PHE B 1 84 ? 2.801 -8.227 -7.836 1 98.81 84 PHE B C 1
ATOM 2591 O O . PHE B 1 84 ? 3.037 -7.824 -6.695 1 98.81 84 PHE B O 1
ATOM 2598 N N . ASP B 1 85 ? 2.318 -7.465 -8.781 1 98.44 85 ASP B N 1
ATOM 2599 C CA . ASP B 1 85 ? 1.937 -6.082 -8.5 1 98.44 85 ASP B CA 1
ATOM 2600 C C . ASP B 1 85 ? 0.72 -6.023 -7.582 1 98.44 85 ASP B C 1
ATOM 2602 O O . ASP B 1 85 ? 0.04 -7.031 -7.375 1 98.44 85 ASP B O 1
ATOM 2606 N N . GLY B 1 86 ? 0.493 -4.859 -7.105 1 97.75 86 GLY B N 1
ATOM 2607 C CA . GLY B 1 86 ? -0.584 -4.648 -6.152 1 97.75 86 GLY B CA 1
ATOM 2608 C C . GLY B 1 86 ? -1.961 -4.883 -6.746 1 97.75 86 GLY B C 1
ATOM 2609 O O . GLY B 1 86 ? -2.887 -5.281 -6.035 1 97.75 86 GLY B O 1
ATOM 2610 N N . ALA B 1 87 ? -2.09 -4.641 -8.023 1 97 87 ALA B N 1
ATOM 2611 C CA . ALA B 1 87 ? -3.393 -4.742 -8.672 1 97 87 ALA B CA 1
ATOM 2612 C C . ALA B 1 87 ? -3.674 -6.172 -9.117 1 97 87 ALA B C 1
ATOM 2614 O O . ALA B 1 87 ? -4.738 -6.457 -9.672 1 97 87 ALA B O 1
ATOM 2615 N N . THR B 1 88 ? -2.719 -7.098 -8.875 1 98.31 88 THR B N 1
ATOM 2616 C CA . THR B 1 88 ? -2.93 -8.5 -9.227 1 98.31 88 THR B CA 1
ATOM 2617 C C . THR B 1 88 ? -4.031 -9.109 -8.367 1 98.31 88 THR B C 1
ATOM 2619 O O . THR B 1 88 ? -3.98 -9.039 -7.137 1 98.31 88 THR B O 1
ATOM 2622 N N . PRO B 1 89 ? -5.02 -9.688 -9.016 1 98.5 89 PRO B N 1
ATOM 2623 C CA . PRO B 1 89 ? -6.078 -10.305 -8.211 1 98.5 89 PRO B CA 1
ATOM 2624 C C . PRO B 1 89 ? -5.547 -11.359 -7.246 1 98.5 89 PRO B C 1
ATOM 2626 O O . PRO B 1 89 ? -4.699 -12.172 -7.617 1 98.5 89 PRO B O 1
ATOM 2629 N N . VAL B 1 90 ? -6.023 -11.359 -6.039 1 98.69 90 VAL B N 1
ATOM 2630 C CA . VAL B 1 90 ? -5.551 -12.258 -4.988 1 98.69 90 VAL B CA 1
ATOM 2631 C C . VAL B 1 90 ? -5.848 -13.703 -5.375 1 98.69 90 VAL B C 1
ATOM 2633 O O . VAL B 1 90 ? -5.141 -14.625 -4.953 1 98.69 90 VAL B O 1
ATOM 2636 N N . GLU B 1 91 ? -6.84 -13.953 -6.223 1 98.69 91 GLU B N 1
ATOM 2637 C CA . GLU B 1 91 ? -7.184 -15.305 -6.66 1 98.69 91 GLU B CA 1
ATOM 2638 C C . GLU B 1 91 ? -6.055 -15.922 -7.48 1 98.69 91 GLU B C 1
ATOM 2640 O O . GLU B 1 91 ? -5.836 -17.125 -7.43 1 98.69 91 GLU B O 1
ATOM 2645 N N . LEU B 1 92 ? -5.359 -15.07 -8.25 1 98.81 92 LEU B N 1
ATOM 2646 C CA . LEU B 1 92 ? -4.223 -15.562 -9.016 1 98.81 92 LEU B CA 1
ATOM 2647 C C . LEU B 1 92 ? -3.051 -15.891 -8.094 1 98.81 92 LEU B C 1
ATOM 2649 O O . LEU B 1 92 ? -2.418 -16.938 -8.242 1 98.81 92 LEU B O 1
ATOM 2653 N N . ILE B 1 93 ? -2.824 -15.031 -7.129 1 98.94 93 ILE B N 1
ATOM 2654 C CA . ILE B 1 93 ? -1.73 -15.195 -6.18 1 98.94 93 ILE B CA 1
ATOM 2655 C C . ILE B 1 93 ? -2 -16.406 -5.289 1 98.94 93 ILE B C 1
ATOM 2657 O O . ILE B 1 93 ? -1.107 -17.219 -5.051 1 98.94 93 ILE B O 1
ATOM 2661 N N . SER B 1 94 ? -3.254 -16.547 -4.824 1 98.69 94 SER B N 1
ATOM 2662 C CA . SER B 1 94 ? -3.602 -17.641 -3.924 1 98.69 94 SER B CA 1
ATOM 2663 C C . SER B 1 94 ? -3.48 -18.984 -4.621 1 98.69 94 SER B C 1
ATOM 2665 O O . SER B 1 94 ? -3.148 -19.984 -3.988 1 98.69 94 SER B O 1
ATOM 2667 N N . ALA B 1 95 ? -3.727 -19 -5.945 1 98.56 95 ALA B N 1
ATOM 2668 C CA . ALA B 1 95 ? -3.541 -20.25 -6.676 1 98.56 95 ALA B CA 1
ATOM 2669 C C . ALA B 1 95 ? -2.107 -20.75 -6.539 1 98.56 95 ALA B C 1
ATOM 2671 O O . ALA B 1 95 ? -1.883 -21.953 -6.348 1 98.56 95 ALA B O 1
ATOM 2672 N N . VAL B 1 96 ? -1.176 -19.859 -6.602 1 98.69 96 VAL B N 1
ATOM 2673 C CA . VAL B 1 96 ? 0.239 -20.203 -6.492 1 98.69 96 VAL B CA 1
ATOM 2674 C C . VAL B 1 96 ? 0.55 -20.656 -5.066 1 98.69 96 VAL B C 1
ATOM 2676 O O . VAL B 1 96 ? 1.158 -21.703 -4.859 1 98.69 96 VAL B O 1
ATOM 2679 N N . THR B 1 97 ? 0.077 -19.906 -4.082 1 98.69 97 THR B N 1
ATOM 2680 C CA . THR B 1 97 ? 0.418 -20.203 -2.695 1 98.69 97 THR B CA 1
ATOM 2681 C C . THR B 1 97 ? -0.295 -21.469 -2.225 1 98.69 97 THR B C 1
ATOM 2683 O O . THR B 1 97 ? 0.25 -22.234 -1.426 1 98.69 97 THR B O 1
ATOM 2686 N N . ASP B 1 98 ? -1.479 -21.672 -2.691 1 98.06 98 ASP B N 1
ATOM 2687 C CA . ASP B 1 98 ? -2.189 -22.906 -2.371 1 98.06 98 ASP B CA 1
ATOM 2688 C C . ASP B 1 98 ? -1.444 -24.125 -2.912 1 98.06 98 ASP B C 1
ATOM 2690 O O . ASP B 1 98 ? -1.341 -25.156 -2.232 1 98.06 98 ASP B O 1
ATOM 2694 N N . ALA B 1 99 ? -0.992 -24 -4.168 1 97.19 99 ALA B N 1
ATOM 2695 C CA . ALA B 1 99 ? -0.222 -25.094 -4.754 1 97.19 99 ALA B CA 1
ATOM 2696 C C . ALA B 1 99 ? 1.051 -25.359 -3.955 1 97.19 99 ALA B C 1
ATOM 2698 O O . ALA B 1 99 ? 1.387 -26.516 -3.676 1 97.19 99 ALA B O 1
ATOM 2699 N N . LEU B 1 100 ? 1.746 -24.297 -3.574 1 97.06 100 LEU B N 1
ATOM 2700 C CA . LEU B 1 100 ? 2.996 -24.391 -2.826 1 97.06 100 LEU B CA 1
ATOM 2701 C C . LEU B 1 100 ? 2.766 -25.031 -1.459 1 97.06 100 LEU B C 1
ATOM 2703 O O . LEU B 1 100 ? 3.623 -25.766 -0.958 1 97.06 100 LEU B O 1
ATOM 2707 N N . SER B 1 101 ? 1.571 -24.797 -0.923 1 96.69 101 SER B N 1
ATOM 2708 C CA . SER B 1 101 ? 1.288 -25.234 0.439 1 96.69 101 SER B CA 1
ATOM 2709 C C . SER B 1 101 ? 0.577 -26.578 0.45 1 96.69 101 SER B C 1
ATOM 2711 O O . SER B 1 101 ? 0.225 -27.094 1.514 1 96.69 101 SER B O 1
ATOM 2713 N N . HIS B 1 102 ? 0.333 -27.078 -0.722 1 95 102 HIS B N 1
ATOM 2714 C CA . HIS B 1 102 ? -0.352 -28.375 -0.801 1 95 102 HIS B CA 1
ATOM 2715 C C . HIS B 1 102 ? 0.499 -29.484 -0.204 1 95 102 HIS B C 1
ATOM 2717 O O . HIS B 1 102 ? 1.71 -29.547 -0.434 1 95 102 HIS B O 1
ATOM 2723 N N . PRO B 1 103 ? -0.098 -30.391 0.511 1 92.44 103 PRO B N 1
ATOM 2724 C CA . PRO B 1 103 ? 0.662 -31.484 1.122 1 92.44 103 PRO B CA 1
ATOM 2725 C C . PRO B 1 103 ? 1.375 -32.344 0.09 1 92.44 103 PRO B C 1
ATOM 2727 O O . PRO B 1 103 ? 2.445 -32.906 0.37 1 92.44 103 PRO B O 1
ATOM 2730 N N . ASP B 1 104 ? 0.825 -32.438 -1.095 1 92.06 104 ASP B N 1
ATOM 2731 C CA . ASP B 1 104 ? 1.391 -33.25 -2.152 1 92.06 104 ASP B CA 1
ATOM 2732 C C . ASP B 1 104 ? 2.295 -32.438 -3.07 1 92.06 104 ASP B C 1
ATOM 2734 O O . ASP B 1 104 ? 2.625 -32.875 -4.176 1 92.06 104 ASP B O 1
ATOM 2738 N N . TYR B 1 105 ? 2.6 -31.281 -2.613 1 92.44 105 TYR B N 1
ATOM 2739 C CA . TYR B 1 105 ? 3.451 -30.453 -3.447 1 92.44 105 TYR B CA 1
ATOM 2740 C C . TYR B 1 105 ? 4.762 -31.156 -3.773 1 92.44 105 TYR B C 1
ATOM 2742 O O . TYR B 1 105 ? 5.438 -31.672 -2.877 1 92.44 105 TYR B O 1
ATOM 2750 N N . ASN B 1 106 ? 5.051 -31.141 -5.023 1 90.44 106 ASN B N 1
ATOM 2751 C CA . ASN B 1 106 ? 6.289 -31.688 -5.566 1 90.44 106 ASN B CA 1
ATOM 2752 C C . ASN B 1 106 ? 6.895 -30.766 -6.621 1 90.44 106 ASN B C 1
ATOM 2754 O O . ASN B 1 106 ? 6.391 -30.688 -7.742 1 90.44 106 ASN B O 1
ATOM 2758 N N . ALA B 1 107 ? 7.996 -30.156 -6.281 1 89.75 107 ALA B N 1
ATOM 2759 C CA . ALA B 1 107 ? 8.641 -29.172 -7.141 1 89.75 107 ALA B CA 1
ATOM 2760 C C . ALA B 1 107 ? 9.125 -29.812 -8.438 1 89.75 107 ALA B C 1
ATOM 2762 O O . ALA B 1 107 ? 9.211 -29.141 -9.469 1 89.75 107 ALA B O 1
ATOM 2763 N N . ALA B 1 108 ? 9.398 -31.016 -8.352 1 87.19 108 ALA B N 1
ATOM 2764 C CA . ALA B 1 108 ? 9.977 -31.703 -9.492 1 87.19 108 ALA B CA 1
ATOM 2765 C C . ALA B 1 108 ? 8.891 -32.312 -10.383 1 87.19 108 ALA B C 1
ATOM 2767 O O . ALA B 1 108 ? 9.18 -32.844 -11.453 1 87.19 108 ALA B O 1
ATOM 2768 N N . ALA B 1 109 ? 7.664 -32.125 -9.914 1 87.5 109 ALA B N 1
ATOM 2769 C CA . ALA B 1 109 ? 6.57 -32.688 -10.688 1 87.5 109 ALA B CA 1
ATOM 2770 C C . ALA B 1 109 ? 6.512 -32.094 -12.086 1 87.5 109 ALA B C 1
ATOM 2772 O O . ALA B 1 109 ? 6.715 -30.875 -12.258 1 87.5 109 ALA B O 1
ATOM 2773 N N . MET B 1 110 ? 6.371 -33 -12.938 1 85.19 110 MET B N 1
ATOM 2774 C CA . MET B 1 110 ? 6.195 -32.531 -14.312 1 85.19 110 MET B CA 1
ATOM 2775 C C . MET B 1 110 ? 4.859 -31.797 -14.469 1 85.19 110 MET B C 1
ATOM 2777 O O . MET B 1 110 ? 3.85 -32.219 -13.906 1 85.19 110 MET B O 1
ATOM 2781 N N . ALA B 1 111 ? 4.926 -30.656 -15.023 1 87.06 111 ALA B N 1
ATOM 2782 C CA . ALA B 1 111 ? 3.727 -29.875 -15.328 1 87.06 111 ALA B CA 1
ATOM 2783 C C . ALA B 1 111 ? 3.838 -29.219 -16.688 1 87.06 111 ALA B C 1
ATOM 2785 O O . ALA B 1 111 ? 4.938 -28.891 -17.156 1 87.06 111 ALA B O 1
ATOM 2786 N N . GLU B 1 112 ? 2.721 -29.234 -17.391 1 88.19 112 GLU B N 1
ATOM 2787 C CA . GLU B 1 112 ? 2.592 -28.5 -18.656 1 88.19 112 GLU B CA 1
ATOM 2788 C C . GLU B 1 112 ? 1.788 -27.219 -18.453 1 88.19 112 GLU B C 1
ATOM 2790 O O . GLU B 1 112 ? 0.564 -27.219 -18.609 1 88.19 112 GLU B O 1
ATOM 2795 N N . PRO B 1 113 ? 2.426 -26.156 -18.219 1 88.88 113 PRO B N 1
ATOM 2796 C CA . PRO B 1 113 ? 1.722 -24.953 -17.797 1 88.88 113 PRO B CA 1
ATOM 2797 C C . PRO B 1 113 ? 0.847 -24.359 -18.891 1 88.88 113 PRO B C 1
ATOM 2799 O O . PRO B 1 113 ? -0.159 -23.703 -18.609 1 88.88 113 PRO B O 1
ATOM 2802 N N . TYR B 1 114 ? 1.061 -24.703 -20.141 1 93.06 114 TYR B N 1
ATOM 2803 C CA . TYR B 1 114 ? 0.418 -23.953 -21.219 1 93.06 114 TYR B CA 1
ATOM 2804 C C . TYR B 1 114 ? -0.812 -24.688 -21.734 1 93.06 114 TYR B C 1
ATOM 2806 O O . TYR B 1 114 ? -1.638 -24.094 -22.453 1 93.06 114 TYR B O 1
ATOM 2814 N N . ARG B 1 115 ? -0.927 -25.922 -21.406 1 93.12 115 ARG B N 1
ATOM 2815 C CA . ARG B 1 115 ? -2.051 -26.703 -21.922 1 93.12 115 ARG B CA 1
ATOM 2816 C C . ARG B 1 115 ? -3.381 -26.078 -21.5 1 93.12 115 ARG B C 1
ATOM 2818 O O . ARG B 1 115 ? -4.324 -26.031 -22.281 1 93.12 115 ARG B O 1
ATOM 2825 N N . VAL B 1 116 ? -3.449 -25.656 -20.266 1 95.19 116 VAL B N 1
ATOM 2826 C CA . VAL B 1 116 ? -4.68 -25.078 -19.75 1 95.19 116 VAL B C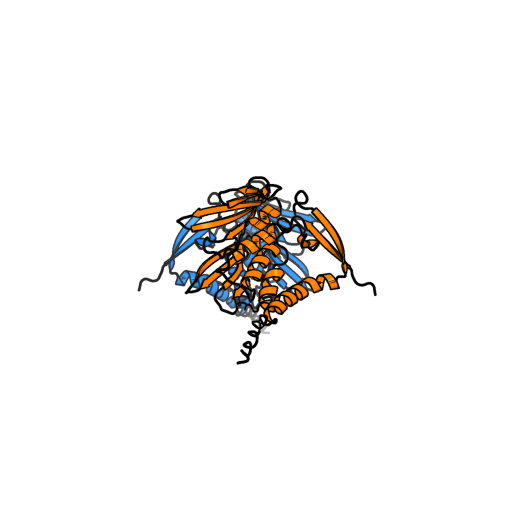A 1
ATOM 2827 C C . VAL B 1 116 ? -5.023 -23.812 -20.531 1 95.19 116 VAL B C 1
ATOM 2829 O O . VAL B 1 116 ? -6.195 -23.516 -20.766 1 95.19 116 VAL B O 1
ATOM 2832 N N . LEU B 1 117 ? -4.047 -23.047 -20.984 1 96.81 117 LEU B N 1
ATOM 2833 C CA . LEU B 1 117 ? -4.258 -21.844 -21.766 1 96.81 117 LEU B CA 1
ATOM 2834 C C . LEU B 1 117 ? -4.824 -22.172 -23.141 1 96.81 117 LEU B C 1
ATOM 2836 O O . LEU B 1 117 ? -5.801 -21.562 -23.578 1 96.81 117 LEU B O 1
ATOM 2840 N N . THR B 1 118 ? -4.195 -23.188 -23.75 1 95.56 118 THR B N 1
ATOM 2841 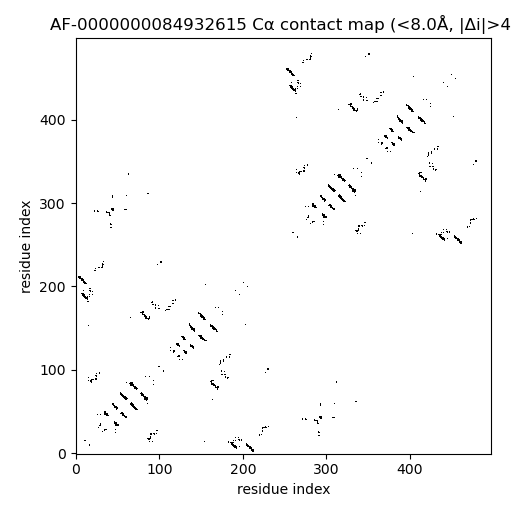C CA . THR B 1 118 ? -4.645 -23.594 -25.078 1 95.56 118 THR B CA 1
ATOM 2842 C C . THR B 1 118 ? -6.098 -24.062 -25.031 1 95.56 118 THR B C 1
ATOM 2844 O O . THR B 1 118 ? -6.902 -23.672 -25.891 1 95.56 118 THR B O 1
ATOM 2847 N N . ARG B 1 119 ? -6.395 -24.797 -24.016 1 95.94 119 ARG B N 1
ATOM 2848 C CA . ARG B 1 119 ? -7.754 -25.312 -23.859 1 95.94 119 ARG B CA 1
ATOM 2849 C C . ARG B 1 119 ? -8.742 -24.172 -23.641 1 95.94 119 ARG B C 1
ATOM 2851 O O . ARG B 1 119 ? -9.906 -24.266 -24.062 1 95.94 119 ARG B O 1
ATOM 2858 N N . ALA B 1 120 ? -8.289 -23.109 -23.109 1 96.31 120 ALA B N 1
ATOM 2859 C CA . ALA B 1 120 ? -9.148 -21.969 -22.797 1 96.31 120 ALA B CA 1
ATOM 2860 C C . ALA B 1 120 ? -9.164 -20.969 -23.953 1 96.31 120 ALA B C 1
ATOM 2862 O O . ALA B 1 120 ? -9.742 -19.891 -23.828 1 96.31 120 ALA B O 1
ATOM 2863 N N . GLY B 1 121 ? -8.422 -21.281 -25.062 1 96.62 121 GLY B N 1
ATOM 2864 C CA . GLY B 1 121 ? -8.492 -20.453 -26.25 1 96.62 121 GLY B CA 1
ATOM 2865 C C . GLY B 1 121 ? -7.402 -19.406 -26.328 1 96.62 121 GLY B C 1
ATOM 2866 O O . GLY B 1 121 ? -7.461 -18.5 -27.156 1 96.62 121 GLY B O 1
ATOM 2867 N N . TRP B 1 122 ? -6.496 -19.484 -25.406 1 97.19 122 TRP B N 1
ATOM 2868 C CA . TRP B 1 122 ? -5.367 -18.562 -25.469 1 97.19 122 TRP B CA 1
ATOM 2869 C C . TRP B 1 122 ? -4.43 -18.922 -26.609 1 97.19 122 TRP B C 1
ATOM 2871 O O . TRP B 1 122 ? -4.352 -20.078 -27.031 1 97.19 122 TRP B O 1
ATOM 2881 N N . ASP B 1 123 ? -3.76 -17.828 -27.141 1 96.56 123 ASP B N 1
ATOM 2882 C CA . ASP B 1 123 ? -2.717 -18.031 -28.141 1 96.56 123 ASP B CA 1
ATOM 2883 C C . ASP B 1 123 ? -1.376 -18.344 -27.469 1 96.56 123 ASP B C 1
ATOM 2885 O O . ASP B 1 123 ? -0.855 -17.547 -26.703 1 96.56 123 ASP B O 1
ATOM 2889 N N . VAL B 1 124 ? -0.906 -19.5 -27.781 1 94.94 124 VAL B N 1
ATOM 2890 C CA . VAL B 1 124 ? 0.391 -19.891 -27.25 1 94.94 124 VAL B CA 1
ATOM 2891 C C . VAL B 1 124 ? 1.372 -20.125 -28.391 1 94.94 124 VAL B C 1
ATOM 2893 O O . VAL B 1 124 ? 1.158 -21 -29.234 1 94.94 124 VAL B O 1
ATOM 2896 N N . ALA B 1 125 ? 2.428 -19.359 -28.391 1 92.75 125 ALA B N 1
ATOM 2897 C CA . ALA B 1 125 ? 3.426 -19.438 -29.453 1 92.75 125 ALA B CA 1
ATOM 2898 C C . ALA B 1 125 ? 4.445 -20.531 -29.156 1 92.75 125 ALA B C 1
ATOM 2900 O O . ALA B 1 125 ? 4.48 -21.078 -28.047 1 92.75 125 ALA B O 1
ATOM 2901 N N . SER B 1 126 ? 5.277 -20.828 -30.125 1 87.75 126 SER B N 1
ATOM 2902 C CA . SER B 1 126 ? 6.332 -21.828 -29.984 1 87.75 126 SER B CA 1
ATOM 2903 C C . SER B 1 126 ? 7.398 -21.359 -28.984 1 87.75 126 SER B C 1
ATOM 2905 O O . SER B 1 126 ? 8.062 -22.188 -28.359 1 87.75 126 SER B O 1
ATOM 2907 N N . THR B 1 127 ? 7.578 -20.078 -28.797 1 83.75 127 THR B N 1
ATOM 2908 C CA . THR B 1 127 ? 8.547 -19.5 -27.875 1 83.75 127 THR B CA 1
ATOM 2909 C C . THR B 1 127 ? 8 -19.516 -26.438 1 83.75 127 THR B C 1
ATOM 2911 O O . THR B 1 127 ? 8.648 -19.016 -25.531 1 83.75 127 THR B O 1
ATOM 2914 N N . SER B 1 128 ? 6.793 -19.984 -26.344 1 85.88 128 SER B N 1
ATOM 2915 C CA . SER B 1 128 ? 6.125 -20.094 -25.047 1 85.88 128 SER B CA 1
ATOM 2916 C C . SER B 1 128 ? 5.555 -18.734 -24.625 1 85.88 128 SER B C 1
ATOM 2918 O O . SER B 1 128 ? 5.215 -18.547 -23.453 1 85.88 128 SER B O 1
ATOM 2920 N N . ASP B 1 129 ? 5.527 -17.828 -25.609 1 92.81 129 ASP B N 1
ATOM 2921 C CA . ASP B 1 129 ? 4.766 -16.594 -25.406 1 92.81 129 ASP B CA 1
ATOM 2922 C C . ASP B 1 129 ? 3.264 -16.859 -25.516 1 92.81 129 ASP B C 1
ATOM 2924 O O . ASP B 1 129 ? 2.832 -17.703 -26.297 1 92.81 129 ASP B O 1
ATOM 2928 N N . PHE B 1 130 ? 2.518 -16.203 -24.688 1 95.75 130 PHE B N 1
ATOM 2929 C CA . PHE B 1 130 ? 1.082 -16.438 -24.797 1 95.75 130 PHE B CA 1
ATOM 2930 C C . PHE B 1 130 ? 0.308 -15.125 -24.672 1 95.75 130 PHE B C 1
ATOM 2932 O O . PHE B 1 130 ? 0.834 -14.141 -24.156 1 95.75 130 PHE B O 1
ATOM 2939 N N . ARG B 1 131 ? -0.886 -15.156 -25.172 1 96.75 131 ARG B N 1
ATOM 2940 C CA . ARG B 1 131 ? -1.788 -14.008 -25.172 1 96.75 131 ARG B CA 1
ATOM 2941 C C . ARG B 1 131 ? -3.227 -14.445 -24.922 1 96.75 131 ARG B C 1
ATOM 2943 O O . ARG B 1 131 ? -3.67 -15.469 -25.438 1 96.75 131 ARG B O 1
ATOM 2950 N N . SER B 1 132 ? -3.879 -13.641 -24.078 1 96.69 132 SER B N 1
ATOM 2951 C CA . SER B 1 132 ? -5.285 -13.93 -23.828 1 96.69 132 SER B CA 1
ATOM 2952 C C . SER B 1 132 ? -6.125 -13.727 -25.094 1 96.69 132 SER B C 1
ATOM 2954 O O . SER B 1 132 ? -5.715 -13.008 -26 1 96.69 132 SER B O 1
ATOM 2956 N N . PRO B 1 133 ? -7.297 -14.391 -25.156 1 94.31 133 PRO B N 1
ATOM 2957 C CA . PRO B 1 133 ? -8.141 -14.242 -26.344 1 94.31 133 PRO B CA 1
ATOM 2958 C C . PRO B 1 133 ? -8.484 -12.781 -26.641 1 94.31 133 PRO B C 1
ATOM 2960 O O . PRO B 1 133 ? -8.625 -12.406 -27.812 1 94.31 133 PRO B O 1
ATOM 2963 N N . ASP B 1 134 ? -8.688 -11.977 -25.625 1 92.75 134 ASP B N 1
ATOM 2964 C CA . ASP B 1 134 ? -9.008 -10.562 -25.828 1 92.75 134 ASP B CA 1
ATOM 2965 C C . ASP B 1 134 ? -7.742 -9.727 -26 1 92.75 134 ASP B C 1
ATOM 2967 O O . ASP B 1 134 ? -7.809 -8.5 -26.078 1 92.75 134 ASP B O 1
ATOM 2971 N N . SER B 1 135 ? -6.582 -10.359 -25.891 1 94.38 135 SER B N 1
ATOM 2972 C CA . SER B 1 135 ? -5.266 -9.789 -26.156 1 94.38 135 SER B CA 1
ATOM 2973 C C . SER B 1 135 ? -4.852 -8.805 -25.078 1 94.38 135 SER B C 1
ATOM 2975 O O . SER B 1 135 ? -3.988 -7.953 -25.297 1 94.38 135 SER B O 1
ATOM 2977 N N . ARG B 1 136 ? -5.48 -8.953 -23.906 1 95.69 136 ARG B N 1
ATOM 2978 C CA . ARG B 1 136 ? -5.191 -7.984 -22.844 1 95.69 136 ARG B CA 1
ATOM 2979 C C . ARG B 1 136 ? -4.137 -8.516 -21.891 1 95.69 136 ARG B C 1
ATOM 2981 O O . ARG B 1 136 ? -3.514 -7.75 -21.156 1 95.69 136 ARG B O 1
ATOM 2988 N N . VAL B 1 137 ? -3.99 -9.766 -21.844 1 97.19 137 VAL B N 1
ATOM 2989 C CA . VAL B 1 137 ? -2.953 -10.375 -21.016 1 97.19 137 VAL B CA 1
ATOM 2990 C C . VAL B 1 137 ? -1.887 -11.008 -21.906 1 97.19 137 VAL B C 1
ATOM 2992 O O . VAL B 1 137 ? -2.207 -11.727 -22.859 1 97.19 137 VAL B O 1
ATOM 2995 N N . ARG B 1 138 ? -0.641 -10.68 -21.578 1 96.69 138 ARG B N 1
ATOM 2996 C CA . ARG B 1 138 ? 0.488 -11.219 -22.328 1 96.69 138 ARG B CA 1
ATOM 2997 C C . ARG B 1 138 ? 1.51 -11.859 -21.406 1 96.69 138 ARG B C 1
ATOM 2999 O O . ARG B 1 138 ? 1.777 -11.344 -20.312 1 96.69 138 ARG B O 1
ATOM 3006 N N . GLY B 1 139 ? 1.984 -12.969 -21.812 1 95.94 139 GLY B N 1
ATOM 3007 C CA . GLY B 1 139 ? 3.076 -13.633 -21.125 1 95.94 139 GLY B CA 1
ATOM 3008 C C . GLY B 1 139 ? 4.273 -13.898 -22.016 1 95.94 139 GLY B C 1
ATOM 3009 O O . GLY B 1 139 ? 4.121 -14.25 -23.188 1 95.94 139 GLY B O 1
ATOM 3010 N N . GLU B 1 140 ? 5.398 -13.633 -21.453 1 94 140 GLU B N 1
ATOM 3011 C CA . GLU B 1 140 ? 6.633 -13.836 -22.203 1 94 140 GLU B CA 1
ATOM 3012 C C . GLU B 1 140 ? 7.695 -14.516 -21.344 1 94 140 GLU B C 1
ATOM 3014 O O . GLU B 1 140 ? 7.691 -14.375 -20.125 1 94 140 GLU B O 1
ATOM 3019 N N . ARG B 1 141 ? 8.453 -15.305 -22.047 1 89 141 ARG B N 1
ATOM 3020 C CA . ARG B 1 141 ? 9.664 -15.836 -21.438 1 89 141 ARG B CA 1
ATOM 3021 C C . ARG B 1 141 ? 10.875 -14.953 -21.75 1 89 141 ARG B C 1
ATOM 3023 O O . ARG B 1 141 ? 11.125 -14.641 -22.922 1 89 141 ARG B O 1
ATOM 3030 N N . HIS B 1 142 ? 11.344 -14.438 -20.719 1 81.06 142 HIS B N 1
ATOM 3031 C CA . HIS B 1 142 ? 12.453 -13.508 -20.906 1 81.06 142 HIS B CA 1
ATOM 3032 C C . HIS B 1 142 ? 13.773 -14.133 -20.469 1 81.06 142 HIS B C 1
ATOM 3034 O O . HIS B 1 142 ? 13.891 -14.602 -19.344 1 81.06 142 HIS B O 1
ATOM 3040 N N . ASN B 1 143 ? 14.586 -14.25 -21.438 1 75.81 143 ASN B N 1
ATOM 3041 C CA . ASN B 1 143 ? 15.922 -14.758 -21.141 1 75.81 143 ASN B CA 1
ATOM 3042 C C . ASN B 1 143 ? 16.844 -13.648 -20.641 1 75.81 143 ASN B C 1
ATOM 3044 O O . ASN B 1 143 ? 17.031 -12.641 -21.328 1 75.81 143 ASN B O 1
ATOM 3048 N N . TYR B 1 144 ? 17.047 -13.633 -19.438 1 62.72 144 TYR B N 1
ATOM 3049 C CA . TYR B 1 144 ? 18 -12.688 -18.891 1 62.72 144 TYR B CA 1
ATOM 3050 C C . TYR B 1 144 ? 19.172 -13.422 -18.219 1 62.72 144 TYR B C 1
ATOM 3052 O O . TYR B 1 144 ? 18.969 -14.148 -17.25 1 62.72 144 TYR B O 1
ATOM 3060 N N . SER B 1 145 ? 20.359 -13.055 -18.609 1 62.34 145 SER B N 1
ATOM 3061 C CA . SER B 1 145 ? 21.641 -13.547 -18.094 1 62.34 145 SER B CA 1
ATOM 3062 C C . SER B 1 145 ? 21.594 -15.055 -17.875 1 62.34 145 SER B C 1
ATOM 3064 O O . SER B 1 145 ? 22.062 -15.555 -16.844 1 62.34 145 SER B O 1
ATOM 3066 N N . GLY B 1 146 ? 20.953 -15.805 -18.719 1 67.31 146 GLY B N 1
ATOM 3067 C CA . GLY B 1 146 ? 20.969 -17.25 -18.625 1 67.31 146 GLY B CA 1
ATOM 3068 C C . GLY B 1 146 ? 19.734 -17.812 -17.922 1 67.31 146 GLY B C 1
ATOM 3069 O O . GLY B 1 146 ? 19.531 -19.031 -17.906 1 67.31 146 GLY B O 1
ATOM 3070 N N . SER B 1 147 ? 19.047 -16.922 -17.266 1 71.62 147 SER B N 1
ATOM 3071 C CA . SER B 1 147 ? 17.828 -17.422 -16.656 1 71.62 147 SER B CA 1
ATOM 3072 C C . SER B 1 147 ? 16.594 -16.938 -17.422 1 71.62 147 SER B C 1
ATOM 3074 O O . SER B 1 147 ? 16.578 -15.805 -17.922 1 71.62 147 SER B O 1
ATOM 3076 N N . THR B 1 148 ? 15.758 -17.891 -17.625 1 84.38 148 THR B N 1
ATOM 3077 C CA . THR B 1 148 ? 14.547 -17.562 -18.375 1 84.38 148 THR B CA 1
ATOM 3078 C C . THR B 1 148 ? 13.375 -17.312 -17.422 1 84.38 148 THR B C 1
ATOM 3080 O O . THR B 1 148 ? 12.859 -18.25 -16.812 1 84.38 148 THR B O 1
ATOM 3083 N N . ASP B 1 149 ? 13.023 -16.094 -17.25 1 91.69 149 ASP B N 1
ATOM 3084 C CA . ASP B 1 149 ? 11.961 -15.688 -16.344 1 91.69 149 ASP B CA 1
ATOM 3085 C C . ASP B 1 149 ? 10.617 -15.602 -17.062 1 91.69 149 ASP B C 1
ATOM 3087 O O . ASP B 1 149 ? 10.578 -15.438 -18.281 1 91.69 149 ASP B O 1
ATOM 3091 N N . TRP B 1 150 ? 9.562 -15.922 -16.344 1 94.19 150 TRP B N 1
ATOM 3092 C CA . TRP B 1 150 ? 8.227 -15.617 -16.828 1 94.19 150 TRP B CA 1
ATOM 3093 C C . TRP B 1 150 ? 7.832 -14.18 -16.5 1 94.19 150 TRP B C 1
ATOM 3095 O O . TRP B 1 150 ? 8.008 -13.742 -15.352 1 94.19 150 TRP B O 1
ATOM 3105 N N . ARG B 1 151 ? 7.348 -13.461 -17.516 1 96.25 151 ARG B N 1
ATOM 3106 C CA . ARG B 1 151 ? 6.754 -12.141 -17.312 1 96.25 151 ARG B CA 1
ATOM 3107 C C . ARG B 1 151 ? 5.332 -12.094 -17.859 1 96.25 151 ARG B C 1
ATOM 3109 O O . ARG B 1 151 ? 5.113 -12.32 -19.047 1 96.25 151 ARG B O 1
ATOM 3116 N N . ILE B 1 152 ? 4.426 -11.852 -17 1 97.38 152 ILE B N 1
ATOM 3117 C CA . ILE B 1 152 ? 3.023 -11.789 -17.391 1 97.38 152 ILE B CA 1
ATOM 3118 C C . ILE B 1 152 ? 2.475 -10.391 -17.125 1 97.38 152 ILE B C 1
ATOM 3120 O O . ILE B 1 152 ? 2.637 -9.859 -16.016 1 97.38 152 ILE B O 1
ATOM 3124 N N . THR B 1 153 ? 1.864 -9.797 -18.094 1 97.75 153 THR B N 1
ATOM 3125 C CA . THR B 1 153 ? 1.363 -8.43 -17.984 1 97.75 153 THR B CA 1
ATOM 3126 C C . THR B 1 153 ? -0.098 -8.352 -18.406 1 97.75 153 THR B C 1
ATOM 3128 O O . THR B 1 153 ? -0.467 -8.867 -19.469 1 97.75 153 THR B O 1
ATOM 3131 N N . ALA B 1 154 ? -0.935 -7.816 -17.578 1 97.44 154 ALA B N 1
ATOM 3132 C CA . ALA B 1 154 ? -2.301 -7.453 -17.953 1 97.44 154 ALA B CA 1
ATOM 3133 C C . ALA B 1 154 ? -2.404 -5.969 -18.281 1 97.44 154 ALA B C 1
ATOM 3135 O O . ALA B 1 154 ? -2.049 -5.117 -17.469 1 97.44 154 ALA B O 1
ATOM 3136 N N . ASN B 1 155 ? -2.943 -5.703 -19.438 1 96.19 155 ASN B N 1
ATOM 3137 C CA . ASN B 1 155 ? -3.041 -4.332 -19.922 1 96.19 155 ASN B CA 1
ATOM 3138 C C . ASN B 1 155 ? -4.492 -3.906 -20.125 1 96.19 155 ASN B C 1
ATOM 3140 O O . ASN B 1 155 ? -5.293 -4.652 -20.688 1 96.19 155 ASN B O 1
ATOM 3144 N N . LEU B 1 156 ? -4.789 -2.727 -19.656 1 90.88 156 LEU B N 1
ATOM 3145 C CA . LEU B 1 156 ? -6.105 -2.178 -19.953 1 90.88 156 LEU B CA 1
ATOM 3146 C C . LEU B 1 156 ? -6.203 -1.779 -21.422 1 90.88 156 LEU B C 1
ATOM 3148 O O . LEU B 1 156 ? -7.184 -2.104 -22.094 1 90.88 156 LEU B O 1
ATOM 3152 N N . TYR B 1 157 ? -5.246 -0.982 -21.875 1 87.56 157 TYR B N 1
ATOM 3153 C CA . TYR B 1 157 ? -5.023 -0.605 -23.266 1 87.56 157 TYR B CA 1
ATOM 3154 C C . TYR B 1 157 ? -3.584 -0.871 -23.672 1 87.56 157 TYR B C 1
ATOM 3156 O O . TYR B 1 157 ? -2.791 -1.396 -22.891 1 87.56 157 TYR B O 1
ATOM 3164 N N . THR B 1 158 ? -3.363 -0.512 -24.891 1 83.38 158 THR B N 1
ATOM 3165 C CA . THR B 1 158 ? -1.983 -0.65 -25.344 1 83.38 158 THR B CA 1
ATOM 3166 C C . THR B 1 158 ? -1.048 0.213 -24.5 1 83.38 158 THR B C 1
ATOM 3168 O O . THR B 1 158 ? -1.314 1.396 -24.281 1 83.38 158 THR B O 1
ATOM 3171 N N . ASP B 1 159 ? -0.105 -0.33 -23.828 1 83.31 159 ASP B N 1
ATOM 3172 C CA . ASP B 1 159 ? 0.917 0.359 -23.047 1 83.31 159 ASP B CA 1
ATOM 3173 C C . ASP B 1 159 ? 0.338 0.895 -21.734 1 83.31 159 ASP B C 1
ATOM 3175 O O . ASP B 1 159 ? 0.685 1.996 -21.312 1 83.31 159 ASP B O 1
ATOM 3179 N N . ASP B 1 160 ? -0.731 0.413 -21.281 1 90.88 160 ASP B N 1
ATOM 3180 C CA . ASP B 1 160 ? -1.368 0.773 -20.031 1 90.88 160 ASP B CA 1
ATOM 3181 C C . ASP B 1 160 ? -1.46 -0.433 -19.094 1 90.88 160 ASP B C 1
ATOM 3183 O O . ASP B 1 160 ? -2.541 -0.99 -18.891 1 90.88 160 ASP B O 1
ATOM 3187 N N . PRO B 1 161 ? -0.317 -0.791 -18.562 1 93.75 161 PRO B N 1
ATOM 3188 C CA . PRO B 1 161 ? -0.312 -1.979 -17.703 1 93.75 161 PRO B CA 1
ATOM 3189 C C . PRO B 1 161 ? -1.099 -1.776 -16.406 1 93.75 161 PRO B C 1
ATOM 3191 O O . PRO B 1 161 ? -0.991 -0.723 -15.773 1 93.75 161 PRO B O 1
ATOM 3194 N N . VAL B 1 162 ? -1.911 -2.791 -16.125 1 95 162 VAL B N 1
ATOM 3195 C CA . VAL B 1 162 ? -2.666 -2.809 -14.883 1 95 162 VAL B CA 1
ATOM 3196 C C . VAL B 1 162 ? -1.864 -3.533 -13.805 1 95 162 VAL B C 1
ATOM 3198 O O . VAL B 1 162 ? -1.712 -3.025 -12.688 1 95 162 VAL B O 1
ATOM 3201 N N . TRP B 1 163 ? -1.358 -4.641 -14.133 1 97.19 163 TRP B N 1
ATOM 3202 C CA . TRP B 1 163 ? -0.489 -5.367 -13.211 1 97.19 163 TRP B CA 1
ATOM 3203 C C . TRP B 1 163 ? 0.495 -6.246 -13.977 1 97.19 163 TRP B C 1
ATOM 3205 O O . TRP B 1 163 ? 0.274 -6.562 -15.148 1 97.19 163 TRP B O 1
ATOM 3215 N N . LYS B 1 164 ? 1.577 -6.602 -13.289 1 97.88 164 LYS B N 1
ATOM 3216 C CA . LYS B 1 164 ? 2.623 -7.5 -13.766 1 97.88 164 LYS B CA 1
ATOM 3217 C C . LYS B 1 164 ? 2.922 -8.586 -12.734 1 97.88 164 LYS B C 1
ATOM 3219 O O . LYS B 1 164 ? 2.816 -8.359 -11.531 1 97.88 164 LYS B O 1
ATOM 3224 N N . ALA B 1 165 ? 3.189 -9.711 -13.25 1 98.44 165 ALA B N 1
ATOM 3225 C CA . ALA B 1 165 ? 3.658 -10.852 -12.461 1 98.44 165 ALA B CA 1
ATOM 3226 C C . ALA B 1 165 ? 4.945 -11.422 -13.039 1 98.44 165 ALA B C 1
ATOM 3228 O O . ALA B 1 165 ? 5.109 -11.484 -14.266 1 98.44 165 ALA B O 1
ATOM 3229 N N . ARG B 1 166 ? 5.797 -11.836 -12.148 1 97.56 166 ARG B N 1
ATOM 3230 C CA . ARG B 1 166 ? 7.078 -12.383 -12.586 1 97.56 166 ARG B CA 1
ATOM 3231 C C . ARG B 1 166 ? 7.406 -13.664 -11.828 1 97.56 166 ARG B C 1
ATOM 3233 O O . ARG B 1 166 ? 7.16 -13.758 -10.617 1 97.56 166 ARG B O 1
ATOM 3240 N N . PHE B 1 167 ? 7.91 -14.625 -12.555 1 96.94 167 PHE B N 1
ATOM 3241 C CA . PHE B 1 167 ? 8.477 -15.844 -11.984 1 96.94 167 PHE B CA 1
ATOM 3242 C C . PHE B 1 167 ? 9.914 -16.047 -12.445 1 96.94 167 PHE B C 1
ATOM 3244 O O . PHE B 1 167 ? 10.203 -15.977 -13.641 1 96.94 167 PHE B O 1
ATOM 3251 N N . SER B 1 168 ? 10.766 -16.234 -11.469 1 94.69 168 SER B N 1
ATOM 3252 C CA . SER B 1 168 ? 12.141 -16.516 -11.852 1 94.69 168 SER B CA 1
ATOM 3253 C C . SER B 1 168 ? 12.234 -17.844 -12.609 1 94.69 168 SER B C 1
ATOM 3255 O O . SER B 1 168 ? 11.305 -18.641 -12.578 1 94.69 168 SER B O 1
ATOM 3257 N N . GLY B 1 169 ? 13.305 -18.062 -13.289 1 90.56 169 GLY B N 1
ATOM 3258 C CA . GLY B 1 169 ? 13.484 -19.219 -14.156 1 90.56 169 GLY B CA 1
ATOM 3259 C C . GLY B 1 169 ? 13.438 -20.531 -13.406 1 90.56 169 GLY B C 1
ATOM 3260 O O . GLY B 1 169 ? 12.977 -21.547 -13.945 1 90.56 169 GLY B O 1
ATOM 3261 N N . ALA B 1 170 ? 13.844 -20.516 -12.188 1 90.62 170 ALA B N 1
ATOM 3262 C CA . ALA B 1 170 ? 13.953 -21.734 -11.414 1 90.62 170 ALA B CA 1
ATOM 3263 C C . ALA B 1 170 ? 12.633 -22.062 -10.711 1 90.62 170 ALA B C 1
ATOM 3265 O O . ALA B 1 170 ? 12.523 -23.062 -10.008 1 90.62 170 ALA B O 1
ATOM 3266 N N . THR B 1 171 ? 11.633 -21.234 -10.93 1 94.56 171 THR B N 1
ATOM 3267 C CA . THR B 1 171 ? 10.344 -21.484 -10.297 1 94.56 171 THR B CA 1
ATOM 3268 C C . THR B 1 171 ? 9.758 -22.797 -10.781 1 94.56 171 THR B C 1
ATOM 3270 O O . THR B 1 171 ? 9.688 -23.062 -11.984 1 94.56 171 THR B O 1
ATOM 3273 N N . PRO B 1 172 ? 9.375 -23.672 -9.812 1 94.69 172 PRO B N 1
ATOM 3274 C CA . PRO B 1 172 ? 8.766 -24.953 -10.219 1 94.69 172 PRO B CA 1
ATOM 3275 C C . PRO B 1 172 ? 7.586 -24.75 -11.172 1 94.69 172 PRO B C 1
ATOM 3277 O O . PRO B 1 172 ? 6.727 -23.906 -10.938 1 94.69 172 PRO B O 1
ATOM 3280 N N . ARG B 1 173 ? 7.527 -25.531 -12.195 1 93.69 173 ARG B N 1
ATOM 3281 C CA . ARG B 1 173 ? 6.531 -25.406 -13.25 1 93.69 173 ARG B CA 1
ATOM 3282 C C . ARG B 1 173 ? 5.121 -25.594 -12.703 1 93.69 173 ARG B C 1
ATOM 3284 O O . ARG B 1 173 ? 4.164 -25 -13.203 1 93.69 173 ARG B O 1
ATOM 3291 N N . VAL B 1 174 ? 4.977 -26.422 -11.641 1 96.44 174 VAL B N 1
ATOM 3292 C CA . VAL B 1 174 ? 3.666 -26.672 -11.055 1 96.44 174 VAL B CA 1
ATOM 3293 C C . VAL B 1 174 ? 3.084 -25.375 -10.516 1 96.44 174 VAL B C 1
ATOM 3295 O O . VAL B 1 174 ? 1.871 -25.156 -10.562 1 96.44 174 VAL B O 1
ATOM 3298 N N . LEU B 1 175 ? 3.924 -24.484 -10.031 1 97.69 175 LEU B N 1
ATOM 3299 C CA . LEU B 1 175 ? 3.457 -23.203 -9.484 1 97.69 175 LEU B CA 1
ATOM 3300 C C . LEU B 1 175 ? 3.047 -22.25 -10.602 1 97.69 175 LEU B C 1
ATOM 3302 O O . LEU B 1 175 ? 2.018 -21.578 -10.5 1 97.69 175 LEU B O 1
ATOM 3306 N N . VAL B 1 176 ? 3.85 -22.234 -11.68 1 96.56 176 VAL B N 1
ATOM 3307 C CA . VAL B 1 176 ? 3.5 -21.422 -12.844 1 96.56 176 VAL B CA 1
ATOM 3308 C C . VAL B 1 176 ? 2.188 -21.922 -13.445 1 96.56 176 VAL B C 1
ATOM 3310 O O . VAL B 1 176 ? 1.316 -21.125 -13.805 1 96.56 176 VAL B O 1
ATOM 3313 N N . ALA B 1 177 ? 2.066 -23.234 -13.477 1 97 177 ALA B N 1
ATOM 3314 C CA . ALA B 1 177 ? 0.852 -23.844 -14.008 1 97 177 ALA B CA 1
ATOM 3315 C C . ALA B 1 177 ? -0.37 -23.453 -13.188 1 97 177 ALA B C 1
ATOM 3317 O O . ALA B 1 177 ? -1.441 -23.188 -13.742 1 97 177 ALA B O 1
ATOM 3318 N N . ALA B 1 178 ? -0.213 -23.422 -11.875 1 98 178 ALA B N 1
ATOM 3319 C CA . ALA B 1 178 ? -1.308 -23.016 -11 1 98 178 ALA B CA 1
ATOM 3320 C C . ALA B 1 178 ? -1.744 -21.578 -11.297 1 98 178 ALA B C 1
ATOM 3322 O O . ALA B 1 178 ? -2.941 -21.297 -11.344 1 98 178 ALA B O 1
ATOM 3323 N N . PHE B 1 179 ? -0.788 -20.719 -11.5 1 98.56 179 PHE B N 1
ATOM 3324 C CA . PHE B 1 179 ? -1.076 -19.328 -11.828 1 98.56 179 PHE B CA 1
ATOM 3325 C C . PHE B 1 179 ? -1.827 -19.234 -13.148 1 98.56 179 PHE B C 1
ATOM 3327 O O . PHE B 1 179 ? -2.842 -18.531 -13.242 1 98.56 179 PHE B O 1
ATOM 3334 N N . LEU B 1 180 ? -1.343 -19.906 -14.141 1 98 180 LEU B N 1
ATOM 3335 C CA . LEU B 1 180 ? -1.926 -19.828 -15.469 1 98 180 LEU B CA 1
ATOM 3336 C C . LEU B 1 180 ? -3.326 -20.438 -15.484 1 98 180 LEU B C 1
ATOM 3338 O O . LEU B 1 180 ? -4.207 -19.953 -16.203 1 98 180 LEU B O 1
ATOM 3342 N N . ALA B 1 181 ? -3.523 -21.516 -14.734 1 97.94 181 ALA B N 1
ATOM 3343 C CA . ALA B 1 181 ? -4.859 -22.109 -14.617 1 97.94 181 ALA B CA 1
ATOM 3344 C C . ALA B 1 181 ? -5.848 -21.094 -14.031 1 97.94 181 ALA B C 1
ATOM 3346 O O . ALA B 1 181 ? -6.98 -20.984 -14.508 1 97.94 181 ALA B O 1
ATOM 3347 N N . ALA B 1 182 ? -5.414 -20.391 -13 1 98.25 182 ALA B N 1
ATOM 3348 C CA . ALA B 1 182 ? -6.258 -19.359 -12.398 1 98.25 182 ALA B CA 1
ATOM 3349 C C . ALA B 1 182 ? -6.516 -18.219 -13.375 1 98.25 182 ALA B C 1
ATOM 3351 O O . ALA B 1 182 ? -7.621 -17.672 -13.43 1 98.25 182 ALA B O 1
ATOM 3352 N N . LEU B 1 183 ? -5.555 -17.859 -14.133 1 97.94 183 LEU B N 1
ATOM 3353 C CA . LEU B 1 183 ? -5.625 -16.781 -15.117 1 97.94 183 LEU B CA 1
ATOM 3354 C C . LEU B 1 183 ? -6.652 -17.094 -16.203 1 97.94 183 LEU B C 1
ATOM 3356 O O . LEU B 1 183 ? -7.41 -16.219 -16.625 1 97.94 183 LEU B O 1
ATOM 3360 N N . ALA B 1 184 ? -6.691 -18.359 -16.578 1 97.38 184 ALA B N 1
ATOM 3361 C CA . ALA B 1 184 ? -7.531 -18.781 -17.688 1 97.38 184 ALA B CA 1
ATOM 3362 C C . ALA B 1 184 ? -8.93 -19.172 -17.203 1 97.38 184 ALA B C 1
ATOM 3364 O O . ALA B 1 184 ? -9.828 -19.422 -18.016 1 97.38 184 ALA B O 1
ATOM 3365 N N . ASP B 1 185 ? -9.094 -19.297 -15.883 1 97.06 185 ASP B N 1
ATOM 3366 C CA . ASP B 1 185 ? -10.367 -19.703 -15.305 1 97.06 185 ASP B CA 1
ATOM 3367 C C . ASP B 1 185 ? -11.461 -18.688 -15.625 1 97.06 185 ASP B C 1
ATOM 3369 O O . ASP B 1 185 ? -11.367 -17.516 -15.234 1 97.06 185 ASP B O 1
ATOM 3373 N N . PRO B 1 186 ? -12.492 -19.047 -16.281 1 95.5 186 PRO B N 1
ATOM 3374 C CA . PRO B 1 186 ? -13.555 -18.109 -16.656 1 95.5 186 PRO B CA 1
ATOM 3375 C C . PRO B 1 186 ? -14.5 -17.797 -15.508 1 95.5 186 PRO B C 1
ATOM 3377 O O . PRO B 1 186 ? -15.328 -16.891 -15.609 1 95.5 186 PRO B O 1
ATOM 3380 N N . GLU B 1 187 ? -14.352 -18.516 -14.43 1 96.56 187 GLU B N 1
ATOM 3381 C CA . GLU B 1 187 ? -15.25 -18.312 -13.305 1 96.56 187 GLU B CA 1
ATOM 3382 C C . GLU B 1 187 ? -15.109 -16.891 -12.742 1 96.56 187 GLU B C 1
ATOM 3384 O O . GLU B 1 187 ? -14.008 -16.453 -12.43 1 96.56 187 GLU B O 1
ATOM 3389 N N . PRO B 1 188 ? -16.203 -16.172 -12.586 1 97.25 188 PRO B N 1
ATOM 3390 C CA . PRO B 1 188 ? -16.109 -14.812 -12.023 1 97.25 188 PRO B CA 1
ATOM 3391 C C . PRO B 1 188 ? -15.688 -14.812 -10.555 1 97.25 188 PRO B C 1
ATOM 3393 O O . PRO B 1 188 ? -15.766 -15.844 -9.883 1 97.25 188 PRO B O 1
ATOM 3396 N N . VAL B 1 189 ? -15.219 -13.703 -10.125 1 97.56 189 VAL B N 1
ATOM 3397 C CA . VAL B 1 189 ? -14.828 -13.562 -8.727 1 97.56 189 VAL B CA 1
ATOM 3398 C C . VAL B 1 189 ? -15.727 -12.539 -8.031 1 97.56 189 VAL B C 1
ATOM 3400 O O . VAL B 1 189 ? -16.234 -11.609 -8.672 1 97.56 189 VAL B O 1
ATOM 3403 N N . ARG B 1 190 ? -15.898 -12.742 -6.777 1 96.69 190 ARG B N 1
ATOM 3404 C CA . ARG B 1 190 ? -16.781 -11.883 -5.984 1 96.69 190 ARG B CA 1
ATOM 3405 C C . ARG B 1 190 ? -16.047 -10.641 -5.5 1 96.69 190 ARG B C 1
ATOM 3407 O O . ARG B 1 190 ? -14.883 -10.719 -5.074 1 96.69 190 ARG B O 1
ATOM 3414 N N . ARG B 1 191 ? -16.688 -9.492 -5.609 1 97.5 191 ARG B N 1
ATOM 3415 C CA . ARG B 1 191 ? -16.188 -8.227 -5.082 1 97.5 191 ARG B CA 1
ATOM 3416 C C . ARG B 1 191 ? -17.312 -7.445 -4.395 1 97.5 191 ARG B C 1
ATOM 3418 O O . ARG B 1 191 ? -18.453 -7.441 -4.855 1 97.5 191 ARG B O 1
ATOM 3425 N N . SER B 1 192 ? -16.969 -6.785 -3.277 1 96.44 192 SER B N 1
ATOM 3426 C CA . SER B 1 192 ? -17.891 -5.84 -2.66 1 96.44 192 SER B CA 1
ATOM 3427 C C . SER B 1 192 ? -18.047 -4.582 -3.508 1 96.44 192 SER B C 1
ATOM 3429 O O . SER B 1 192 ? -17.281 -4.367 -4.453 1 96.44 192 SER B O 1
ATOM 3431 N N . SER B 1 193 ? -19.031 -3.836 -3.156 1 94.56 193 SER B N 1
ATOM 3432 C CA . SER B 1 193 ? -19.25 -2.572 -3.855 1 94.56 193 SER B CA 1
ATOM 3433 C C . SER B 1 193 ? -18.016 -1.682 -3.781 1 94.56 193 SER B C 1
ATOM 3435 O O . SER B 1 193 ? -17.609 -1.084 -4.781 1 94.56 193 SER B O 1
ATOM 3437 N N . GLU B 1 194 ? -17.375 -1.633 -2.635 1 93.19 194 GLU B N 1
ATOM 3438 C CA . GLU B 1 194 ? -16.188 -0.807 -2.441 1 93.19 194 GLU B CA 1
ATOM 3439 C C . GLU B 1 194 ? -15.039 -1.291 -3.311 1 93.19 194 GLU B C 1
ATOM 3441 O O . GLU B 1 194 ? -14.273 -0.483 -3.846 1 93.19 194 GLU B O 1
ATOM 3446 N N . GLN B 1 195 ? -15 -2.551 -3.49 1 94.56 195 GLN B N 1
ATOM 3447 C CA . GLN B 1 195 ? -13.891 -3.145 -4.227 1 94.56 195 GLN B CA 1
ATOM 3448 C C . GLN B 1 195 ? -14.07 -2.957 -5.73 1 94.56 195 GLN B C 1
ATOM 3450 O O . GLN B 1 195 ? -13.133 -3.182 -6.504 1 94.56 195 GLN B O 1
ATOM 3455 N N . THR B 1 196 ? -15.156 -2.572 -6.164 1 94.5 196 THR B N 1
ATOM 3456 C CA . THR B 1 196 ? -15.398 -2.385 -7.59 1 94.5 196 THR B CA 1
ATOM 3457 C C . THR B 1 196 ? -15.078 -0.952 -8.008 1 94.5 196 THR B C 1
ATOM 3459 O O . THR B 1 196 ? -15.047 -0.64 -9.203 1 94.5 196 THR B O 1
ATOM 3462 N N . HIS B 1 197 ? -14.828 -0.186 -6.926 1 88.81 197 HIS B N 1
ATOM 3463 C CA . HIS B 1 197 ? -14.492 1.196 -7.25 1 88.81 197 HIS B CA 1
ATOM 3464 C C . HIS B 1 197 ? -13.203 1.276 -8.055 1 88.81 197 HIS B C 1
ATOM 3466 O O . HIS B 1 197 ? -12.188 0.683 -7.672 1 88.81 197 HIS B O 1
ATOM 3472 N N . GLY B 1 198 ? -13.211 1.888 -9.188 1 86.06 198 GLY B N 1
ATOM 3473 C CA . GLY B 1 198 ? -12.008 2.111 -9.977 1 86.06 198 GLY B CA 1
ATOM 3474 C C . GLY B 1 198 ? -11.844 1.117 -11.109 1 86.06 198 GLY B C 1
ATOM 3475 O O . GLY B 1 198 ? -10.922 1.235 -11.922 1 86.06 198 GLY B O 1
ATOM 3476 N N . LEU B 1 199 ? -12.688 0.091 -11.047 1 90.69 199 LEU B N 1
ATOM 3477 C CA . LEU B 1 199 ? -12.617 -0.87 -12.148 1 90.69 199 LEU B CA 1
ATOM 3478 C C . LEU B 1 199 ? -13 -0.218 -13.469 1 90.69 199 LEU B C 1
ATOM 3480 O O . LEU B 1 199 ? -13.844 0.678 -13.5 1 90.69 199 LEU B O 1
ATOM 3484 N N . SER B 1 200 ? -12.32 -0.632 -14.422 1 87.69 200 SER B N 1
ATOM 3485 C CA . SER B 1 200 ? -12.695 -0.18 -15.758 1 87.69 200 SER B CA 1
ATOM 3486 C C . SER B 1 200 ? -13.914 -0.935 -16.281 1 87.69 200 SER B C 1
ATOM 3488 O O . SER B 1 200 ? -13.789 -2.059 -16.766 1 87.69 200 SER B O 1
ATOM 3490 N N . LEU B 1 201 ? -14.961 -0.331 -16.375 1 85.19 201 LEU B N 1
ATOM 3491 C CA . LEU B 1 201 ? -16.234 -0.975 -16.672 1 85.19 201 LEU B CA 1
ATOM 3492 C C . LEU B 1 201 ? -16.297 -1.383 -18.141 1 85.19 201 LEU B C 1
ATOM 3494 O O . LEU B 1 201 ? -17.156 -2.191 -18.531 1 85.19 201 LEU B O 1
ATOM 3498 N N . HIS B 1 202 ? -15.398 -0.868 -18.906 1 87.12 202 HIS B N 1
ATOM 3499 C CA . HIS B 1 202 ? -15.391 -1.268 -20.312 1 87.12 202 HIS B CA 1
ATOM 3500 C C . HIS B 1 202 ? -14.633 -2.578 -20.5 1 87.12 202 HIS B C 1
ATOM 3502 O O . HIS B 1 202 ? -14.719 -3.195 -21.562 1 87.12 202 HIS B O 1
ATOM 3508 N N . ARG B 1 203 ? -14.031 -3.018 -19.438 1 90.12 203 ARG B N 1
ATOM 3509 C CA . ARG B 1 203 ? -13.203 -4.211 -19.578 1 90.12 203 ARG B CA 1
ATOM 3510 C C . ARG B 1 203 ? -13.742 -5.355 -18.734 1 90.12 203 ARG B C 1
ATOM 3512 O O . ARG B 1 203 ? -13.297 -6.496 -18.859 1 90.12 203 ARG B O 1
ATOM 3519 N N . VAL B 1 204 ? -14.703 -4.934 -17.891 1 94.19 204 VAL B N 1
ATOM 3520 C CA . VAL B 1 204 ? -15.219 -5.977 -17.016 1 94.19 204 VAL B CA 1
ATOM 3521 C C . VAL B 1 204 ? -16.75 -6.027 -17.109 1 94.19 204 VAL B C 1
ATOM 3523 O O . VAL B 1 204 ? -17.375 -5.043 -17.5 1 94.19 204 VAL B O 1
ATOM 3526 N N . THR B 1 205 ? -17.219 -7.195 -16.891 1 94.75 205 THR B N 1
ATOM 3527 C CA . THR B 1 205 ? -18.641 -7.398 -16.656 1 94.75 205 THR B CA 1
ATOM 3528 C C . THR B 1 205 ? -18.938 -7.57 -15.172 1 94.75 205 THR B C 1
ATOM 3530 O O . THR B 1 205 ? -18.281 -8.359 -14.492 1 94.75 205 THR B O 1
ATOM 3533 N N . LEU B 1 206 ? -19.859 -6.746 -14.758 1 95.44 206 LEU B N 1
ATOM 3534 C CA . LEU B 1 206 ? -20.281 -6.812 -13.359 1 95.44 206 LEU B CA 1
ATOM 3535 C C . LEU B 1 206 ? -21.703 -7.359 -13.25 1 95.44 206 LEU B C 1
ATOM 3537 O O . LEU B 1 206 ? -22.641 -6.809 -13.844 1 95.44 206 LEU B O 1
ATOM 3541 N N . GLN B 1 207 ? -21.859 -8.445 -12.578 1 96.38 207 GLN B N 1
ATOM 3542 C CA . GLN B 1 207 ? -23.188 -8.969 -12.242 1 96.38 207 GLN B CA 1
ATOM 3543 C C . GLN B 1 207 ? -23.469 -8.812 -10.75 1 96.38 207 GLN B C 1
ATOM 3545 O O . GLN B 1 207 ? -22.938 -9.57 -9.93 1 96.38 207 GLN B O 1
ATOM 3550 N N . TRP B 1 208 ? -24.375 -7.902 -10.484 1 96.25 208 TRP B N 1
ATOM 3551 C CA . TRP B 1 208 ? -24.672 -7.609 -9.086 1 96.25 208 TRP B CA 1
ATOM 3552 C C . TRP B 1 208 ? -25.703 -8.586 -8.531 1 96.25 208 TRP B C 1
ATOM 3554 O O . TRP B 1 208 ? -26.672 -8.93 -9.219 1 96.25 208 TRP B O 1
ATOM 3564 N N . GLN B 1 209 ? -25.453 -9.023 -7.348 1 95.88 209 GLN B N 1
ATOM 3565 C CA . GLN B 1 209 ? -26.375 -9.914 -6.652 1 95.88 209 GLN B CA 1
ATOM 3566 C C . GLN B 1 209 ? -26.5 -9.531 -5.18 1 95.88 209 GLN B C 1
ATOM 3568 O O . GLN B 1 209 ? -25.531 -9.07 -4.57 1 95.88 209 GLN B O 1
ATOM 3573 N N . GLU B 1 210 ? -27.656 -9.688 -4.707 1 95.31 210 GLU B N 1
ATOM 3574 C CA . GLU B 1 210 ? -27.859 -9.523 -3.271 1 95.31 210 GLU B CA 1
ATOM 3575 C C . GLU B 1 210 ? -27.672 -10.844 -2.531 1 95.31 210 GLU B C 1
ATOM 3577 O O . GLU B 1 210 ? -28.25 -11.867 -2.896 1 95.31 210 GLU B O 1
ATOM 3582 N N . GLN B 1 211 ? -26.812 -10.797 -1.569 1 94.75 211 GLN B N 1
ATOM 3583 C CA . GLN B 1 211 ? -26.531 -11.984 -0.77 1 94.75 211 GLN B CA 1
ATOM 3584 C C . GLN B 1 211 ? -26.719 -11.703 0.719 1 94.75 211 GLN B C 1
ATOM 3586 O O . GLN B 1 211 ? -26.469 -10.578 1.177 1 94.75 211 GLN B O 1
ATOM 3591 N N . PRO B 1 212 ? -27.266 -12.719 1.438 1 95.25 212 PRO B N 1
ATOM 3592 C CA . PRO B 1 212 ? -27.297 -12.523 2.889 1 95.25 212 PRO B CA 1
ATOM 3593 C C . PRO B 1 212 ? -25.922 -12.148 3.463 1 95.25 212 PRO B C 1
ATOM 3595 O O . PRO B 1 212 ? -24.906 -12.727 3.08 1 95.25 212 PRO B O 1
ATOM 3598 N N . ALA B 1 213 ? -25.891 -11.188 4.297 1 95.56 213 ALA B N 1
ATOM 3599 C CA . ALA B 1 213 ? -24.641 -10.695 4.898 1 95.56 213 ALA B CA 1
ATOM 3600 C C . ALA B 1 213 ? -23.875 -11.836 5.543 1 95.56 213 ALA B C 1
ATOM 3602 O O . ALA B 1 213 ? -22.641 -11.867 5.484 1 95.56 213 ALA B O 1
ATOM 3603 N N . GLU B 1 214 ? -24.547 -12.711 6.117 1 94.88 214 GLU B N 1
ATOM 3604 C CA . GLU B 1 214 ? -23.906 -13.836 6.789 1 94.88 214 GLU B CA 1
ATOM 3605 C C . GLU B 1 214 ? -23.172 -14.719 5.793 1 94.88 214 GLU B C 1
ATOM 3607 O O . GLU B 1 214 ? -22.078 -15.227 6.094 1 94.88 214 GLU B O 1
ATOM 3612 N N . SER B 1 215 ? -23.781 -14.914 4.668 1 94.88 215 SER B N 1
ATOM 3613 C CA . SER B 1 215 ? -23.141 -15.719 3.629 1 94.88 215 SER B CA 1
ATOM 3614 C C . SER B 1 215 ? -21.859 -15.062 3.135 1 94.88 215 SER B C 1
ATOM 3616 O O . SER B 1 215 ? -20.844 -15.742 2.926 1 94.88 215 SER B O 1
ATOM 3618 N N . VAL B 1 216 ? -21.891 -13.781 3.029 1 95.31 216 VAL B N 1
ATOM 3619 C CA . VAL B 1 216 ? -20.719 -13.039 2.582 1 95.31 216 VAL B CA 1
ATOM 3620 C C . VAL B 1 216 ? -19.625 -13.109 3.645 1 95.31 216 VAL B C 1
ATOM 3622 O O . VAL B 1 216 ? -18.453 -13.297 3.324 1 95.31 216 VAL B O 1
ATOM 3625 N N . ALA B 1 217 ? -20 -13.062 4.871 1 95.38 217 ALA B N 1
ATOM 3626 C CA . ALA B 1 217 ? -19.047 -13.078 5.984 1 95.38 217 ALA B CA 1
ATOM 3627 C C . ALA B 1 217 ? -18.391 -14.445 6.117 1 95.38 217 ALA B C 1
ATOM 3629 O O . ALA B 1 217 ? -17.297 -14.562 6.688 1 95.38 217 ALA B O 1
ATOM 3630 N N . ARG B 1 218 ? -19 -15.461 5.531 1 96.12 218 ARG B N 1
ATOM 3631 C CA . ARG B 1 218 ? -18.516 -16.828 5.727 1 96.12 218 ARG B CA 1
ATOM 3632 C C . ARG B 1 218 ? -17.547 -17.234 4.617 1 96.12 218 ARG B C 1
ATOM 3634 O O . ARG B 1 218 ? -16.891 -18.266 4.715 1 96.12 218 ARG B O 1
ATOM 3641 N N . VAL B 1 219 ? -17.406 -16.438 3.637 1 96.5 219 VAL B N 1
ATOM 3642 C CA . VAL B 1 219 ? -16.641 -16.812 2.453 1 96.5 219 VAL B CA 1
ATOM 3643 C C . VAL B 1 219 ? -15.18 -17.047 2.832 1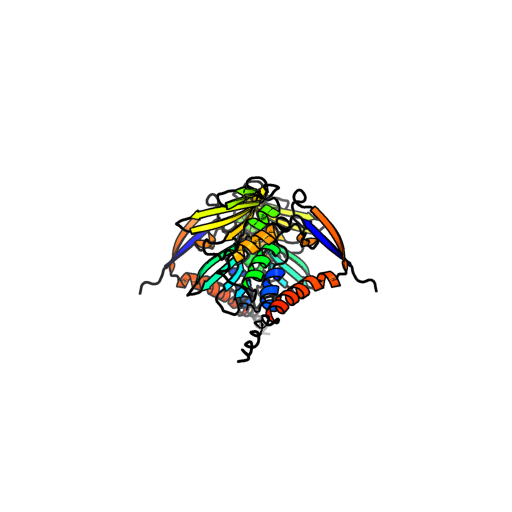 96.5 219 VAL B C 1
ATOM 3645 O O . VAL B 1 219 ? -14.602 -18.078 2.502 1 96.5 219 VAL B O 1
ATOM 3648 N N . LEU B 1 220 ? -14.594 -16.094 3.58 1 97 220 LEU B N 1
ATOM 3649 C CA . LEU B 1 220 ? -13.18 -16.188 3.938 1 97 220 LEU B CA 1
ATOM 3650 C C . LEU B 1 220 ? -12.961 -17.328 4.941 1 97 220 LEU B C 1
ATOM 3652 O O . LEU B 1 220 ? -12.07 -18.156 4.758 1 97 220 LEU B O 1
ATOM 3656 N N . PRO B 1 221 ? -13.758 -17.438 5.98 1 97.75 221 PRO B N 1
ATOM 3657 C CA . PRO B 1 221 ? -13.609 -18.578 6.887 1 97.75 221 PRO B CA 1
ATOM 3658 C C . PRO B 1 221 ? -13.742 -19.922 6.176 1 97.75 221 PRO B C 1
ATOM 3660 O O . PRO B 1 221 ? -13.008 -20.859 6.48 1 97.75 221 PRO B O 1
ATOM 3663 N N . GLU B 1 222 ? -14.648 -20 5.23 1 97.5 222 GLU B N 1
ATOM 3664 C CA . GLU B 1 222 ? -14.812 -21.234 4.473 1 97.5 222 GLU B CA 1
ATOM 3665 C C . GLU B 1 222 ? -13.555 -21.562 3.664 1 97.5 222 GLU B C 1
ATOM 3667 O O . GLU B 1 222 ? -13.133 -22.719 3.605 1 97.5 222 GLU B O 1
ATOM 3672 N N . ARG B 1 223 ? -13.039 -20.547 3.043 1 97.12 223 ARG B N 1
ATOM 3673 C CA . ARG B 1 223 ? -11.789 -20.719 2.305 1 97.12 223 ARG B CA 1
ATOM 3674 C C . ARG B 1 223 ? -10.688 -21.25 3.213 1 97.12 223 ARG B C 1
ATOM 3676 O O . ARG B 1 223 ? -9.953 -22.172 2.836 1 97.12 223 ARG B O 1
ATOM 3683 N N . ILE B 1 224 ? -10.539 -20.688 4.359 1 97.81 224 ILE B N 1
ATOM 3684 C CA . ILE B 1 224 ? -9.523 -21.078 5.332 1 97.81 224 ILE B CA 1
ATOM 3685 C C . ILE B 1 224 ? -9.75 -22.531 5.746 1 97.81 224 ILE B C 1
ATOM 3687 O O . ILE B 1 224 ? -8.805 -23.328 5.785 1 97.81 224 ILE B O 1
ATOM 3691 N N . GLU B 1 225 ? -10.984 -22.859 5.988 1 97.31 225 GLU B N 1
ATOM 3692 C CA . GLU B 1 225 ? -11.336 -24.219 6.375 1 97.31 225 GLU B CA 1
ATOM 3693 C C . GLU B 1 225 ? -10.992 -25.219 5.266 1 97.31 225 GLU B C 1
ATOM 3695 O O . GLU B 1 225 ? -10.492 -26.312 5.539 1 97.31 225 GLU B O 1
ATOM 3700 N N . GLN B 1 226 ? -11.281 -24.828 4.059 1 96.06 226 GLN B N 1
ATOM 3701 C CA . GLN B 1 226 ? -10.984 -25.688 2.918 1 96.06 226 GLN B CA 1
ATOM 3702 C C . GLN B 1 226 ? -9.477 -25.938 2.797 1 96.06 226 GLN B C 1
ATOM 3704 O O . GLN B 1 226 ? -9.047 -27.062 2.551 1 96.06 226 GLN B O 1
ATOM 3709 N N . LEU B 1 227 ? -8.711 -24.891 2.961 1 95.81 227 LEU B N 1
ATOM 3710 C CA . LEU B 1 227 ? -7.266 -25.047 2.879 1 95.81 227 LEU B CA 1
ATOM 3711 C C . LEU B 1 227 ? -6.738 -25.906 4.02 1 95.81 227 LEU B C 1
ATOM 3713 O O . LEU B 1 227 ? -5.863 -26.75 3.814 1 95.81 227 LEU B O 1
ATOM 3717 N N . ALA B 1 228 ? -7.297 -25.734 5.176 1 95.88 228 ALA B N 1
ATOM 3718 C CA . ALA B 1 228 ? -6.883 -26.516 6.348 1 95.88 228 ALA B CA 1
ATOM 3719 C C . ALA B 1 228 ? -7.227 -27.984 6.188 1 95.88 228 ALA B C 1
ATOM 3721 O O . ALA B 1 228 ? -6.477 -28.859 6.629 1 95.88 228 ALA B O 1
ATOM 3722 N N . ALA B 1 229 ? -8.344 -28.266 5.602 1 94.44 229 ALA B N 1
ATOM 3723 C CA . ALA B 1 229 ? -8.805 -29.641 5.41 1 94.44 229 ALA B CA 1
ATOM 3724 C C . ALA B 1 229 ? -7.848 -30.422 4.52 1 94.44 229 ALA B C 1
ATOM 3726 O O . ALA B 1 229 ? -7.715 -31.641 4.66 1 94.44 229 ALA B O 1
ATOM 3727 N N . ARG B 1 230 ? -7.215 -29.781 3.635 1 90.25 230 ARG B N 1
ATOM 3728 C CA . ARG B 1 230 ? -6.25 -30.422 2.758 1 90.25 230 ARG B CA 1
ATOM 3729 C C . ARG B 1 230 ? -5.082 -31 3.555 1 90.25 230 ARG B C 1
ATOM 3731 O O . ARG B 1 230 ? -4.477 -32 3.154 1 90.25 230 ARG B O 1
ATOM 3738 N N . ARG B 1 231 ? -4.68 -30.391 4.551 1 82.75 231 ARG B N 1
ATOM 3739 C CA . ARG B 1 231 ? -3.533 -30.797 5.363 1 82.75 231 ARG B CA 1
ATOM 3740 C C . ARG B 1 231 ? -3.898 -31.938 6.305 1 82.75 231 ARG B C 1
ATOM 3742 O O . ARG B 1 231 ? -3.047 -32.75 6.652 1 82.75 231 ARG B O 1
ATOM 3749 N N . ALA B 1 232 ? -5.105 -31.906 6.93 1 74 232 ALA B N 1
ATOM 3750 C CA . ALA B 1 232 ? -5.543 -32.906 7.875 1 74 232 ALA B CA 1
ATOM 3751 C C . ALA B 1 232 ? -5.746 -34.25 7.18 1 74 232 ALA B C 1
ATOM 3753 O O . ALA B 1 232 ? -5.699 -35.312 7.82 1 74 232 ALA B O 1
ATOM 3754 N N . SER B 1 233 ? -6 -34.281 5.941 1 64.06 233 SER B N 1
ATOM 3755 C CA . SER B 1 233 ? -6.305 -35.562 5.293 1 64.06 233 SER B CA 1
ATOM 3756 C C . SER B 1 233 ? -5.035 -36.375 5.039 1 64.06 233 SER B C 1
ATOM 3758 O O . SER B 1 233 ? -4.105 -35.875 4.395 1 64.06 233 SER B O 1
ATOM 3760 N N . PRO B 1 234 ? -4.773 -37.281 5.902 1 54.5 234 PRO B N 1
ATOM 3761 C CA . PRO B 1 234 ? -3.654 -38.219 5.746 1 54.5 234 PRO B CA 1
ATOM 3762 C C . PRO B 1 234 ? -3.486 -38.688 4.309 1 54.5 234 PRO B C 1
ATOM 3764 O O . PRO B 1 234 ? -4.465 -38.781 3.559 1 54.5 234 PRO B O 1
ATOM 3767 N N . PRO B 1 235 ? -2.258 -38.531 3.771 1 53.19 235 PRO B N 1
ATOM 3768 C CA . PRO B 1 235 ? -2.102 -39.156 2.451 1 53.19 235 PRO B CA 1
ATOM 3769 C C . PRO B 1 235 ? -2.801 -40.5 2.346 1 53.19 235 PRO B C 1
ATOM 3771 O O . PRO B 1 235 ? -2.932 -41.219 3.344 1 53.19 235 PRO B O 1
ATOM 3774 N N . PRO B 1 236 ? -3.604 -40.656 1.399 1 52.47 236 PRO B N 1
ATOM 3775 C CA . PRO B 1 236 ? -4.207 -42 1.327 1 52.47 236 PRO B CA 1
ATOM 3776 C C . PRO B 1 236 ? -3.199 -43.125 1.585 1 52.47 236 PRO B C 1
ATOM 3778 O O . PRO B 1 236 ? -2.027 -43 1.217 1 52.47 236 PRO B O 1
ATOM 3781 N N . ALA B 1 237 ? -3.395 -43.906 2.533 1 52.91 237 ALA B N 1
ATOM 3782 C CA . ALA B 1 237 ? -2.574 -45.062 2.881 1 52.91 237 ALA B CA 1
ATOM 3783 C C . ALA B 1 237 ? -2.184 -45.875 1.634 1 52.91 237 ALA B C 1
ATOM 3785 O O . ALA B 1 237 ? -2.98 -46 0.702 1 52.91 237 ALA B O 1
ATOM 3786 N N . PRO B 1 238 ? -0.894 -45.969 1.389 1 53.78 238 PRO B N 1
ATOM 3787 C CA . PRO B 1 238 ? -0.535 -46.781 0.235 1 53.78 238 PRO B CA 1
ATOM 3788 C C . PRO B 1 238 ? -1.343 -48.094 0.163 1 53.78 238 PRO B C 1
ATOM 3790 O O . PRO B 1 238 ? -1.763 -48.625 1.195 1 53.78 238 PRO B O 1
ATOM 3793 N N . PRO B 1 239 ? -1.844 -48.375 -0.965 1 55.06 239 PRO B N 1
ATOM 3794 C CA . PRO B 1 239 ? -2.631 -49.625 -1.024 1 55.06 239 PRO B CA 1
ATOM 3795 C C . PRO B 1 239 ? -1.912 -50.812 -0.39 1 55.06 239 PRO B C 1
ATOM 3797 O O . PRO B 1 239 ? -0.683 -50.875 -0.44 1 55.06 239 PRO B O 1
ATOM 3800 N N . THR B 1 240 ? -2.414 -51.375 0.573 1 58.78 240 THR B N 1
ATOM 3801 C CA . THR B 1 240 ? -1.891 -52.594 1.205 1 58.78 240 THR B CA 1
ATOM 3802 C C . THR B 1 240 ? -1.485 -53.625 0.154 1 58.78 240 THR B C 1
ATOM 3804 O O . THR B 1 240 ? -2.27 -53.938 -0.742 1 58.78 240 THR B O 1
ATOM 3807 N N . PRO B 1 241 ? -0.207 -53.906 0.03 1 59.75 241 PRO B N 1
ATOM 3808 C CA . PRO B 1 241 ? 0.193 -54.906 -0.958 1 59.75 241 PRO B CA 1
ATOM 3809 C C . PRO B 1 241 ? -0.69 -56.156 -0.922 1 59.75 241 PRO B C 1
ATOM 3811 O O . PRO B 1 241 ? -1.195 -56.531 0.14 1 59.75 241 PRO B O 1
ATOM 3814 N N . PRO B 1 242 ? -1.277 -56.594 -2.016 1 60.75 242 PRO B N 1
ATOM 3815 C CA . PRO B 1 242 ? -2.133 -57.781 -2.025 1 60.75 242 PRO B CA 1
ATOM 3816 C C . PRO B 1 242 ? -1.455 -59 -1.399 1 60.75 242 PRO B C 1
ATOM 3818 O O . PRO B 1 242 ? -0.227 -59.094 -1.427 1 60.75 242 PRO B O 1
ATOM 3821 N N . PRO B 1 243 ? -2.064 -59.781 -0.528 1 61.81 243 PRO B N 1
ATOM 3822 C CA . PRO B 1 243 ? -1.471 -60.938 0.138 1 61.81 243 PRO B CA 1
ATOM 3823 C C . PRO B 1 243 ? -0.831 -61.938 -0.842 1 61.81 243 PRO B C 1
ATOM 3825 O O . PRO B 1 243 ? -1.277 -62.031 -1.986 1 61.81 243 PRO B O 1
ATOM 3828 N N . PRO B 1 244 ? 0.374 -62.406 -0.611 1 60.78 244 PRO B N 1
ATOM 3829 C CA . PRO B 1 244 ? 1.067 -63.344 -1.511 1 60.78 244 PRO B CA 1
ATOM 3830 C C . PRO B 1 244 ? 0.222 -64.562 -1.869 1 60.78 244 PRO B C 1
ATOM 3832 O O . PRO B 1 244 ? -0.567 -65 -1.048 1 60.78 244 PRO B O 1
ATOM 3835 N N . ARG B 1 245 ? -0.081 -64.875 -3.125 1 62.16 245 ARG B N 1
ATOM 3836 C CA . ARG B 1 245 ? -0.8 -66.062 -3.621 1 62.16 245 ARG B CA 1
ATOM 3837 C C . ARG B 1 245 ? -0.165 -67.312 -3.111 1 62.16 245 ARG B C 1
ATOM 3839 O O . ARG B 1 245 ? 1.047 -67.5 -3.23 1 62.16 245 ARG B O 1
ATOM 3846 N N . ARG B 1 246 ? -0.779 -67.938 -2.135 1 57.16 246 ARG B N 1
ATOM 3847 C CA . ARG B 1 246 ? -0.349 -69.25 -1.674 1 57.16 246 ARG B CA 1
ATOM 3848 C C . ARG B 1 246 ? -0.215 -70.25 -2.84 1 57.16 246 ARG B C 1
ATOM 3850 O O . ARG B 1 246 ? -1.177 -70.5 -3.578 1 57.16 246 ARG B O 1
ATOM 3857 N N . HIS B 1 247 ? 0.968 -70.375 -3.428 1 50.75 247 HIS B N 1
ATOM 3858 C CA . HIS B 1 247 ? 1.199 -71.5 -4.359 1 50.75 247 HIS B CA 1
ATOM 3859 C C . HIS B 1 247 ? 0.871 -72.875 -3.717 1 50.75 247 HIS B C 1
ATOM 3861 O O . HIS B 1 247 ? 1.413 -73.188 -2.662 1 50.75 247 HIS B O 1
ATOM 3867 N N . THR B 1 248 ? -0.359 -73.312 -3.785 1 49.91 248 THR B N 1
ATOM 3868 C CA . THR B 1 248 ? -0.654 -74.688 -3.49 1 49.91 248 THR B CA 1
ATOM 3869 C C . THR B 1 248 ? 0.339 -75.625 -4.188 1 49.91 248 THR B C 1
ATOM 3871 O O . THR B 1 248 ? 0.478 -75.562 -5.414 1 49.91 248 THR B O 1
ATOM 3874 N N . ARG B 1 249 ? 1.357 -76.125 -3.463 1 44.41 249 ARG B N 1
ATOM 3875 C CA . ARG B 1 249 ? 1.979 -77.375 -3.924 1 44.41 249 ARG B CA 1
ATOM 3876 C C 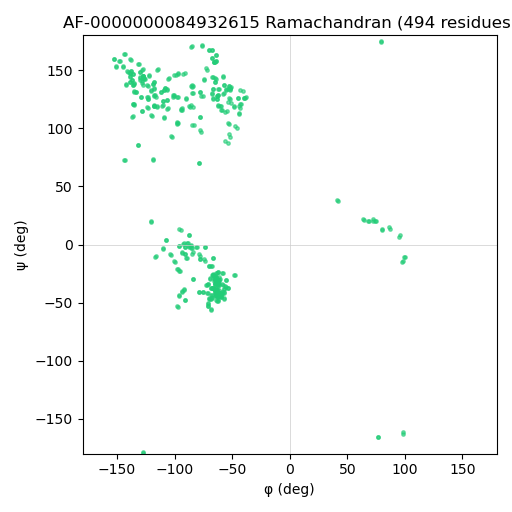. ARG B 1 249 ? 0.967 -78.5 -3.957 1 44.41 249 ARG B C 1
ATOM 3878 O O . ARG B 1 249 ? 0.156 -78.688 -3.041 1 44.41 249 ARG B O 1
#

InterPro domains:
  IPR005523 Domain of unknown function DUF317, SPDY [PF03771] (49-104)
  IPR005523 Domain of unknown function DUF317, SPDY [PF03771] (132-189)